Protein AF-A0A7C5XWU1-F1 (afdb_monomer)

Radius of gyration: 24.71 Å; Cα contacts (8 Å, |Δi|>4): 547; chains: 1; bounding box: 86×37×68 Å

pLDDT: mean 84.28, std 11.04, range [48.78, 97.12]

Mean predicted aligned error: 9.9 Å

Structure (mmCIF, N/CA/C/O backbone):
data_AF-A0A7C5XWU1-F1
#
_entry.id   AF-A0A7C5XWU1-F1
#
loop_
_atom_site.group_PDB
_atom_site.id
_atom_site.type_symbol
_atom_site.label_atom_id
_atom_site.label_alt_id
_atom_site.label_comp_id
_atom_site.label_asym_id
_atom_site.label_entity_id
_atom_site.label_seq_id
_atom_site.pdbx_PDB_ins_code
_atom_site.Cartn_x
_atom_site.Cartn_y
_atom_site.Cartn_z
_atom_site.occupancy
_atom_site.B_iso_or_equiv
_atom_site.auth_seq_id
_atom_site.auth_comp_id
_atom_site.auth_asym_id
_atom_site.auth_atom_id
_atom_site.pdbx_PDB_model_num
ATOM 1 N N . MET A 1 1 ? -24.800 21.155 15.709 1.00 52.41 1 MET A N 1
ATOM 2 C CA . MET A 1 1 ? -24.158 19.824 15.890 1.00 52.41 1 MET A CA 1
ATOM 3 C C . MET A 1 1 ? -24.169 18.937 14.636 1.00 52.41 1 MET A C 1
ATOM 5 O O . MET A 1 1 ? -23.149 18.315 14.360 1.00 52.41 1 MET A O 1
ATOM 9 N N . ALA A 1 2 ? -25.261 18.858 13.859 1.00 59.91 2 ALA A N 1
ATOM 10 C CA . ALA A 1 2 ? -25.306 18.037 12.635 1.00 59.91 2 ALA A CA 1
ATOM 11 C C . ALA A 1 2 ? -24.365 18.531 11.508 1.00 59.91 2 ALA A C 1
ATOM 13 O O . ALA A 1 2 ? -23.753 17.715 10.824 1.00 59.91 2 ALA A O 1
ATOM 14 N N . SER A 1 3 ? -24.177 19.850 11.368 1.00 62.69 3 SER A N 1
ATOM 15 C CA . SER A 1 3 ? -23.277 20.468 10.376 1.00 62.69 3 SER A CA 1
ATOM 16 C C . SER A 1 3 ? -21.790 20.183 10.635 1.00 62.69 3 SER A C 1
ATOM 18 O O . SER A 1 3 ? -21.077 19.779 9.721 1.00 62.69 3 SER A O 1
ATOM 20 N N . LEU A 1 4 ? -21.336 20.306 11.888 1.00 63.34 4 LEU A N 1
ATOM 21 C CA . LEU A 1 4 ? -19.969 19.957 12.313 1.00 63.34 4 LEU A CA 1
ATOM 22 C C . LEU A 1 4 ? -19.671 18.464 12.110 1.00 63.34 4 LEU A C 1
ATOM 24 O O . LEU A 1 4 ? -18.592 18.097 11.656 1.00 63.34 4 LEU A O 1
ATOM 28 N N . ARG A 1 5 ? -20.661 17.600 12.374 1.00 66.38 5 ARG A N 1
ATOM 29 C CA . ARG A 1 5 ? -20.557 16.154 12.136 1.00 66.38 5 ARG A CA 1
ATOM 30 C C . ARG A 1 5 ? -20.416 15.829 10.649 1.00 66.38 5 ARG A C 1
ATOM 32 O O . ARG A 1 5 ? -19.617 14.972 10.288 1.00 66.38 5 ARG A O 1
ATOM 39 N N . ARG A 1 6 ? -21.183 16.513 9.794 1.00 72.75 6 ARG A N 1
ATOM 40 C CA . ARG A 1 6 ? -21.085 16.363 8.339 1.00 72.75 6 ARG A CA 1
ATOM 41 C C . ARG A 1 6 ? -19.715 16.824 7.834 1.00 72.75 6 ARG A C 1
ATOM 43 O O . ARG A 1 6 ? -19.128 16.117 7.028 1.00 72.75 6 ARG A O 1
ATOM 50 N N . ARG A 1 7 ? -19.174 17.931 8.363 1.00 77.38 7 ARG A N 1
ATOM 51 C CA . ARG A 1 7 ? -17.815 18.408 8.038 1.00 77.38 7 ARG A CA 1
ATOM 52 C C . ARG A 1 7 ? -16.725 17.393 8.386 1.00 77.38 7 ARG A C 1
ATOM 54 O O . ARG A 1 7 ? -15.963 17.044 7.500 1.00 77.38 7 ARG A O 1
ATOM 61 N N . GLN A 1 8 ? -16.713 16.838 9.599 1.00 77.50 8 GLN A N 1
ATOM 62 C CA . GLN A 1 8 ? -15.695 15.846 9.990 1.00 77.50 8 GLN A CA 1
ATOM 63 C C . GLN A 1 8 ? -15.711 14.582 9.118 1.00 77.50 8 GLN A C 1
ATOM 65 O O . GLN A 1 8 ? -14.665 14.024 8.806 1.00 77.50 8 GLN A O 1
ATOM 70 N N . ILE A 1 9 ? -16.896 14.109 8.721 1.00 78.25 9 ILE A N 1
ATOM 71 C CA . ILE A 1 9 ? -17.001 12.953 7.820 1.00 78.25 9 ILE A CA 1
ATOM 72 C C . ILE A 1 9 ? -16.502 13.323 6.421 1.00 78.25 9 ILE A C 1
ATOM 74 O O . ILE A 1 9 ? -15.767 12.544 5.824 1.00 78.25 9 ILE A O 1
ATOM 78 N N . LEU A 1 10 ? -16.855 14.507 5.913 1.00 82.69 10 LEU A N 1
ATOM 79 C CA . LEU A 1 10 ? -16.361 14.989 4.622 1.00 82.69 10 LEU A CA 1
ATOM 80 C C . LEU A 1 10 ? -14.833 15.116 4.621 1.00 82.69 10 LEU A C 1
ATOM 82 O O . LEU A 1 10 ? -14.198 14.624 3.698 1.00 82.69 10 LEU A O 1
ATOM 86 N N . GLU A 1 11 ? -14.243 15.673 5.679 1.00 86.06 11 GLU A N 1
ATOM 87 C CA . GLU A 1 11 ? -12.788 15.783 5.845 1.00 86.06 11 GLU A CA 1
ATOM 88 C C . GLU A 1 11 ? -12.089 14.417 5.800 1.00 86.06 11 GLU A C 1
ATOM 90 O O . GLU A 1 11 ? -11.046 14.278 5.167 1.00 86.06 11 GLU A O 1
ATOM 95 N N . LEU A 1 12 ? -12.687 13.385 6.406 1.00 86.31 12 LEU A N 1
ATOM 96 C CA . LEU A 1 12 ? -12.166 12.015 6.358 1.00 86.31 12 LEU A CA 1
ATOM 97 C C . LEU A 1 12 ? -12.337 11.354 4.983 1.00 86.31 12 LEU A C 1
ATOM 99 O O . LEU A 1 12 ? -11.538 10.493 4.622 1.00 86.31 12 LEU A O 1
ATOM 103 N N . LEU A 1 13 ? -13.360 11.736 4.215 1.00 90.50 13 LEU A N 1
ATOM 104 C CA . LEU A 1 13 ? -13.625 11.178 2.887 1.00 90.50 13 LEU A CA 1
ATOM 105 C C . LEU A 1 13 ? -12.738 11.779 1.796 1.00 90.50 13 LEU A C 1
ATOM 107 O O . LEU A 1 13 ? -12.434 11.073 0.840 1.00 90.50 13 LEU A O 1
ATOM 111 N N . ILE A 1 14 ? -12.291 13.033 1.935 1.00 92.12 14 ILE A N 1
ATOM 112 C CA . ILE A 1 14 ? -11.398 13.703 0.971 1.00 92.12 14 ILE A CA 1
ATOM 113 C C . ILE A 1 14 ? -10.171 12.848 0.606 1.00 92.12 14 ILE A C 1
ATOM 115 O O . ILE A 1 14 ? -9.992 12.582 -0.582 1.00 92.12 14 ILE A O 1
ATOM 119 N N . PRO A 1 15 ? -9.340 12.363 1.554 1.00 91.62 15 PRO A N 1
ATOM 120 C CA . PRO A 1 15 ? -8.172 11.554 1.202 1.00 91.62 15 PRO A CA 1
ATOM 121 C C . PRO A 1 15 ? -8.555 10.236 0.518 1.00 91.62 15 PRO A C 1
ATOM 123 O O . PRO A 1 15 ? -7.840 9.777 -0.368 1.00 91.62 15 PRO A O 1
ATOM 126 N N . GLY A 1 16 ? -9.702 9.649 0.875 1.00 93.19 16 GLY A N 1
ATOM 127 C CA . GLY A 1 16 ? -10.218 8.462 0.199 1.00 93.19 16 GLY A CA 1
ATOM 128 C C . GLY A 1 16 ? -10.677 8.739 -1.233 1.00 93.19 16 GLY A C 1
ATOM 129 O O . GLY A 1 16 ? -10.372 7.956 -2.125 1.00 93.19 16 GLY A O 1
ATOM 130 N N . LEU A 1 17 ? -11.355 9.864 -1.472 1.00 95.19 17 LEU A N 1
ATOM 131 C CA . LEU A 1 17 ? -11.761 10.293 -2.811 1.00 95.19 17 LEU A CA 1
ATOM 132 C C . LEU A 1 17 ? -10.541 10.589 -3.687 1.00 95.19 17 LEU A C 1
ATOM 134 O O . LEU A 1 17 ? -10.485 10.135 -4.824 1.00 95.19 17 LEU A O 1
ATOM 138 N N . LEU A 1 18 ? -9.544 11.297 -3.149 1.00 94.56 18 LEU A N 1
ATOM 139 C CA . LEU A 1 18 ? -8.285 11.545 -3.850 1.00 94.56 18 LEU A CA 1
ATOM 140 C C . LEU A 1 18 ? -7.595 10.228 -4.213 1.00 94.56 18 LEU A C 1
ATOM 142 O O . LEU A 1 18 ? -7.211 10.043 -5.362 1.00 94.56 18 LEU A O 1
ATOM 146 N N . ALA A 1 19 ? -7.501 9.283 -3.276 1.00 94.62 19 ALA A N 1
ATOM 147 C CA . ALA A 1 19 ? -6.920 7.975 -3.550 1.00 94.62 19 ALA A CA 1
ATOM 148 C C . ALA A 1 19 ? -7.704 7.176 -4.602 1.00 94.62 19 ALA A C 1
ATOM 150 O O . ALA A 1 19 ? -7.095 6.526 -5.447 1.00 94.62 19 ALA A O 1
ATOM 151 N N . PHE A 1 20 ? -9.037 7.254 -4.588 1.00 95.94 20 PHE A N 1
ATOM 152 C CA . PHE A 1 20 ? -9.894 6.642 -5.603 1.00 95.94 20 PHE A CA 1
ATOM 153 C C . PHE A 1 20 ? -9.630 7.232 -6.995 1.00 95.94 20 PHE A C 1
ATOM 155 O O . PHE A 1 20 ? -9.452 6.487 -7.956 1.00 95.94 20 PHE A O 1
ATOM 162 N N . LEU A 1 21 ? -9.550 8.563 -7.100 1.00 95.00 21 LEU A N 1
ATOM 163 C CA . LEU A 1 21 ? -9.238 9.252 -8.354 1.00 95.00 21 LEU A CA 1
ATOM 164 C C . LEU A 1 21 ? -7.824 8.921 -8.846 1.00 95.00 21 LEU A C 1
ATOM 166 O O . LEU A 1 21 ? -7.639 8.686 -10.035 1.00 95.00 21 LEU A O 1
ATOM 170 N N . LEU A 1 22 ? -6.840 8.842 -7.945 1.00 92.94 22 LEU A N 1
ATOM 171 C CA . LEU A 1 22 ? -5.464 8.456 -8.272 1.00 92.94 22 LEU A CA 1
ATOM 172 C C . LEU A 1 22 ? -5.364 7.003 -8.744 1.00 92.94 22 LEU A C 1
ATOM 174 O O . LEU A 1 22 ? -4.671 6.725 -9.720 1.00 92.94 22 LEU A O 1
ATOM 178 N N . ALA A 1 23 ? -6.081 6.083 -8.097 1.00 92.31 23 ALA A N 1
ATOM 179 C CA . ALA A 1 23 ? -6.183 4.701 -8.550 1.00 92.31 23 ALA A CA 1
ATOM 180 C C . ALA A 1 23 ? -6.843 4.625 -9.938 1.00 92.31 23 ALA A C 1
ATOM 182 O O . ALA A 1 23 ? -6.338 3.940 -10.824 1.00 92.31 23 ALA A O 1
ATOM 183 N N . GLY A 1 24 ? -7.920 5.387 -10.162 1.00 91.56 24 GLY A N 1
ATOM 184 C CA . GLY A 1 24 ? -8.566 5.512 -11.470 1.00 91.56 24 GLY A CA 1
ATOM 185 C C . GLY A 1 24 ? -7.627 6.062 -12.545 1.00 91.56 24 GLY A C 1
ATOM 186 O O . GLY A 1 24 ? -7.546 5.490 -13.629 1.00 91.56 24 GLY A O 1
ATOM 187 N N . LEU A 1 25 ? -6.858 7.108 -12.229 1.00 89.56 25 LEU A N 1
ATOM 188 C CA . LEU A 1 25 ? -5.833 7.670 -13.110 1.00 89.56 25 LEU A CA 1
ATOM 189 C C . LEU A 1 25 ? -4.755 6.633 -13.446 1.00 89.56 25 LEU A C 1
ATOM 191 O O . LEU A 1 25 ? -4.408 6.481 -14.611 1.00 89.56 25 LEU A O 1
ATOM 195 N N . SER A 1 26 ? -4.263 5.889 -12.452 1.00 87.12 26 SER A N 1
ATOM 196 C CA . SER A 1 26 ? -3.274 4.823 -12.652 1.00 87.12 26 SER A CA 1
ATOM 197 C C . SER A 1 26 ? -3.791 3.721 -13.578 1.00 87.12 26 SER A C 1
ATOM 199 O O . SER A 1 26 ? -3.027 3.168 -14.366 1.00 87.12 26 SER A O 1
ATOM 201 N N . ILE A 1 27 ? -5.076 3.378 -13.479 1.00 87.25 27 ILE A N 1
ATOM 202 C CA . ILE A 1 27 ? -5.710 2.377 -14.341 1.00 87.25 27 ILE A CA 1
ATOM 203 C C . ILE A 1 27 ? -5.888 2.940 -15.752 1.00 87.25 27 ILE A C 1
ATOM 205 O O . ILE A 1 27 ? -5.491 2.288 -16.712 1.00 87.25 27 ILE A O 1
ATOM 209 N N . ALA A 1 28 ? -6.418 4.157 -15.888 1.00 85.62 28 ALA A N 1
ATOM 210 C CA . ALA A 1 28 ? -6.605 4.815 -17.178 1.00 85.62 28 ALA A CA 1
ATOM 211 C C . ALA A 1 28 ? -5.276 4.980 -17.932 1.00 85.62 28 ALA A C 1
ATOM 213 O O . ALA A 1 28 ? -5.193 4.612 -19.102 1.00 85.62 28 ALA A O 1
ATOM 214 N N . ASP A 1 29 ? -4.221 5.431 -17.244 1.00 81.31 29 ASP A N 1
ATOM 215 C CA . ASP A 1 29 ? -2.862 5.533 -17.789 1.00 81.31 29 ASP A CA 1
ATOM 216 C C . ASP A 1 29 ? -2.348 4.186 -18.315 1.00 81.31 29 ASP A C 1
ATOM 218 O O . ASP A 1 29 ? -1.624 4.135 -19.306 1.00 81.31 29 ASP A O 1
ATOM 222 N N . MET A 1 30 ? -2.764 3.084 -17.686 1.00 77.00 30 MET A N 1
ATOM 223 C CA . MET A 1 30 ? -2.350 1.738 -18.071 1.00 77.00 30 MET A CA 1
ATOM 224 C C . MET A 1 30 ? -3.022 1.216 -19.345 1.00 77.00 30 MET A C 1
ATOM 226 O O . MET A 1 30 ? -2.465 0.367 -20.042 1.00 77.00 30 MET A O 1
ATOM 230 N N . PHE A 1 31 ? -4.214 1.721 -19.660 1.00 77.12 31 PHE A N 1
ATOM 231 C CA . PHE A 1 31 ? -4.947 1.364 -20.874 1.00 77.12 31 PHE A CA 1
ATOM 232 C C . PHE A 1 31 ? -4.619 2.265 -22.068 1.00 77.12 31 PHE A C 1
ATOM 234 O O . PHE A 1 31 ? -5.020 1.950 -23.193 1.00 77.12 31 PHE A O 1
ATOM 241 N N . LEU A 1 32 ? -3.877 3.357 -21.855 1.00 76.56 32 LEU A N 1
ATOM 242 C CA . LEU A 1 32 ? -3.400 4.192 -22.949 1.00 76.56 32 LEU A CA 1
ATOM 243 C C . LEU A 1 32 ? -2.383 3.407 -23.792 1.00 76.56 32 LEU A C 1
ATOM 245 O O . LEU A 1 32 ? -1.400 2.888 -23.255 1.00 76.56 32 LEU A O 1
ATOM 249 N N . PRO A 1 33 ? -2.599 3.293 -25.114 1.00 73.62 33 PRO A N 1
ATOM 250 C CA . PRO A 1 33 ? -1.680 2.578 -25.979 1.00 73.62 33 PRO A CA 1
ATOM 251 C C . PRO A 1 33 ? -0.356 3.342 -26.039 1.00 73.62 33 PRO A C 1
ATOM 253 O O . PRO A 1 33 ? -0.329 4.515 -26.402 1.00 73.62 33 PRO A O 1
ATOM 256 N N . ARG A 1 34 ? 0.738 2.665 -25.688 1.00 74.88 34 ARG A N 1
ATOM 257 C CA . ARG A 1 34 ? 2.092 3.224 -25.724 1.00 74.88 34 ARG A CA 1
ATOM 258 C C . ARG A 1 34 ? 3.043 2.303 -26.486 1.00 74.88 34 ARG A C 1
ATOM 260 O O . ARG A 1 34 ? 2.818 1.082 -26.466 1.00 74.88 34 ARG A O 1
ATOM 267 N N . PRO A 1 35 ? 4.076 2.869 -27.134 1.00 77.44 35 PRO A N 1
ATOM 268 C CA . PRO A 1 35 ? 5.150 2.086 -27.726 1.00 77.44 35 PRO A CA 1
ATOM 269 C C . PRO A 1 35 ? 5.806 1.196 -26.667 1.00 77.44 35 PRO A C 1
ATOM 271 O O . PRO A 1 35 ? 6.057 1.624 -25.538 1.00 77.44 35 PRO A O 1
ATOM 274 N N . TYR A 1 36 ? 6.041 -0.065 -27.019 1.00 79.88 36 TYR A N 1
ATOM 275 C CA . TYR A 1 36 ? 6.653 -1.043 -26.130 1.00 79.88 36 TYR A CA 1
ATOM 276 C C . TYR A 1 36 ? 7.634 -1.933 -26.866 1.00 79.88 36 TYR A C 1
ATOM 278 O O . TYR A 1 36 ? 7.287 -2.602 -27.836 1.00 79.88 36 TYR A O 1
ATOM 286 N N . ASP A 1 37 ? 8.853 -1.963 -26.354 1.00 80.00 37 ASP A N 1
ATOM 287 C CA . ASP A 1 37 ? 9.966 -2.721 -26.906 1.00 80.00 37 ASP A CA 1
ATOM 288 C C . ASP A 1 37 ? 10.029 -4.160 -26.380 1.00 80.00 37 ASP A C 1
ATOM 290 O O . ASP A 1 37 ? 10.479 -5.043 -27.102 1.00 80.00 37 ASP A O 1
ATOM 294 N N . GLY A 1 38 ? 9.521 -4.438 -25.176 1.00 78.00 38 GLY A N 1
ATOM 295 C CA . GLY A 1 38 ? 9.587 -5.775 -24.573 1.00 78.00 38 GLY A CA 1
ATOM 296 C C . GLY A 1 38 ? 10.715 -5.977 -23.576 1.00 78.00 38 GLY A C 1
ATOM 297 O O . GLY A 1 38 ? 10.891 -7.096 -23.089 1.00 78.00 38 GLY A O 1
ATOM 298 N N . VAL A 1 39 ? 11.477 -4.927 -23.271 1.00 80.19 39 VAL A N 1
ATOM 299 C CA . VAL A 1 39 ? 12.635 -5.012 -22.384 1.00 80.19 39 VAL A CA 1
ATOM 300 C C . VAL A 1 39 ? 12.212 -4.765 -20.939 1.00 80.19 39 VAL A C 1
ATOM 302 O O . VAL A 1 39 ? 11.538 -3.788 -20.619 1.00 80.19 39 VAL A O 1
A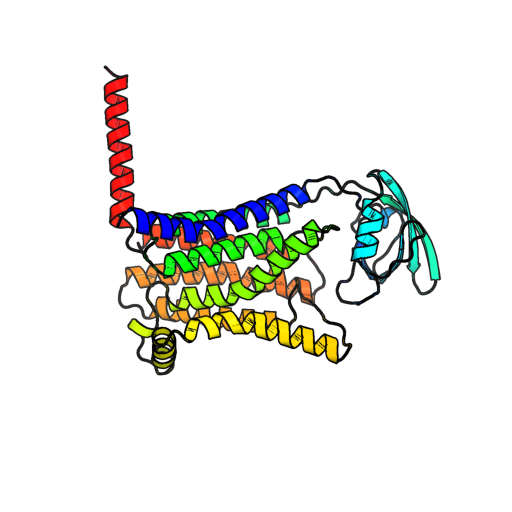TOM 305 N N . VAL A 1 40 ? 12.642 -5.648 -20.040 1.00 74.81 40 VAL A N 1
ATOM 306 C CA . VAL A 1 40 ? 12.572 -5.455 -18.591 1.00 74.81 40 VAL A CA 1
ATOM 307 C C . VAL A 1 40 ? 13.987 -5.196 -18.098 1.00 74.81 40 VAL A C 1
ATOM 309 O O . VAL A 1 40 ? 14.861 -6.059 -18.199 1.00 74.81 40 VAL A O 1
ATOM 312 N N . LEU A 1 41 ? 14.222 -3.991 -17.590 1.00 73.38 41 LEU A N 1
ATOM 313 C CA . LEU A 1 41 ? 15.533 -3.571 -17.107 1.00 73.38 41 LEU A CA 1
ATOM 314 C C . LEU A 1 41 ? 15.768 -4.023 -15.664 1.00 73.38 41 LEU A C 1
ATOM 316 O O . LEU A 1 41 ? 14.840 -4.088 -14.858 1.00 73.38 41 LEU A O 1
ATOM 320 N N . GLU A 1 42 ? 17.025 -4.311 -15.345 1.00 67.38 42 GLU A N 1
ATOM 321 C CA . GLU A 1 42 ? 17.484 -4.563 -13.986 1.00 67.38 42 GLU A CA 1
ATOM 322 C C . GLU A 1 42 ? 17.426 -3.260 -13.187 1.00 67.38 42 GLU A C 1
ATOM 324 O O . GLU A 1 42 ? 18.013 -2.249 -13.576 1.00 67.38 42 GLU A O 1
ATOM 329 N N . ALA A 1 43 ? 16.708 -3.270 -12.065 1.00 54.66 43 ALA A N 1
ATOM 330 C CA . ALA A 1 43 ? 16.575 -2.086 -11.217 1.00 54.66 43 ALA A CA 1
ATOM 331 C C . ALA A 1 43 ? 17.817 -1.861 -10.332 1.00 54.66 43 ALA A C 1
ATOM 333 O O . ALA A 1 43 ? 18.007 -0.765 -9.804 1.00 54.66 43 ALA A O 1
ATOM 334 N N . ASP A 1 44 ? 18.662 -2.887 -10.197 1.00 48.78 44 ASP A N 1
ATOM 335 C CA . ASP A 1 44 ? 19.734 -2.959 -9.204 1.00 48.78 44 ASP A CA 1
ATOM 336 C C . ASP A 1 44 ? 21.084 -2.381 -9.676 1.00 48.78 44 ASP A C 1
ATOM 338 O O . ASP A 1 44 ? 22.024 -2.306 -8.883 1.00 48.78 44 ASP A O 1
ATOM 342 N N . VAL A 1 45 ? 21.205 -1.928 -10.935 1.00 55.81 45 VAL A N 1
ATOM 343 C CA . VAL A 1 45 ? 22.457 -1.362 -11.482 1.00 55.81 45 VAL A CA 1
ATOM 344 C C . VAL A 1 45 ? 22.284 0.122 -11.849 1.00 55.81 45 VAL A C 1
ATOM 346 O O . VAL A 1 45 ? 21.837 0.447 -12.952 1.00 55.81 45 VAL A O 1
ATOM 349 N N . PRO A 1 46 ? 22.656 1.063 -10.957 1.00 54.44 46 PRO A N 1
ATOM 350 C CA . PRO A 1 46 ? 22.533 2.493 -11.221 1.00 54.44 46 PRO A CA 1
ATOM 351 C C . PRO A 1 46 ? 23.331 2.917 -12.461 1.00 54.44 46 PRO A C 1
ATOM 353 O O . PRO A 1 46 ? 24.512 2.597 -12.592 1.00 54.44 46 PRO A O 1
ATOM 356 N N . GLY A 1 47 ? 22.689 3.661 -13.365 1.00 57.38 47 GLY A N 1
ATOM 357 C CA . GLY A 1 47 ? 23.337 4.236 -14.552 1.00 57.38 47 GLY A CA 1
ATOM 358 C C . GLY A 1 47 ? 23.661 3.239 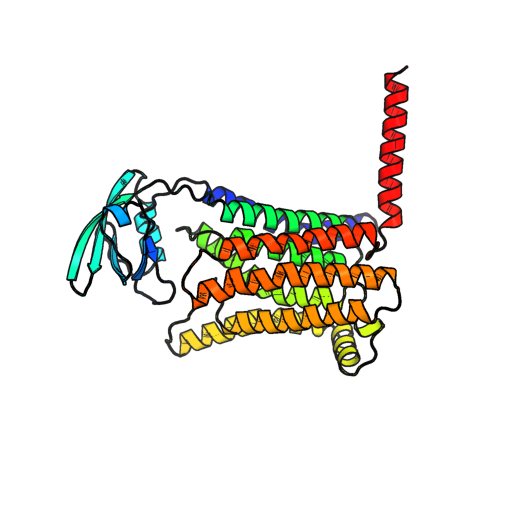-15.669 1.00 57.38 47 GLY A C 1
ATOM 359 O O . GLY A 1 47 ? 24.340 3.605 -16.624 1.00 57.38 47 GLY A O 1
ATOM 360 N N . ARG A 1 48 ? 23.197 1.984 -15.583 1.00 66.94 48 ARG A N 1
ATOM 361 C CA . ARG A 1 48 ? 23.302 1.015 -16.683 1.00 66.94 48 ARG A CA 1
ATOM 362 C C . ARG A 1 48 ? 21.947 0.383 -16.942 1.00 66.94 48 ARG A C 1
ATOM 364 O O . ARG A 1 48 ? 21.370 -0.236 -16.057 1.00 66.94 48 ARG A O 1
ATOM 371 N N . LEU A 1 49 ? 21.461 0.499 -18.174 1.00 76.44 49 LEU A N 1
ATOM 372 C CA . LEU A 1 49 ? 20.220 -0.139 -18.601 1.00 76.44 49 LEU A CA 1
ATOM 373 C C . LEU A 1 49 ? 20.499 -1.604 -18.952 1.00 76.44 49 LEU A C 1
ATOM 375 O O . LEU A 1 49 ? 20.502 -1.995 -20.118 1.00 76.44 49 LEU A O 1
ATOM 379 N N . VAL A 1 50 ? 20.812 -2.400 -17.930 1.00 83.25 50 VAL A N 1
ATOM 380 C CA . VAL A 1 50 ? 21.036 -3.841 -18.078 1.00 83.25 50 VAL A CA 1
ATOM 381 C C . VAL A 1 50 ? 19.691 -4.524 -18.281 1.00 83.25 50 VAL A C 1
ATOM 383 O O . VAL A 1 50 ? 18.748 -4.288 -17.531 1.00 83.25 50 VAL A O 1
ATOM 386 N N . VAL A 1 51 ? 19.592 -5.374 -19.292 1.00 82.62 51 VAL A N 1
ATOM 387 C CA . VAL A 1 51 ? 18.402 -6.166 -19.582 1.00 82.62 51 VAL A CA 1
ATOM 388 C C . VAL A 1 51 ? 18.332 -7.316 -18.584 1.00 82.62 51 VAL A C 1
ATOM 390 O O . VAL A 1 51 ? 19.139 -8.241 -18.637 1.00 82.62 51 VAL A O 1
ATOM 393 N N . ARG A 1 52 ? 17.350 -7.284 -17.684 1.00 78.62 52 ARG A N 1
ATOM 394 C CA . ARG A 1 52 ? 17.055 -8.394 -16.769 1.00 78.62 52 ARG A CA 1
ATOM 395 C C . ARG A 1 52 ? 16.305 -9.505 -17.488 1.00 78.62 52 ARG A C 1
ATOM 397 O O . ARG A 1 52 ? 16.624 -10.681 -17.347 1.00 78.62 52 ARG A O 1
ATOM 404 N N . GLN A 1 53 ? 15.283 -9.129 -18.248 1.00 75.31 53 GLN A N 1
ATOM 405 C CA . GLN A 1 53 ? 14.419 -10.064 -18.953 1.00 75.31 53 GLN A CA 1
ATOM 406 C C . GLN A 1 53 ? 13.909 -9.437 -20.250 1.00 75.31 53 GLN A C 1
ATOM 408 O O . GL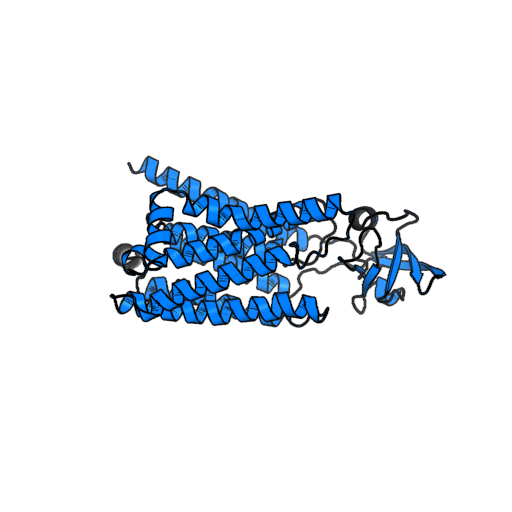N A 1 53 ? 13.727 -8.225 -20.344 1.00 75.31 53 GLN A O 1
ATOM 413 N N . VAL A 1 54 ? 13.652 -10.279 -21.247 1.00 81.81 54 VAL A N 1
ATOM 414 C CA . VAL A 1 54 ? 12.963 -9.897 -22.480 1.00 81.81 54 VAL A CA 1
ATOM 415 C C . VAL A 1 54 ? 11.654 -10.673 -22.553 1.00 81.81 54 VAL A C 1
ATOM 417 O O . VAL A 1 54 ? 11.615 -11.870 -22.261 1.00 81.81 54 VAL A O 1
ATOM 420 N N . VAL A 1 55 ? 10.561 -9.987 -22.880 1.00 79.81 55 VAL A N 1
ATOM 421 C CA . VAL A 1 55 ? 9.246 -10.618 -23.024 1.00 79.81 55 VAL A CA 1
ATOM 422 C C . VAL A 1 55 ? 9.204 -11.417 -24.322 1.00 79.81 55 VAL A C 1
ATOM 424 O O . VAL A 1 55 ? 9.462 -10.873 -25.394 1.00 79.81 55 VAL A O 1
ATOM 427 N N . ALA A 1 56 ? 8.860 -12.702 -24.230 1.00 78.56 56 ALA A N 1
ATOM 428 C CA . ALA A 1 56 ? 8.778 -13.589 -25.388 1.00 78.56 56 ALA A CA 1
ATOM 429 C C . ALA A 1 56 ? 7.792 -13.052 -26.442 1.00 78.56 56 ALA A C 1
ATOM 431 O O . ALA A 1 56 ? 6.694 -12.605 -26.105 1.00 78.56 56 ALA A O 1
ATOM 432 N N . GLY A 1 57 ? 8.187 -13.089 -27.715 1.00 81.62 57 GLY A N 1
ATOM 433 C CA . GLY A 1 57 ? 7.402 -12.583 -28.845 1.00 81.62 57 GLY A CA 1
ATOM 434 C C . GLY A 1 57 ? 7.358 -11.053 -28.978 1.00 81.62 57 GLY A C 1
ATOM 435 O O . GLY A 1 57 ? 6.665 -10.539 -29.856 1.00 81.62 57 GLY A O 1
ATOM 436 N N . SER A 1 58 ? 8.078 -10.310 -28.133 1.00 84.75 58 SER A N 1
ATOM 437 C CA . SER A 1 58 ? 8.183 -8.848 -28.230 1.00 84.75 58 SER A CA 1
ATOM 438 C C . SER A 1 58 ? 9.086 -8.385 -29.382 1.00 84.75 58 SER A C 1
ATOM 440 O O . SER A 1 58 ? 9.759 -9.186 -30.034 1.00 84.75 58 SER A O 1
ATOM 442 N N . GLY A 1 59 ? 9.114 -7.073 -29.642 1.00 87.62 59 GLY A N 1
ATOM 443 C CA . GLY A 1 59 ? 10.057 -6.471 -30.587 1.00 87.62 59 GLY A CA 1
ATOM 444 C C . GLY A 1 59 ? 11.511 -6.766 -30.229 1.00 87.62 59 GLY A C 1
ATOM 445 O O . GLY A 1 59 ? 12.286 -7.152 -31.097 1.00 87.62 59 GLY A O 1
ATOM 446 N N . ALA A 1 60 ? 11.863 -6.653 -28.947 1.00 88.44 60 ALA A N 1
ATOM 447 C CA . ALA A 1 60 ? 13.202 -6.915 -28.432 1.00 88.44 60 ALA A CA 1
ATOM 448 C C . ALA A 1 60 ? 13.604 -8.392 -28.555 1.00 88.44 60 ALA A C 1
ATOM 450 O O . ALA A 1 60 ? 14.752 -8.683 -28.891 1.00 88.44 60 ALA A O 1
ATOM 451 N N . ASP A 1 61 ? 12.663 -9.318 -28.339 1.00 87.81 61 ASP A N 1
ATOM 452 C CA . ASP A 1 61 ? 12.892 -10.759 -28.527 1.00 87.81 61 ASP A CA 1
ATOM 453 C C . ASP A 1 61 ? 13.163 -11.080 -30.004 1.00 87.81 61 ASP A C 1
ATOM 455 O O . ASP A 1 61 ? 14.159 -11.722 -30.339 1.00 87.81 61 ASP A O 1
ATOM 459 N N . ARG A 1 62 ? 12.342 -10.527 -30.912 1.00 91.06 62 ARG A N 1
ATOM 460 C CA . ARG A 1 62 ? 12.534 -10.650 -32.369 1.00 91.06 62 ARG A CA 1
ATOM 461 C C . ARG A 1 62 ? 13.832 -9.998 -32.855 1.00 91.06 62 ARG A C 1
ATOM 463 O O . ARG A 1 62 ? 14.455 -10.513 -33.778 1.00 91.06 62 ARG A O 1
ATOM 470 N N . ALA A 1 63 ? 14.258 -8.909 -32.216 1.00 91.25 63 ALA A N 1
ATOM 471 C CA . ALA A 1 63 ? 15.526 -8.227 -32.475 1.00 91.25 63 ALA A CA 1
ATOM 472 C C . ALA A 1 63 ? 16.749 -8.955 -31.877 1.00 91.25 63 ALA A C 1
ATOM 474 O O . ALA A 1 63 ? 17.889 -8.535 -32.079 1.00 91.25 63 ALA A O 1
ATOM 475 N N . GLY A 1 64 ? 16.536 -10.047 -31.132 1.00 90.94 64 GLY A N 1
ATOM 476 C CA . GLY A 1 64 ? 17.602 -10.869 -30.567 1.00 90.94 64 GLY A CA 1
ATOM 477 C C . GLY A 1 64 ? 18.307 -10.254 -29.357 1.00 90.94 64 GLY A C 1
ATOM 478 O O . GLY A 1 64 ? 19.445 -10.644 -29.068 1.00 90.94 64 GLY A O 1
ATOM 479 N N . ILE A 1 65 ? 17.671 -9.307 -28.659 1.00 91.56 65 ILE A N 1
ATOM 480 C CA . ILE A 1 65 ? 18.130 -8.799 -27.358 1.00 91.56 65 ILE A CA 1
ATOM 481 C C . ILE A 1 65 ? 17.988 -9.923 -26.330 1.00 91.56 65 ILE A C 1
ATOM 483 O O . ILE A 1 65 ? 16.985 -10.638 -26.314 1.00 91.56 65 ILE A O 1
ATOM 487 N N . ARG A 1 66 ? 18.995 -10.110 -25.473 1.00 90.31 66 ARG A N 1
ATOM 488 C CA . ARG A 1 66 ? 18.998 -11.178 -24.463 1.00 90.31 66 ARG A CA 1
ATOM 489 C C . ARG A 1 66 ? 19.209 -10.632 -23.047 1.00 90.31 66 ARG A C 1
ATOM 491 O O . ARG A 1 66 ? 19.794 -9.561 -22.888 1.00 90.31 66 ARG A O 1
ATOM 498 N N . PRO A 1 67 ? 18.764 -11.364 -22.007 1.00 86.75 67 PRO A N 1
ATOM 499 C CA . PRO A 1 67 ? 19.155 -11.078 -20.629 1.00 86.75 67 PRO A CA 1
ATOM 500 C C . PRO A 1 67 ? 20.676 -10.926 -20.490 1.00 86.75 67 PRO A C 1
ATOM 502 O O . PRO A 1 67 ? 21.431 -11.727 -21.041 1.00 86.75 67 PRO A O 1
ATOM 505 N N . GLY A 1 68 ? 21.116 -9.901 -19.762 1.00 84.56 68 GLY A N 1
ATOM 506 C CA . GLY A 1 68 ? 22.525 -9.538 -19.581 1.00 84.56 68 GLY A CA 1
ATOM 507 C C . GLY A 1 68 ? 23.066 -8.510 -20.582 1.00 84.56 68 GLY A C 1
ATOM 508 O O . GLY A 1 68 ? 24.122 -7.928 -20.333 1.00 84.56 68 GLY A O 1
ATOM 509 N N . ASP A 1 69 ? 22.350 -8.237 -21.675 1.00 89.94 69 ASP A N 1
ATOM 510 C CA . ASP A 1 69 ? 22.696 -7.152 -22.593 1.00 89.94 69 ASP A CA 1
ATOM 511 C C . ASP A 1 69 ? 22.571 -5.782 -21.904 1.00 89.94 69 ASP A C 1
ATOM 513 O O . ASP A 1 69 ? 21.751 -5.596 -21.008 1.00 89.94 69 ASP A O 1
ATOM 517 N N . VAL A 1 70 ? 23.359 -4.792 -22.330 1.00 90.19 70 VAL A N 1
ATOM 518 C CA . VAL A 1 70 ? 23.247 -3.411 -21.826 1.00 90.19 70 VAL A CA 1
ATOM 519 C C . VAL A 1 70 ? 22.778 -2.498 -22.943 1.00 90.19 70 VAL A C 1
ATOM 521 O O . VAL A 1 70 ? 23.455 -2.373 -23.962 1.00 90.19 70 VAL A O 1
ATOM 524 N N . ILE A 1 71 ? 21.647 -1.827 -22.750 1.00 89.38 71 ILE A N 1
ATOM 525 C CA . ILE A 1 71 ? 21.155 -0.824 -23.693 1.00 89.38 71 ILE A CA 1
ATOM 526 C C . ILE A 1 71 ? 21.944 0.466 -23.470 1.00 89.38 71 ILE A C 1
ATOM 528 O O . ILE A 1 71 ? 21.925 1.049 -22.388 1.00 89.38 71 ILE A O 1
ATOM 532 N N . VAL A 1 72 ? 22.677 0.882 -24.498 1.00 90.38 72 VAL A N 1
ATOM 533 C CA . VAL A 1 72 ? 23.542 2.068 -24.481 1.00 90.38 72 VAL A CA 1
ATOM 534 C C . VAL A 1 72 ? 22.848 3.255 -25.143 1.00 90.38 72 VAL A C 1
ATOM 536 O O . VAL A 1 72 ? 23.050 4.392 -24.725 1.00 90.38 72 VAL A O 1
ATOM 539 N N . GLY A 1 73 ? 22.023 3.001 -26.160 1.00 89.56 73 GLY A N 1
ATOM 540 C CA . GLY A 1 73 ? 21.336 4.044 -26.913 1.00 89.56 73 GLY A CA 1
ATOM 541 C C . GLY A 1 73 ? 20.028 3.567 -27.534 1.00 89.56 73 GLY A C 1
ATOM 542 O O . GLY A 1 73 ? 19.895 2.386 -27.854 1.00 89.56 73 GLY A O 1
ATOM 543 N N . ILE A 1 74 ? 19.091 4.494 -27.715 1.00 90.69 74 ILE A N 1
ATOM 544 C CA . ILE A 1 74 ? 17.840 4.312 -28.467 1.00 90.69 74 ILE A CA 1
ATOM 545 C C . ILE A 1 74 ? 17.736 5.486 -29.440 1.00 90.69 74 ILE A C 1
ATOM 547 O O . ILE A 1 74 ? 17.993 6.618 -29.044 1.00 90.69 74 ILE A O 1
ATOM 551 N N . ASP A 1 75 ? 17.410 5.218 -30.703 1.00 88.31 75 ASP A N 1
ATOM 552 C CA . ASP A 1 75 ? 17.272 6.230 -31.762 1.00 88.31 75 ASP A CA 1
ATOM 553 C C . ASP A 1 75 ? 18.474 7.186 -31.860 1.00 88.31 75 ASP A C 1
ATOM 555 O O . ASP A 1 75 ? 18.351 8.406 -31.915 1.00 88.31 75 ASP A O 1
ATOM 559 N N . ARG A 1 76 ? 19.690 6.624 -31.798 1.00 85.00 76 ARG A N 1
ATOM 560 C CA . ARG A 1 76 ? 20.964 7.377 -31.807 1.00 85.00 76 ARG A CA 1
ATOM 561 C C . ARG A 1 76 ? 21.142 8.358 -30.637 1.00 85.00 76 ARG A C 1
ATOM 563 O O . ARG A 1 76 ? 22.125 9.095 -30.607 1.00 85.00 76 ARG A O 1
ATOM 570 N N . VAL A 1 77 ? 20.258 8.327 -29.642 1.00 87.75 77 VAL A N 1
ATOM 571 C CA . VAL A 1 77 ? 20.401 9.052 -28.380 1.00 87.75 77 VAL A CA 1
ATOM 572 C C . VAL A 1 77 ? 21.074 8.137 -27.363 1.00 87.75 77 VAL A C 1
ATOM 574 O O . VAL A 1 77 ? 20.592 7.041 -27.076 1.00 87.75 77 VAL A O 1
ATOM 577 N N . VAL A 1 78 ? 22.205 8.583 -26.811 1.00 86.81 78 VAL A N 1
ATOM 578 C CA . VAL A 1 78 ? 22.902 7.868 -25.733 1.00 86.81 78 VAL A CA 1
ATOM 579 C C . VAL A 1 78 ? 22.094 7.998 -24.448 1.00 86.81 78 VAL A C 1
ATOM 581 O O . VAL A 1 78 ? 21.669 9.087 -24.060 1.00 86.81 78 VAL A O 1
ATOM 584 N N . LEU A 1 79 ? 21.884 6.871 -23.779 1.00 82.44 79 LEU A N 1
ATOM 585 C CA . LEU A 1 79 ? 21.049 6.800 -22.595 1.00 82.44 79 LEU A CA 1
ATOM 586 C C . LEU A 1 79 ? 21.889 6.899 -21.328 1.00 82.44 79 LEU A C 1
ATOM 588 O O . LEU A 1 79 ? 22.817 6.127 -21.109 1.00 82.44 79 LEU A O 1
ATOM 592 N N . GLU A 1 80 ? 21.503 7.827 -20.460 1.00 72.88 80 GLU A N 1
ATOM 593 C CA . GLU A 1 80 ? 22.139 8.027 -19.153 1.00 72.88 80 GLU A CA 1
ATOM 594 C C . GLU A 1 80 ? 21.327 7.384 -18.026 1.00 72.88 80 GLU A C 1
ATOM 596 O O . GLU A 1 80 ? 21.863 6.940 -17.011 1.00 72.88 80 GLU A O 1
ATOM 601 N N . THR A 1 81 ? 20.004 7.331 -18.199 1.00 71.56 81 THR A N 1
ATOM 602 C CA . THR A 1 81 ? 19.066 6.838 -17.193 1.00 71.56 81 THR A CA 1
ATOM 603 C C . THR A 1 81 ? 17.923 6.067 -17.842 1.00 71.56 81 THR A C 1
ATOM 605 O O . THR A 1 81 ? 17.594 6.256 -19.014 1.00 71.56 81 THR A O 1
ATOM 608 N N . THR A 1 82 ? 17.259 5.230 -17.048 1.00 69.69 82 THR A N 1
ATOM 609 C CA . THR A 1 82 ? 16.016 4.554 -17.446 1.00 69.69 82 THR A CA 1
ATOM 610 C C . THR A 1 82 ? 14.903 5.547 -17.792 1.00 69.69 82 THR A C 1
ATOM 612 O O . THR A 1 82 ? 14.109 5.286 -18.691 1.00 69.69 82 THR A O 1
ATOM 615 N N . ALA A 1 83 ? 14.874 6.710 -17.130 1.00 67.25 83 ALA A N 1
ATOM 616 C CA . ALA A 1 83 ? 13.935 7.793 -17.414 1.00 67.25 83 ALA A CA 1
ATOM 617 C C . ALA A 1 83 ? 14.221 8.501 -18.751 1.00 67.25 83 ALA A C 1
ATOM 619 O O . ALA A 1 83 ? 13.290 8.940 -19.417 1.00 67.25 83 ALA A O 1
ATOM 620 N N . HIS A 1 84 ? 15.483 8.578 -19.179 1.00 75.06 84 HIS A N 1
ATOM 621 C CA . HIS A 1 84 ? 15.815 9.115 -20.499 1.00 75.06 84 HIS A CA 1
ATOM 622 C C . HIS A 1 84 ? 15.411 8.128 -21.606 1.00 75.06 84 HIS A C 1
ATOM 624 O O . HIS A 1 84 ? 14.806 8.525 -22.597 1.00 75.06 84 HIS A O 1
ATOM 630 N N . ALA A 1 85 ? 15.637 6.825 -21.401 1.00 77.00 85 ALA A N 1
ATOM 631 C CA . ALA A 1 85 ? 15.203 5.788 -22.346 1.00 77.00 85 ALA A CA 1
ATOM 632 C C . ALA A 1 85 ? 13.685 5.776 -22.538 1.00 77.00 85 ALA A C 1
ATOM 634 O O . ALA A 1 85 ? 13.191 5.715 -23.660 1.00 77.00 85 ALA A O 1
ATOM 635 N N . ALA A 1 86 ? 12.960 5.910 -21.429 1.00 71.56 86 ALA A N 1
ATOM 636 C CA . ALA A 1 86 ? 11.524 6.117 -21.394 1.00 71.56 86 ALA A CA 1
ATOM 637 C C . ALA A 1 86 ? 11.082 7.299 -22.266 1.00 71.56 86 ALA A C 1
ATOM 639 O O . ALA A 1 86 ? 10.156 7.175 -23.065 1.00 71.56 86 ALA A O 1
ATOM 640 N N . GLU A 1 87 ? 11.721 8.455 -22.098 1.00 75.62 87 GLU A N 1
ATOM 641 C CA . GLU A 1 87 ? 11.379 9.666 -22.837 1.00 75.62 87 GLU A CA 1
ATOM 642 C C . GLU A 1 87 ? 11.590 9.489 -24.341 1.00 75.62 87 GLU A C 1
ATOM 644 O O . GLU A 1 87 ? 10.681 9.789 -25.112 1.00 75.62 87 GLU A O 1
ATOM 649 N N . VAL A 1 88 ? 12.749 8.959 -24.742 1.00 83.31 88 VAL A N 1
ATOM 650 C CA . VAL A 1 88 ? 13.080 8.707 -26.151 1.00 83.31 88 VAL A CA 1
ATOM 651 C C . VAL A 1 88 ? 12.069 7.737 -26.763 1.00 83.31 88 VAL A C 1
ATOM 653 O O . VAL A 1 88 ? 11.472 8.045 -27.789 1.00 83.31 88 VAL A O 1
ATOM 656 N N . LEU A 1 89 ? 11.772 6.625 -26.083 1.00 81.88 89 LEU A N 1
ATOM 657 C CA . LEU A 1 89 ? 10.843 5.612 -26.581 1.00 81.88 89 LEU A CA 1
ATOM 658 C C . LEU A 1 89 ? 9.421 6.151 -26.814 1.00 81.88 89 LEU A C 1
ATOM 660 O O . LEU A 1 89 ? 8.774 5.779 -27.788 1.00 81.88 89 LEU A O 1
ATOM 664 N N . ASN A 1 90 ? 8.928 7.043 -25.946 1.00 79.06 90 ASN A N 1
ATOM 665 C CA . ASN A 1 90 ? 7.582 7.619 -26.077 1.00 79.06 90 ASN A CA 1
ATOM 666 C C . ASN A 1 90 ? 7.443 8.645 -27.215 1.00 79.06 90 ASN A C 1
ATOM 668 O O . ASN A 1 90 ? 6.320 9.068 -27.490 1.00 79.06 90 ASN A O 1
ATOM 672 N N . ARG A 1 91 ? 8.541 9.072 -27.855 1.00 84.25 91 ARG A N 1
ATOM 673 C CA . ARG A 1 91 ? 8.483 9.951 -29.037 1.00 84.25 91 ARG A CA 1
ATOM 674 C C . ARG A 1 91 ? 8.088 9.193 -30.306 1.00 84.25 91 ARG A C 1
ATOM 676 O O . ARG A 1 91 ? 7.661 9.825 -31.267 1.00 84.25 91 ARG A O 1
ATOM 683 N N . HIS A 1 92 ? 8.199 7.867 -30.286 1.00 86.69 92 HIS A N 1
ATOM 684 C CA . HIS A 1 92 ? 7.927 7.001 -31.426 1.00 86.69 92 HIS A CA 1
ATOM 685 C C . HIS A 1 92 ? 6.495 6.465 -31.433 1.00 86.69 92 HIS A C 1
ATOM 687 O O . HIS A 1 92 ? 5.816 6.367 -30.404 1.00 86.69 92 HIS A O 1
ATOM 693 N N . ALA A 1 93 ? 6.035 6.084 -32.619 1.00 85.56 93 ALA A N 1
ATOM 694 C CA . ALA A 1 93 ? 4.727 5.489 -32.817 1.00 85.56 93 ALA A CA 1
ATOM 695 C C . ALA A 1 93 ? 4.736 3.973 -32.560 1.00 85.56 93 ALA A C 1
ATOM 697 O O . ALA A 1 93 ? 5.735 3.269 -32.700 1.00 85.56 93 ALA A O 1
ATOM 698 N N . ILE A 1 94 ? 3.566 3.435 -32.218 1.00 86.06 94 ILE A N 1
ATOM 699 C CA . ILE A 1 94 ? 3.358 1.985 -32.160 1.00 86.06 94 ILE A CA 1
ATOM 700 C C . ILE A 1 94 ? 3.450 1.419 -33.582 1.00 86.06 94 ILE A C 1
ATOM 702 O O . ILE A 1 94 ? 2.763 1.898 -34.481 1.00 86.06 94 ILE A O 1
ATOM 706 N N . GLY A 1 95 ? 4.250 0.372 -33.762 1.00 85.62 95 GLY A N 1
ATOM 707 C CA . GLY A 1 95 ? 4.564 -0.258 -35.046 1.00 85.62 95 GLY A CA 1
ATOM 708 C C . GLY A 1 95 ? 5.823 0.298 -35.716 1.00 85.62 95 GLY A C 1
ATOM 709 O O . GLY A 1 95 ? 6.270 -0.259 -36.715 1.00 85.62 95 GLY A O 1
ATOM 710 N N . GLU A 1 96 ? 6.411 1.370 -35.179 1.00 91.19 96 GLU A N 1
ATOM 711 C CA . GLU A 1 96 ? 7.665 1.932 -35.676 1.00 91.19 96 GLU A CA 1
ATOM 712 C C . GLU A 1 96 ? 8.851 1.025 -35.321 1.00 91.19 96 GLU A C 1
ATOM 714 O O . GLU A 1 96 ? 8.861 0.374 -34.274 1.00 91.19 96 GLU A O 1
ATOM 719 N N . LYS A 1 97 ? 9.860 0.972 -36.194 1.00 91.94 97 LYS A N 1
ATOM 720 C CA . LYS A 1 97 ? 11.132 0.305 -35.908 1.00 91.94 97 LYS A CA 1
ATOM 721 C C . LYS A 1 97 ? 12.138 1.336 -35.431 1.00 91.94 97 LYS A C 1
ATOM 723 O O . LYS A 1 97 ? 12.425 2.282 -36.154 1.00 91.94 97 LYS A O 1
ATOM 728 N N . VAL A 1 98 ? 12.693 1.117 -34.246 1.00 92.44 98 VAL A N 1
ATOM 729 C CA . VAL A 1 98 ? 13.672 2.019 -33.639 1.00 92.44 98 VAL A CA 1
ATOM 730 C C . VAL A 1 98 ? 15.007 1.306 -33.489 1.00 92.44 98 VAL A C 1
ATOM 732 O O . VAL A 1 98 ? 15.066 0.144 -33.085 1.00 92.44 98 VAL A O 1
ATOM 735 N N . THR A 1 99 ? 16.096 1.998 -33.818 1.00 93.81 99 THR A N 1
ATOM 736 C CA . THR A 1 99 ? 17.453 1.459 -33.700 1.00 93.81 99 THR A CA 1
ATOM 737 C C . THR A 1 99 ? 17.930 1.521 -32.254 1.00 93.81 99 THR A C 1
ATOM 739 O O . THR A 1 99 ? 17.968 2.587 -31.640 1.00 93.81 99 THR A O 1
ATOM 742 N N . TYR A 1 100 ? 18.324 0.375 -31.713 1.00 93.25 100 TYR A N 1
ATOM 743 C CA . TYR A 1 100 ? 18.895 0.235 -30.380 1.00 93.25 100 TYR A CA 1
ATOM 744 C C . TYR A 1 100 ? 20.386 -0.054 -30.502 1.00 93.25 100 TYR A C 1
ATOM 746 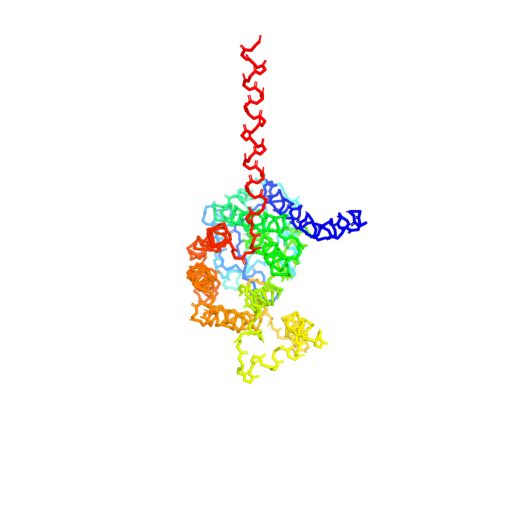O O . TYR A 1 100 ? 20.795 -0.954 -31.235 1.00 93.25 100 TYR A O 1
ATOM 754 N N . LEU A 1 101 ? 21.196 0.665 -29.730 1.00 93.06 101 LEU A N 1
ATOM 755 C CA . LEU A 1 101 ? 22.607 0.356 -29.544 1.00 93.06 101 LEU A CA 1
ATOM 756 C C . LEU A 1 101 ? 22.752 -0.499 -28.286 1.00 93.06 101 LEU A C 1
ATOM 758 O O . LEU A 1 101 ? 22.560 -0.019 -27.165 1.00 93.06 101 LEU A O 1
ATOM 762 N N . VAL A 1 102 ? 23.096 -1.768 -28.471 1.00 93.38 102 VAL A N 1
ATOM 763 C CA . VAL A 1 102 ? 23.159 -2.766 -27.403 1.00 93.38 102 VAL A CA 1
ATOM 764 C C . VAL A 1 102 ? 24.588 -3.262 -27.249 1.00 93.38 102 VAL A C 1
ATOM 766 O O . VAL A 1 102 ? 25.252 -3.611 -28.222 1.00 93.38 102 VAL A O 1
ATOM 769 N N . ARG A 1 103 ? 25.076 -3.331 -26.013 1.00 92.38 103 ARG A N 1
ATOM 770 C CA . ARG A 1 103 ? 26.345 -3.971 -25.678 1.00 92.38 103 ARG A CA 1
ATOM 771 C C . ARG A 1 103 ? 26.083 -5.399 -25.222 1.00 92.38 103 ARG A C 1
ATOM 773 O O . ARG A 1 103 ? 25.534 -5.600 -24.143 1.00 92.38 103 ARG A O 1
ATOM 780 N N . SER A 1 104 ? 26.514 -6.370 -26.022 1.00 90.94 104 SER A N 1
ATOM 781 C CA . SER A 1 104 ? 26.424 -7.797 -25.707 1.00 90.94 104 SER A CA 1
ATOM 782 C C . SER A 1 104 ? 27.827 -8.383 -25.625 1.00 90.94 104 SER A C 1
ATOM 784 O O . SER A 1 104 ? 28.618 -8.213 -26.550 1.00 90.94 104 SER A O 1
ATOM 786 N N . HIS A 1 105 ? 28.167 -9.038 -24.512 1.00 85.56 105 HIS A N 1
ATOM 787 C CA . HIS A 1 105 ? 29.475 -9.690 -24.321 1.00 85.56 105 HIS A CA 1
ATOM 788 C C . HIS A 1 105 ? 30.688 -8.771 -24.600 1.00 85.56 105 HIS A C 1
ATOM 790 O O . HIS A 1 105 ? 31.729 -9.219 -25.066 1.00 85.56 105 HIS A O 1
ATOM 796 N N . GLY A 1 106 ? 30.552 -7.465 -24.340 1.00 84.25 106 GLY A N 1
ATOM 797 C CA . GLY A 1 106 ? 31.605 -6.465 -24.566 1.00 84.25 106 GLY A CA 1
ATOM 798 C C . GLY A 1 106 ? 31.611 -5.814 -25.955 1.00 84.25 106 GLY A C 1
ATOM 799 O O . GLY A 1 106 ? 32.221 -4.758 -26.106 1.00 84.25 106 GLY A O 1
ATOM 800 N N . HIS A 1 107 ? 30.875 -6.351 -26.930 1.00 90.12 107 HIS A N 1
ATOM 801 C CA . HIS A 1 107 ? 30.762 -5.777 -28.271 1.00 90.12 107 HIS A CA 1
ATOM 802 C C . HIS A 1 107 ? 29.497 -4.930 -28.413 1.00 90.12 107 HIS A C 1
ATOM 804 O O . HIS A 1 107 ? 28.435 -5.283 -27.897 1.00 90.12 107 HIS A O 1
ATOM 810 N N . LEU A 1 108 ? 29.612 -3.800 -29.109 1.00 92.12 108 LEU A N 1
ATOM 811 C CA . LEU A 1 108 ? 28.466 -2.978 -29.487 1.00 92.12 108 LEU A CA 1
ATOM 812 C C . LEU A 1 108 ? 27.843 -3.540 -30.765 1.00 92.12 108 LEU A C 1
ATOM 814 O O . LEU A 1 108 ? 28.551 -3.822 -31.729 1.00 92.12 108 LEU A O 1
ATOM 818 N N . ARG A 1 109 ? 26.521 -3.684 -30.759 1.00 93.75 109 ARG A N 1
ATOM 819 C CA . ARG A 1 109 ? 25.715 -4.052 -31.921 1.00 93.75 109 ARG A CA 1
ATOM 820 C C . ARG A 1 109 ? 24.520 -3.119 -32.030 1.00 93.75 109 ARG A C 1
ATOM 822 O O . ARG A 1 109 ? 23.916 -2.765 -31.017 1.00 93.75 109 ARG A O 1
ATOM 829 N N . GLU A 1 110 ? 24.176 -2.755 -33.254 1.00 93.75 110 GLU A N 1
ATOM 830 C CA . GLU A 1 110 ? 22.924 -2.069 -33.550 1.00 93.75 110 GLU A CA 1
ATOM 831 C C . GLU A 1 110 ? 21.864 -3.106 -33.912 1.00 93.75 110 GLU A C 1
ATOM 833 O O . GLU A 1 110 ? 22.127 -4.035 -34.677 1.00 93.75 110 GLU A O 1
ATOM 838 N N . VAL A 1 111 ? 20.678 -2.978 -33.324 1.00 94.06 111 VAL A N 1
ATOM 839 C CA . VAL A 1 111 ? 19.532 -3.851 -33.599 1.00 94.06 111 VAL A CA 1
ATOM 840 C C . VAL A 1 111 ? 18.288 -3.002 -33.822 1.00 94.06 111 VAL A C 1
ATOM 842 O O . VAL A 1 111 ? 18.059 -2.030 -33.107 1.00 94.06 111 VAL A O 1
ATOM 845 N N . GLU A 1 112 ? 17.476 -3.355 -34.813 1.00 93.56 112 GLU A N 1
ATOM 846 C CA . GLU A 1 112 ? 16.179 -2.710 -35.023 1.00 93.56 112 GLU A CA 1
ATOM 847 C C . GLU A 1 112 ? 15.107 -3.405 -34.189 1.00 93.56 112 GLU A C 1
ATOM 849 O O . GLU A 1 112 ? 14.862 -4.603 -34.339 1.00 93.56 112 GLU A O 1
ATOM 854 N N . VAL A 1 113 ? 14.444 -2.638 -33.330 1.00 91.88 113 VAL A N 1
ATOM 855 C CA .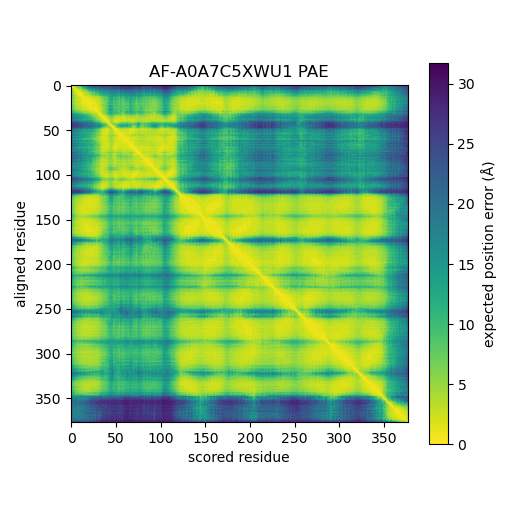 VAL A 1 113 ? 13.374 -3.114 -32.457 1.00 91.88 113 VAL A CA 1
ATOM 856 C C . VAL A 1 113 ? 12.051 -2.543 -32.950 1.00 91.88 113 VAL A C 1
ATOM 858 O O . VAL A 1 113 ? 11.850 -1.332 -32.961 1.00 91.88 113 VAL A O 1
ATOM 861 N N . GLU A 1 114 ? 11.132 -3.416 -33.359 1.00 91.00 114 GLU A N 1
ATOM 862 C CA . GLU A 1 114 ? 9.766 -3.021 -33.717 1.00 91.00 114 GLU A CA 1
ATOM 863 C C . GLU A 1 114 ? 8.934 -2.788 -32.450 1.00 91.00 114 GLU A C 1
ATOM 865 O O . GLU A 1 114 ? 8.739 -3.701 -31.642 1.00 91.00 114 GLU A O 1
ATOM 870 N N . LEU A 1 115 ? 8.421 -1.573 -32.279 1.00 87.00 115 LEU A N 1
ATOM 871 C CA . LEU A 1 115 ? 7.662 -1.179 -31.101 1.00 87.00 115 LEU A CA 1
ATOM 872 C C . LEU A 1 115 ? 6.249 -1.750 -31.161 1.00 87.00 115 LEU A C 1
ATOM 874 O O . LEU A 1 115 ? 5.399 -1.316 -31.932 1.00 87.00 115 LEU A O 1
ATOM 878 N N . GLY A 1 116 ? 5.971 -2.728 -30.309 1.00 80.94 116 GLY A N 1
ATOM 879 C CA . GLY A 1 116 ? 4.652 -3.327 -30.191 1.00 80.94 116 GLY A CA 1
ATOM 880 C C . GLY A 1 116 ? 3.661 -2.434 -29.447 1.00 80.94 116 GLY A C 1
ATOM 881 O O . GLY A 1 116 ? 4.010 -1.460 -28.775 1.00 80.94 116 GLY A O 1
ATOM 882 N N . ARG A 1 117 ? 2.383 -2.816 -29.510 1.00 70.25 117 ARG A N 1
ATOM 883 C CA . ARG A 1 117 ? 1.347 -2.248 -28.645 1.00 70.25 117 ARG A CA 1
ATOM 884 C C . ARG A 1 117 ? 1.385 -2.961 -27.303 1.00 70.25 117 ARG A C 1
ATOM 886 O O . ARG A 1 117 ? 1.023 -4.135 -27.221 1.00 70.25 117 ARG A O 1
ATOM 893 N N . ARG A 1 118 ? 1.751 -2.260 -26.231 1.00 63.81 118 ARG A N 1
ATOM 894 C CA . ARG A 1 118 ? 1.609 -2.831 -24.888 1.00 63.81 118 ARG A CA 1
ATOM 895 C C . ARG A 1 118 ? 0.126 -2.968 -24.544 1.00 63.81 118 ARG A C 1
ATOM 897 O O . ARG A 1 118 ? -0.561 -1.969 -24.357 1.00 63.81 118 ARG A O 1
ATOM 904 N N . ARG A 1 119 ? -0.392 -4.194 -24.443 1.00 55.94 119 ARG A N 1
ATOM 905 C CA . ARG A 1 119 ? -1.667 -4.451 -23.756 1.00 55.94 119 ARG A CA 1
ATOM 906 C C . ARG A 1 119 ? -1.354 -4.691 -22.280 1.00 55.94 119 ARG A C 1
ATOM 908 O O . ARG A 1 119 ? -1.218 -5.830 -21.862 1.00 55.94 119 ARG A O 1
ATOM 915 N N . ILE A 1 120 ? -1.209 -3.626 -21.489 1.00 56.25 120 ILE A N 1
ATOM 916 C CA . ILE A 1 120 ? -0.873 -3.710 -20.049 1.00 56.25 120 ILE A CA 1
ATOM 917 C C . ILE A 1 120 ? -2.115 -4.004 -19.184 1.00 56.25 120 ILE A C 1
ATOM 919 O O . ILE A 1 120 ? -2.227 -3.596 -18.032 1.00 56.25 120 ILE A O 1
ATOM 923 N N . GLY A 1 121 ? -3.071 -4.743 -19.739 1.00 55.97 121 GLY A N 1
ATOM 924 C CA . GLY A 1 121 ? -4.149 -5.363 -18.979 1.00 55.97 121 GLY A CA 1
ATOM 925 C C . GLY A 1 121 ? -3.744 -6.771 -18.571 1.00 55.97 121 GLY A C 1
ATOM 926 O O . GLY A 1 121 ? -4.469 -7.707 -18.891 1.00 55.97 121 GLY A O 1
ATOM 927 N N . ASP A 1 122 ? -2.571 -6.941 -17.952 1.00 68.38 122 ASP A N 1
ATOM 928 C CA . ASP A 1 122 ? -2.206 -8.257 -17.433 1.00 68.38 122 ASP A CA 1
ATOM 929 C C . ASP A 1 122 ? -3.265 -8.671 -16.400 1.00 68.38 122 ASP A C 1
ATOM 931 O O . ASP A 1 122 ? -3.711 -7.857 -15.581 1.00 68.38 122 ASP A O 1
ATOM 935 N N . THR A 1 123 ? -3.693 -9.932 -16.452 1.00 75.75 123 THR A N 1
ATOM 936 C CA . THR A 1 123 ? -4.761 -10.472 -15.595 1.00 75.75 123 THR A CA 1
ATOM 937 C C . THR A 1 123 ? -4.438 -10.216 -14.123 1.00 75.75 123 THR A C 1
ATOM 939 O O . THR A 1 123 ? -5.326 -9.938 -13.317 1.00 75.75 123 THR A O 1
ATOM 942 N N . MET A 1 124 ? -3.147 -10.226 -13.783 1.00 78.69 124 MET A N 1
ATOM 943 C CA . MET A 1 124 ? -2.659 -9.917 -12.448 1.00 78.69 124 MET A CA 1
ATOM 944 C C . MET A 1 124 ? -2.902 -8.463 -12.020 1.00 78.69 124 MET A C 1
ATOM 946 O O . MET A 1 124 ? -3.309 -8.235 -10.882 1.00 78.69 124 MET A O 1
ATOM 950 N N . PHE A 1 125 ? -2.696 -7.482 -12.905 1.00 82.50 125 PHE A N 1
ATOM 951 C CA . PHE A 1 125 ? -2.962 -6.076 -12.587 1.00 82.50 125 PHE A CA 1
ATOM 952 C C . PHE A 1 125 ? -4.461 -5.835 -12.386 1.00 82.50 125 PHE A C 1
ATOM 954 O O . PHE A 1 125 ? -4.853 -5.174 -11.426 1.00 82.50 125 PHE A O 1
ATOM 961 N N . LEU A 1 126 ? -5.308 -6.428 -13.234 1.00 85.50 126 LEU A N 1
ATOM 962 C CA . LEU A 1 126 ? -6.764 -6.352 -13.075 1.00 85.50 126 LEU A CA 1
ATOM 963 C C . LEU A 1 126 ? -7.224 -6.983 -11.757 1.00 85.50 126 LEU A C 1
ATOM 965 O O . LEU A 1 126 ? -8.060 -6.408 -11.061 1.00 85.50 126 LEU A O 1
ATOM 969 N N . LEU A 1 127 ? -6.644 -8.127 -11.385 1.00 87.44 127 LEU A N 1
ATOM 970 C CA . LEU A 1 127 ? -6.901 -8.776 -10.102 1.00 87.44 127 LEU A CA 1
ATOM 971 C C . LEU A 1 127 ? -6.474 -7.889 -8.922 1.00 87.44 127 LEU A C 1
ATOM 973 O O . LEU A 1 127 ? -7.245 -7.718 -7.978 1.00 87.44 127 LEU A O 1
ATOM 977 N N . ALA A 1 128 ? -5.274 -7.303 -8.974 1.00 89.81 128 ALA A N 1
ATOM 978 C CA . ALA A 1 128 ? -4.781 -6.392 -7.942 1.00 89.81 128 ALA A CA 1
ATOM 979 C C . ALA A 1 128 ? -5.661 -5.137 -7.825 1.00 89.81 128 ALA A C 1
ATOM 981 O O . ALA A 1 128 ? -5.973 -4.709 -6.713 1.00 89.81 128 ALA A O 1
ATOM 982 N N . ALA A 1 129 ? -6.125 -4.589 -8.952 1.00 91.81 129 ALA A N 1
ATOM 983 C CA . ALA A 1 129 ? -7.039 -3.455 -8.976 1.00 91.81 129 ALA A CA 1
ATOM 984 C C . ALA A 1 129 ? -8.404 -3.802 -8.375 1.00 91.81 129 ALA A C 1
ATOM 986 O O . ALA A 1 129 ? -8.877 -3.089 -7.488 1.00 91.81 129 ALA A O 1
ATOM 987 N N . LEU A 1 130 ? -9.006 -4.923 -8.786 1.00 92.94 130 LEU A N 1
ATOM 988 C CA . LEU A 1 130 ? -10.260 -5.418 -8.217 1.00 92.94 130 LEU A CA 1
ATOM 989 C C . LEU A 1 130 ? -10.142 -5.601 -6.701 1.00 92.94 130 LEU A C 1
ATOM 991 O O . LEU A 1 130 ? -11.016 -5.168 -5.949 1.00 92.94 130 LEU A O 1
ATOM 995 N N . LEU A 1 131 ? -9.040 -6.198 -6.247 1.00 93.94 131 LEU A N 1
ATOM 996 C CA . LEU A 1 131 ? -8.762 -6.391 -4.833 1.00 93.94 131 LEU A CA 1
ATOM 997 C C . LEU A 1 131 ? -8.592 -5.054 -4.095 1.00 93.94 131 LEU A C 1
ATOM 999 O O . LEU A 1 131 ? -9.189 -4.866 -3.036 1.00 93.94 131 LEU A O 1
ATOM 1003 N N . GLY A 1 132 ? -7.838 -4.108 -4.658 1.00 95.06 132 GLY A N 1
ATOM 1004 C CA . GLY A 1 132 ? -7.676 -2.762 -4.105 1.00 95.06 132 GLY A CA 1
ATOM 1005 C C . GLY A 1 132 ? -9.013 -2.043 -3.927 1.00 95.06 132 GLY A C 1
ATOM 1006 O O . GLY A 1 132 ? -9.281 -1.486 -2.860 1.00 95.06 132 GLY A O 1
ATOM 1007 N N . PHE A 1 133 ? -9.898 -2.119 -4.923 1.00 95.75 133 PHE A N 1
ATOM 1008 C CA . PHE A 1 133 ? -11.252 -1.578 -4.806 1.00 95.75 133 PHE A CA 1
ATOM 1009 C C . PHE A 1 133 ? -12.107 -2.341 -3.792 1.00 95.75 133 PHE A C 1
ATOM 1011 O O . PHE A 1 133 ? -12.869 -1.711 -3.060 1.00 95.75 133 PHE A O 1
ATOM 1018 N N . ALA A 1 134 ? -11.962 -3.664 -3.676 1.00 94.69 134 ALA A N 1
ATOM 1019 C CA . ALA A 1 134 ? -12.650 -4.439 -2.645 1.00 94.69 134 ALA A CA 1
ATOM 1020 C C . ALA A 1 134 ? -12.263 -3.966 -1.233 1.00 94.69 134 ALA A C 1
ATOM 1022 O O . ALA A 1 134 ? -13.146 -3.730 -0.405 1.00 94.69 134 ALA A O 1
ATOM 1023 N N . PHE A 1 135 ? -10.969 -3.738 -0.969 1.00 95.38 135 PHE A N 1
ATOM 1024 C CA . PHE A 1 135 ? -10.517 -3.099 0.272 1.00 95.38 135 PHE A CA 1
ATOM 1025 C C . PHE A 1 135 ? -11.162 -1.726 0.453 1.00 95.38 135 PHE A C 1
ATOM 1027 O O . PHE A 1 135 ? -11.759 -1.469 1.498 1.00 95.38 135 PHE A O 1
ATOM 1034 N N . PHE A 1 136 ? -11.082 -0.860 -0.560 1.00 96.62 136 PHE A N 1
ATOM 1035 C CA . PHE A 1 136 ? -11.622 0.496 -0.493 1.00 96.62 136 PHE A CA 1
ATOM 1036 C C . PHE A 1 136 ? -13.115 0.519 -0.149 1.00 96.62 136 PHE A C 1
ATOM 1038 O O . PHE A 1 136 ? -13.514 1.223 0.777 1.00 96.62 136 PHE A O 1
ATOM 1045 N N . PHE A 1 137 ? -13.942 -0.269 -0.841 1.00 94.69 137 PHE A N 1
ATOM 1046 C CA . PHE A 1 137 ? -15.387 -0.286 -0.617 1.00 94.69 137 PHE A CA 1
ATOM 1047 C C . PHE A 1 137 ? -15.766 -0.893 0.732 1.00 94.69 137 PHE A C 1
ATOM 1049 O O . PHE A 1 137 ? -16.652 -0.360 1.401 1.00 94.69 137 PHE A O 1
ATOM 1056 N N . VAL A 1 138 ? -15.078 -1.949 1.181 1.00 92.56 138 VAL A N 1
ATOM 1057 C CA . VAL A 1 138 ? -15.285 -2.493 2.532 1.00 92.56 138 VAL A CA 1
ATOM 1058 C C . VAL A 1 138 ? -14.879 -1.462 3.588 1.00 92.56 138 VAL A C 1
ATOM 1060 O O . VAL A 1 138 ? -15.639 -1.210 4.520 1.00 92.56 138 VAL A O 1
ATOM 1063 N N . GLY A 1 139 ? -13.733 -0.799 3.427 1.00 92.44 139 GLY A N 1
ATOM 1064 C CA . GLY A 1 139 ? -13.294 0.287 4.304 1.00 92.44 139 GLY A CA 1
ATOM 1065 C C . GLY A 1 139 ? -14.286 1.449 4.351 1.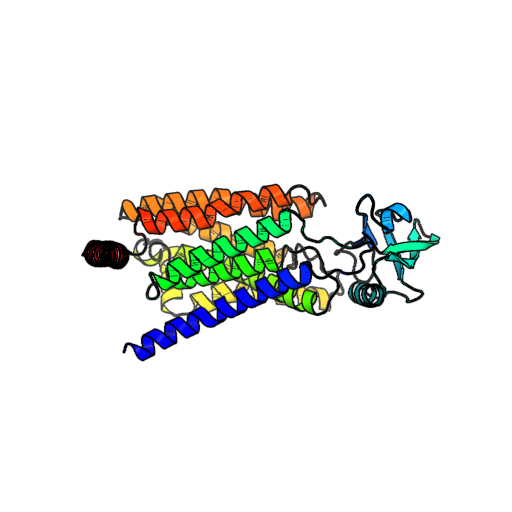00 92.44 139 GLY A C 1
ATOM 1066 O O . GLY A 1 139 ? -14.628 1.929 5.433 1.00 92.44 139 GLY A O 1
ATOM 1067 N N . LEU A 1 140 ? -14.774 1.885 3.188 1.00 93.06 140 LEU A N 1
ATOM 1068 C CA . LEU A 1 140 ? -15.746 2.969 3.055 1.00 93.06 140 LEU A CA 1
ATOM 1069 C C . LEU A 1 140 ? -17.069 2.602 3.729 1.00 93.06 140 LEU A C 1
ATOM 1071 O O . LEU A 1 140 ? -17.611 3.399 4.494 1.00 93.06 140 LEU A O 1
ATOM 1075 N N . PHE A 1 141 ? -17.556 1.382 3.497 1.00 89.44 141 PHE A N 1
ATOM 1076 C CA . PHE A 1 141 ? -18.739 0.852 4.164 1.00 89.44 141 PHE A CA 1
ATOM 1077 C C . PHE A 1 141 ? -18.580 0.918 5.686 1.00 89.44 141 PHE A C 1
ATOM 1079 O O . PHE A 1 141 ? -19.448 1.447 6.378 1.00 89.44 141 PHE A O 1
ATOM 1086 N N . VAL A 1 142 ? -17.444 0.461 6.216 1.00 87.06 142 VAL A N 1
ATOM 1087 C CA . VAL A 1 142 ? -17.165 0.499 7.657 1.00 87.06 142 VAL A CA 1
ATOM 1088 C C . VAL A 1 142 ? -17.138 1.933 8.190 1.00 87.06 142 VAL A C 1
ATOM 1090 O O . VAL A 1 142 ? -17.751 2.201 9.223 1.00 87.06 142 VAL A O 1
ATOM 1093 N N . LEU A 1 143 ? -16.500 2.873 7.485 1.00 89.00 143 LEU A N 1
ATOM 1094 C CA . LEU A 1 143 ? -16.453 4.280 7.893 1.00 89.00 143 LEU A CA 1
ATOM 1095 C C . LEU A 1 143 ? -17.842 4.924 7.921 1.00 89.00 143 LEU A C 1
ATOM 1097 O O . LEU A 1 143 ? -18.166 5.624 8.879 1.00 89.00 143 LEU A O 1
ATOM 1101 N N . VAL A 1 144 ? -18.659 4.692 6.890 1.00 86.25 144 VAL A N 1
ATOM 1102 C CA . VAL A 1 144 ? -20.014 5.255 6.781 1.00 86.25 144 VAL A CA 1
ATOM 1103 C C . VAL A 1 144 ? -20.918 4.713 7.884 1.00 86.25 144 VAL A C 1
ATOM 1105 O O . VAL A 1 144 ? -21.696 5.466 8.469 1.00 86.25 144 VAL A O 1
ATOM 1108 N N . GLN A 1 145 ? -20.783 3.428 8.214 1.00 81.50 145 GLN A N 1
ATOM 1109 C CA . GLN A 1 145 ? -21.557 2.811 9.289 1.00 81.50 145 GLN A CA 1
ATOM 1110 C C . GLN A 1 145 ? -21.110 3.295 10.677 1.00 81.50 145 GLN A C 1
ATOM 1112 O O . GLN A 1 145 ? -21.927 3.407 11.590 1.00 81.50 145 GLN A O 1
ATOM 1117 N N . GLN A 1 146 ? -19.813 3.565 10.859 1.00 80.06 146 GLN A N 1
ATOM 1118 C CA . GLN A 1 146 ? -19.180 3.730 12.172 1.00 80.06 146 GLN A CA 1
ATOM 1119 C C . GLN A 1 146 ? -18.228 4.941 12.259 1.00 80.06 146 GLN A C 1
ATOM 1121 O O . GLN A 1 146 ? -17.127 4.819 12.800 1.00 80.06 146 GLN A O 1
ATOM 1126 N N . PRO A 1 147 ? -18.610 6.159 11.827 1.00 83.75 147 PRO A N 1
ATOM 1127 C CA . PRO A 1 147 ? -17.663 7.275 11.705 1.00 83.75 147 PRO A CA 1
ATOM 1128 C C . PRO A 1 147 ? -17.134 7.779 13.057 1.00 83.75 147 PRO A C 1
ATOM 1130 O O . PRO A 1 147 ? -16.186 8.566 13.112 1.00 83.75 147 PRO A O 1
ATOM 1133 N N . ARG A 1 148 ? -17.753 7.367 14.171 1.00 82.69 148 ARG A N 1
ATOM 1134 C CA . ARG A 1 148 ? -17.345 7.736 15.534 1.00 82.69 148 ARG A CA 1
ATOM 1135 C C . ARG A 1 148 ? -16.227 6.860 16.083 1.00 82.69 148 ARG A C 1
ATOM 1137 O O . ARG A 1 148 ? -15.488 7.331 16.941 1.00 82.69 148 ARG A O 1
ATOM 1144 N N . LEU A 1 149 ? -16.109 5.619 15.616 1.00 85.44 149 LEU A N 1
ATOM 1145 C CA . LEU A 1 149 ? -15.137 4.691 16.173 1.00 85.44 149 LEU A CA 1
ATOM 1146 C C . LEU A 1 149 ? -13.750 4.960 15.578 1.00 85.44 149 LEU A C 1
ATOM 1148 O O . LEU A 1 149 ? -13.609 4.971 14.352 1.00 85.44 149 LEU A O 1
ATOM 1152 N N . PRO A 1 150 ? -12.707 5.135 16.410 1.00 88.12 150 PRO A N 1
ATOM 1153 C CA . PRO A 1 150 ? -11.351 5.344 15.910 1.00 88.12 150 PRO A CA 1
ATOM 1154 C C . PRO A 1 150 ? -10.878 4.150 15.070 1.00 88.12 150 PRO A C 1
ATOM 1156 O O . PRO A 1 150 ? -10.278 4.354 14.019 1.00 88.12 150 PRO A O 1
ATOM 1159 N N . ALA A 1 151 ? -11.241 2.921 15.457 1.00 88.81 151 ALA A N 1
ATOM 1160 C CA . ALA A 1 151 ? -10.928 1.712 14.697 1.00 88.81 151 ALA A CA 1
ATOM 1161 C C . ALA A 1 151 ? -11.483 1.753 13.263 1.00 88.81 151 ALA A C 1
ATOM 1163 O O . ALA A 1 151 ? -10.764 1.411 12.330 1.00 88.81 151 ALA A O 1
ATOM 1164 N N . ALA A 1 152 ? -12.713 2.240 13.062 1.00 89.50 152 ALA A N 1
ATOM 1165 C CA . ALA A 1 152 ? -13.313 2.359 11.731 1.00 89.50 152 ALA A CA 1
ATOM 1166 C C . ALA A 1 152 ? -12.572 3.375 10.845 1.00 89.50 152 ALA A C 1
ATOM 1168 O O . ALA A 1 152 ? -12.360 3.125 9.661 1.00 89.50 152 ALA A O 1
ATOM 1169 N N . ARG A 1 153 ? -12.124 4.498 11.425 1.00 91.81 153 ARG A N 1
ATOM 1170 C CA . ARG A 1 153 ? -11.333 5.514 10.709 1.00 91.81 153 ARG A CA 1
ATOM 1171 C C . ARG A 1 153 ? -9.975 4.967 10.287 1.00 91.81 153 ARG A C 1
ATOM 1173 O O . ARG A 1 153 ? -9.601 5.096 9.128 1.00 91.81 153 ARG A O 1
ATOM 1180 N N . VAL A 1 154 ? -9.254 4.328 11.210 1.00 93.06 154 VAL A N 1
ATOM 1181 C CA . VAL A 1 154 ? -7.937 3.740 10.919 1.00 93.06 154 VAL A CA 1
ATOM 1182 C C . VAL A 1 154 ? -8.068 2.596 9.909 1.00 93.06 154 VAL A C 1
ATOM 1184 O O . VAL A 1 154 ? -7.256 2.510 8.995 1.00 93.06 154 VAL A O 1
ATOM 1187 N N . PHE A 1 155 ? -9.119 1.775 10.001 1.00 93.12 155 PHE A N 1
ATOM 1188 C CA . PHE A 1 155 ? -9.409 0.731 9.014 1.00 93.12 155 PHE A CA 1
ATOM 1189 C C . PHE A 1 155 ? -9.661 1.295 7.613 1.00 93.12 155 PHE A C 1
ATOM 1191 O O . PHE A 1 155 ? -9.161 0.751 6.628 1.00 93.12 155 PHE A O 1
ATOM 1198 N N . PHE A 1 156 ? -10.407 2.398 7.510 1.00 94.62 156 PHE A N 1
ATOM 1199 C CA . PHE A 1 156 ? -10.617 3.081 6.237 1.00 94.62 156 PHE A CA 1
ATOM 1200 C C . PHE A 1 156 ? -9.302 3.590 5.645 1.00 94.62 156 PHE A C 1
ATOM 1202 O O . PHE A 1 156 ? -9.009 3.290 4.492 1.00 94.62 156 PHE A O 1
ATOM 1209 N N . PHE A 1 157 ? -8.471 4.274 6.437 1.00 95.62 157 PHE A N 1
ATOM 1210 C CA . PHE A 1 157 ? -7.151 4.713 5.975 1.00 95.62 157 PHE A CA 1
ATOM 1211 C C . PHE A 1 157 ? -6.260 3.537 5.567 1.00 95.62 157 PHE A C 1
ATOM 1213 O O . PHE A 1 157 ? -5.625 3.595 4.522 1.00 95.62 157 PHE A O 1
ATOM 1220 N N . MET A 1 158 ? -6.265 2.439 6.326 1.00 95.62 158 MET A N 1
ATOM 1221 C CA . MET A 1 158 ? -5.550 1.215 5.958 1.00 95.62 158 MET A CA 1
ATOM 1222 C C . MET A 1 158 ? -6.034 0.673 4.607 1.00 95.62 158 MET A C 1
ATOM 1224 O O . MET A 1 158 ? -5.224 0.309 3.764 1.00 95.62 158 MET A O 1
ATOM 1228 N N . SER A 1 159 ? -7.348 0.663 4.382 1.00 95.69 159 SER A N 1
ATOM 1229 C CA . SER A 1 159 ? -7.962 0.204 3.131 1.00 95.69 159 SER A CA 1
ATOM 1230 C C . SER A 1 159 ? -7.612 1.108 1.945 1.00 95.69 159 SER A C 1
ATOM 1232 O O . SER A 1 159 ? -7.341 0.615 0.854 1.00 95.69 159 SER A O 1
ATOM 1234 N N . VAL A 1 160 ? -7.554 2.424 2.166 1.00 97.12 160 VAL A N 1
ATOM 1235 C CA . VAL A 1 160 ? -7.075 3.410 1.185 1.00 97.12 160 VAL A CA 1
ATOM 1236 C C . VAL A 1 160 ? -5.600 3.177 0.844 1.00 97.12 160 VAL A C 1
ATOM 1238 O O . VAL A 1 160 ? -5.234 3.187 -0.329 1.00 97.12 160 VAL A O 1
ATOM 1241 N N . LEU A 1 161 ? -4.752 2.917 1.842 1.00 96.56 161 LEU A N 1
ATOM 1242 C CA . LEU A 1 161 ? -3.338 2.605 1.621 1.00 96.56 161 LEU A CA 1
ATOM 1243 C C . LEU A 1 161 ? -3.164 1.275 0.872 1.00 96.56 161 LEU A C 1
ATOM 1245 O O . LEU A 1 161 ? -2.320 1.201 -0.014 1.00 96.56 161 LEU A O 1
ATOM 1249 N N . PHE A 1 162 ? -3.982 0.255 1.161 1.00 95.31 162 PHE A N 1
ATOM 1250 C CA . PHE A 1 162 ? -4.005 -0.988 0.382 1.00 95.31 162 PHE A CA 1
ATOM 1251 C C . PHE A 1 162 ? -4.415 -0.747 -1.074 1.00 95.31 162 PHE A C 1
ATOM 1253 O O . PHE A 1 162 ? -3.753 -1.275 -1.960 1.00 95.31 162 PHE A O 1
ATOM 1260 N N . LEU A 1 163 ? -5.445 0.068 -1.341 1.00 96.38 163 LEU A N 1
ATOM 1261 C CA . LEU A 1 163 ? -5.827 0.451 -2.707 1.00 96.38 163 LEU A CA 1
ATOM 1262 C C . LEU A 1 163 ? -4.647 1.092 -3.446 1.00 96.38 163 LEU A C 1
ATOM 1264 O O . LEU A 1 163 ? -4.288 0.645 -4.532 1.00 96.38 163 LEU A O 1
ATOM 1268 N N . LEU A 1 164 ? -4.028 2.115 -2.850 1.00 95.44 164 LEU A N 1
ATOM 1269 C CA . LEU A 1 164 ? -2.902 2.824 -3.461 1.00 95.44 164 LEU A CA 1
ATOM 1270 C C . LEU A 1 164 ? -1.693 1.911 -3.661 1.00 95.44 164 LEU A C 1
ATOM 1272 O O . LEU A 1 164 ? -1.034 1.973 -4.690 1.00 95.44 164 LEU A O 1
ATOM 1276 N N . PHE A 1 165 ? -1.399 1.032 -2.712 1.00 92.88 165 PHE A N 1
ATOM 1277 C CA . PHE A 1 165 ? -0.315 0.073 -2.860 1.00 92.88 165 PHE A CA 1
ATOM 1278 C C . PHE A 1 165 ? -0.606 -0.945 -3.981 1.00 92.88 165 PHE A C 1
ATOM 1280 O O . PHE A 1 165 ? 0.203 -1.109 -4.891 1.00 92.88 165 PHE A O 1
ATOM 1287 N N . LEU A 1 166 ? -1.780 -1.580 -3.984 1.00 91.69 166 LEU A N 1
ATOM 1288 C CA . LEU A 1 166 ? -2.139 -2.590 -4.986 1.00 91.69 166 LEU A CA 1
ATOM 1289 C C . LEU A 1 166 ? -2.267 -2.008 -6.402 1.00 91.69 166 LEU A C 1
ATOM 1291 O O . LEU A 1 166 ? -1.846 -2.648 -7.359 1.00 91.69 166 LEU A O 1
ATOM 1295 N N . VAL A 1 167 ? -2.818 -0.800 -6.546 1.00 91.69 167 VAL A N 1
ATOM 1296 C CA . VAL A 1 167 ? -3.052 -0.184 -7.862 1.00 91.69 167 VAL A CA 1
ATOM 1297 C C . VAL A 1 167 ? -1.856 0.630 -8.336 1.00 91.69 167 VAL A C 1
ATOM 1299 O O . VAL A 1 167 ? -1.488 0.538 -9.501 1.00 91.69 167 VAL A O 1
ATOM 1302 N N . CYS A 1 168 ? -1.235 1.422 -7.461 1.00 89.12 168 CYS A N 1
ATOM 1303 C CA . CYS A 1 168 ? -0.186 2.352 -7.871 1.00 89.12 168 CYS A CA 1
ATOM 1304 C C . CYS A 1 168 ? 1.223 1.759 -7.751 1.00 89.12 168 CYS A C 1
ATOM 1306 O O . CYS A 1 168 ? 2.110 2.214 -8.463 1.00 89.12 168 CYS A O 1
ATOM 1308 N N . ARG A 1 169 ? 1.463 0.771 -6.870 1.00 85.62 169 ARG A N 1
ATOM 1309 C CA . ARG A 1 169 ? 2.807 0.195 -6.644 1.00 85.62 169 ARG A CA 1
ATOM 1310 C C . ARG A 1 169 ? 3.039 -1.131 -7.362 1.00 85.62 169 ARG A C 1
ATOM 1312 O O . ARG A 1 169 ? 4.126 -1.337 -7.885 1.00 85.62 169 ARG A O 1
ATOM 1319 N N . LEU A 1 170 ? 2.040 -2.013 -7.384 1.00 77.12 170 LEU A N 1
ATOM 1320 C CA . LEU A 1 170 ? 2.102 -3.320 -8.063 1.00 77.12 170 LEU A CA 1
ATOM 1321 C C . LEU A 1 170 ? 1.780 -3.244 -9.564 1.00 77.12 170 LEU A C 1
ATOM 1323 O O . LEU A 1 170 ? 1.641 -4.271 -10.230 1.00 77.12 170 LEU A O 1
ATOM 1327 N N . ARG A 1 171 ? 1.662 -2.031 -10.112 1.00 73.88 171 ARG A N 1
ATOM 1328 C CA . ARG A 1 171 ? 1.477 -1.825 -11.544 1.00 73.88 171 ARG A CA 1
ATOM 1329 C C . ARG A 1 171 ? 2.766 -2.165 -12.310 1.00 73.88 171 ARG A C 1
ATOM 1331 O O . ARG A 1 171 ? 3.850 -1.822 -11.838 1.00 73.88 171 ARG A O 1
ATOM 1338 N N . PRO A 1 172 ? 2.673 -2.776 -13.503 1.00 65.88 172 PRO A N 1
ATOM 1339 C CA . PRO A 1 172 ? 3.810 -2.877 -14.413 1.00 65.88 172 PRO A CA 1
ATOM 1340 C C . PRO A 1 172 ? 4.449 -1.506 -14.676 1.00 65.88 172 PRO A C 1
ATOM 1342 O O . PRO A 1 172 ? 3.728 -0.529 -14.874 1.00 65.88 172 PRO A O 1
ATOM 1345 N N . ALA A 1 173 ? 5.783 -1.438 -14.713 1.00 57.75 173 ALA A N 1
ATOM 1346 C CA . ALA A 1 173 ? 6.508 -0.182 -14.924 1.00 57.75 173 ALA A CA 1
ATOM 1347 C C . ALA A 1 173 ? 6.023 0.521 -16.200 1.00 57.75 173 ALA A C 1
ATOM 1349 O O . ALA A 1 173 ? 5.983 -0.112 -17.260 1.00 57.75 173 ALA A O 1
ATOM 1350 N N . SER A 1 174 ? 5.648 1.797 -16.101 1.00 55.22 174 SER A N 1
ATOM 1351 C CA . SER A 1 174 ? 5.223 2.629 -17.229 1.00 55.22 174 SER A CA 1
ATOM 1352 C C . SER A 1 174 ? 6.205 3.779 -17.398 1.00 55.22 174 SER A C 1
ATOM 1354 O O . SER A 1 174 ? 6.664 4.400 -16.456 1.00 55.22 174 SER A O 1
ATOM 1356 N N . TYR A 1 175 ? 6.560 4.099 -18.626 1.00 57.75 175 TYR A N 1
ATOM 1357 C CA . TYR A 1 175 ? 7.543 5.131 -18.903 1.00 57.75 175 TYR A CA 1
ATOM 1358 C C . TYR A 1 175 ? 6.822 6.486 -19.028 1.00 57.75 175 TYR A C 1
ATOM 1360 O O . TYR A 1 175 ? 6.507 6.921 -20.125 1.00 57.75 175 TYR A O 1
ATOM 1368 N N . SER A 1 176 ? 6.451 7.146 -17.921 1.00 61.81 176 SER A N 1
ATOM 1369 C CA . SER A 1 176 ? 5.931 8.533 -17.956 1.00 61.81 176 SER A CA 1
ATOM 1370 C C . SER A 1 176 ? 6.124 9.322 -16.673 1.00 61.81 176 SER A C 1
ATOM 1372 O O . SER A 1 176 ? 6.300 8.763 -15.598 1.00 61.81 176 SER A O 1
ATOM 1374 N N . TRP A 1 177 ? 5.973 10.645 -16.779 1.00 65.19 177 TRP A N 1
ATOM 1375 C CA . TRP A 1 177 ? 5.871 11.528 -15.617 1.00 65.19 177 TRP A CA 1
ATOM 1376 C C . TRP A 1 177 ? 4.706 11.139 -14.683 1.00 65.19 177 TRP A C 1
ATOM 1378 O O . TRP A 1 177 ? 4.855 11.211 -13.462 1.00 65.19 177 TRP A O 1
ATOM 1388 N N . VAL A 1 178 ? 3.579 10.668 -15.244 1.00 71.06 178 VAL A N 1
ATOM 1389 C CA . VAL A 1 178 ? 2.444 10.124 -14.475 1.00 71.06 178 VAL A CA 1
ATOM 1390 C C . VAL A 1 178 ? 2.883 8.892 -13.691 1.00 71.06 178 VAL A C 1
ATOM 1392 O O . VAL A 1 178 ? 2.517 8.754 -12.527 1.00 71.06 178 VAL A O 1
ATOM 1395 N N . ASP A 1 179 ? 3.716 8.035 -14.282 1.00 72.69 179 ASP A N 1
ATOM 1396 C CA . ASP A 1 179 ? 4.231 6.849 -13.603 1.00 72.69 179 ASP A CA 1
ATOM 1397 C C . ASP A 1 179 ? 5.083 7.201 -12.385 1.00 72.69 179 ASP A C 1
ATOM 1399 O O . ASP A 1 179 ? 4.842 6.665 -11.308 1.00 72.69 179 ASP A O 1
ATOM 1403 N N . THR A 1 180 ? 5.993 8.174 -12.495 1.00 73.69 180 THR A N 1
ATOM 1404 C CA . THR A 1 180 ? 6.781 8.648 -11.346 1.00 73.69 180 THR A CA 1
ATOM 1405 C C . THR A 1 180 ? 5.875 9.108 -10.206 1.00 73.69 180 THR A C 1
ATOM 1407 O O . THR A 1 180 ? 6.098 8.754 -9.046 1.00 73.69 180 THR A O 1
ATOM 1410 N N . PHE A 1 181 ? 4.825 9.868 -10.519 1.00 81.62 181 PHE A N 1
ATOM 1411 C CA . PHE A 1 181 ? 3.879 10.366 -9.524 1.00 81.62 181 PHE A CA 1
ATOM 1412 C C . PHE A 1 181 ? 3.046 9.241 -8.883 1.00 81.62 181 PHE A C 1
ATOM 1414 O O . PHE A 1 181 ? 2.914 9.171 -7.655 1.00 81.62 181 PHE A O 1
ATOM 1421 N N . VAL A 1 182 ? 2.533 8.319 -9.700 1.00 86.06 182 VAL A N 1
ATOM 1422 C CA . VAL A 1 182 ? 1.753 7.152 -9.266 1.00 86.06 182 VAL A CA 1
ATOM 1423 C C . VAL A 1 182 ? 2.613 6.216 -8.411 1.00 86.06 182 VAL A C 1
ATOM 1425 O O . VAL A 1 182 ? 2.222 5.881 -7.292 1.00 86.06 182 VAL A O 1
ATOM 1428 N N . LEU A 1 183 ? 3.821 5.866 -8.857 1.00 82.44 183 LEU A N 1
ATOM 1429 C CA . LEU A 1 183 ? 4.757 5.023 -8.111 1.00 82.44 183 LEU A CA 1
ATOM 1430 C C . LEU A 1 183 ? 5.209 5.676 -6.805 1.00 82.44 183 LEU A C 1
ATOM 1432 O O . LEU A 1 183 ? 5.333 4.977 -5.800 1.00 82.44 183 LEU A O 1
ATOM 1436 N N . THR A 1 184 ? 5.423 6.996 -6.791 1.00 85.62 184 THR A N 1
ATOM 1437 C CA . THR A 1 184 ? 5.748 7.737 -5.560 1.00 85.62 184 THR A CA 1
ATOM 1438 C C . THR A 1 184 ? 4.598 7.646 -4.567 1.00 85.62 184 THR A C 1
ATOM 1440 O O . THR A 1 184 ? 4.816 7.337 -3.397 1.00 85.62 184 THR A O 1
ATOM 1443 N N . THR A 1 185 ? 3.363 7.826 -5.038 1.00 90.62 185 THR A N 1
ATOM 1444 C CA . THR A 1 185 ? 2.158 7.638 -4.220 1.00 90.62 185 THR A CA 1
ATOM 1445 C C . THR A 1 185 ? 2.068 6.206 -3.684 1.00 90.62 185 THR A C 1
ATOM 1447 O O . THR A 1 185 ? 1.797 6.003 -2.501 1.00 90.62 185 THR A O 1
ATOM 1450 N N . GLY A 1 186 ? 2.365 5.207 -4.519 1.00 90.75 186 GLY A N 1
ATOM 1451 C CA . GLY A 1 186 ? 2.445 3.804 -4.114 1.00 90.75 186 GLY A CA 1
ATOM 1452 C C . GLY A 1 186 ? 3.531 3.532 -3.064 1.00 90.75 186 GLY A C 1
ATOM 1453 O O . GLY A 1 186 ? 3.299 2.773 -2.125 1.00 90.75 186 GLY A O 1
ATOM 1454 N N . THR A 1 187 ? 4.697 4.176 -3.167 1.00 89.19 187 THR A N 1
ATOM 1455 C CA . THR A 1 187 ? 5.774 4.081 -2.166 1.00 89.19 187 THR A CA 1
ATOM 1456 C C . THR A 1 187 ? 5.374 4.742 -0.851 1.00 89.19 187 THR A C 1
ATOM 1458 O O . THR A 1 187 ? 5.589 4.167 0.212 1.00 89.19 187 THR A O 1
ATOM 1461 N N . VAL A 1 188 ? 4.735 5.914 -0.892 1.00 93.19 188 VAL A N 1
ATOM 1462 C CA . VAL A 1 188 ? 4.179 6.551 0.311 1.00 93.19 188 VAL A CA 1
ATOM 1463 C C . VAL A 1 188 ? 3.170 5.614 0.976 1.00 93.19 188 VAL A C 1
ATOM 1465 O O . VAL A 1 188 ? 3.246 5.392 2.185 1.00 93.19 188 VAL A O 1
ATOM 1468 N N . ALA A 1 189 ? 2.284 4.996 0.191 1.00 94.88 189 ALA A N 1
ATOM 1469 C CA . ALA A 1 189 ? 1.338 4.019 0.710 1.00 94.88 189 ALA A CA 1
ATOM 1470 C C . ALA A 1 189 ? 2.049 2.833 1.383 1.00 94.88 189 ALA A C 1
ATOM 1472 O O . ALA A 1 189 ? 1.714 2.493 2.517 1.00 94.88 189 ALA A O 1
ATOM 1473 N N . LEU A 1 190 ? 3.080 2.275 0.739 1.00 92.62 190 LEU A N 1
ATOM 1474 C CA . LEU A 1 190 ? 3.913 1.195 1.275 1.00 92.62 190 LEU A CA 1
ATOM 1475 C C . LEU A 1 190 ? 4.562 1.556 2.624 1.00 92.62 190 LEU A C 1
ATOM 1477 O O . LEU A 1 190 ? 4.595 0.718 3.522 1.00 92.62 190 LEU A O 1
ATOM 1481 N N . LEU A 1 191 ? 5.049 2.790 2.792 1.00 94.25 191 LEU A N 1
ATOM 1482 C CA . LEU A 1 191 ? 5.687 3.237 4.038 1.00 94.25 191 LEU A CA 1
ATOM 1483 C C . LEU A 1 191 ? 4.690 3.358 5.198 1.00 94.25 191 LEU A C 1
ATOM 1485 O O . LEU A 1 191 ? 5.016 3.003 6.331 1.00 94.25 191 LEU A O 1
ATOM 1489 N N . PHE A 1 192 ? 3.472 3.833 4.936 1.00 96.12 192 PHE A N 1
ATOM 1490 C CA . PHE A 1 192 ? 2.462 4.043 5.980 1.00 96.12 192 PHE A CA 1
ATOM 1491 C C . PHE A 1 192 ? 1.587 2.817 6.264 1.00 96.12 192 PHE A C 1
ATOM 1493 O O . PHE A 1 192 ? 0.981 2.731 7.339 1.00 96.12 192 PHE A O 1
ATOM 1500 N N . LEU A 1 193 ? 1.526 1.852 5.345 1.00 94.88 193 LEU A N 1
ATOM 1501 C CA . LEU A 1 193 ? 0.756 0.619 5.503 1.00 94.88 193 LEU A CA 1
ATOM 1502 C C . LEU A 1 193 ? 1.105 -0.173 6.784 1.00 94.88 193 LEU A C 1
ATOM 1504 O O . LEU A 1 193 ? 0.172 -0.463 7.537 1.00 94.88 193 LEU A O 1
ATOM 1508 N N . PRO A 1 194 ? 2.384 -0.469 7.119 1.00 95.06 194 PRO A N 1
ATOM 1509 C CA . PRO A 1 194 ? 2.711 -1.232 8.325 1.00 95.06 194 PRO A CA 1
ATOM 1510 C C . PRO A 1 194 ? 2.322 -0.489 9.597 1.00 95.06 194 PRO A C 1
ATOM 1512 O O . PRO A 1 194 ? 1.767 -1.084 10.519 1.00 95.06 194 PRO A O 1
ATOM 1515 N N . ALA A 1 195 ? 2.571 0.823 9.640 1.00 96.56 195 ALA A N 1
ATOM 1516 C CA . ALA A 1 195 ? 2.209 1.672 10.770 1.00 96.56 195 ALA A CA 1
ATOM 1517 C C . ALA A 1 195 ? 0.697 1.689 11.005 1.00 96.56 195 ALA A C 1
ATOM 1519 O O . ALA A 1 195 ? 0.240 1.550 12.142 1.00 96.56 195 ALA A O 1
ATOM 1520 N N . THR A 1 196 ? -0.081 1.793 9.927 1.00 95.88 196 THR A N 1
ATOM 1521 C CA . THR A 1 196 ? -1.543 1.792 9.999 1.00 95.88 196 THR A CA 1
ATOM 1522 C C . THR A 1 196 ? -2.084 0.426 10.403 1.00 95.88 196 THR A C 1
ATOM 1524 O O . THR A 1 196 ? -2.954 0.355 11.267 1.00 95.88 196 THR A O 1
ATOM 1527 N N . PHE A 1 197 ? -1.519 -0.655 9.861 1.00 95.69 197 PHE A N 1
ATOM 1528 C CA . PHE A 1 197 ? -1.846 -2.036 10.220 1.00 95.69 197 PHE A CA 1
ATOM 1529 C C . PHE A 1 197 ? -1.578 -2.320 11.704 1.00 95.69 197 PHE A C 1
ATOM 1531 O O . PHE A 1 197 ? -2.451 -2.817 12.417 1.00 95.69 197 PHE A O 1
ATOM 1538 N N . PHE A 1 198 ? -0.395 -1.946 12.200 1.00 96.44 198 PHE A N 1
ATOM 1539 C CA . PHE A 1 198 ? -0.043 -2.101 13.609 1.00 96.44 198 PHE A CA 1
ATOM 1540 C C . PHE A 1 198 ? -0.963 -1.272 14.509 1.00 96.44 198 PHE A C 1
ATOM 1542 O O . PHE A 1 198 ? -1.556 -1.808 15.443 1.00 96.44 198 PHE A O 1
ATOM 1549 N N . HIS A 1 199 ? -1.149 0.015 14.194 1.00 95.44 199 HIS A N 1
ATOM 1550 C CA . HIS A 1 199 ? -2.040 0.894 14.951 1.00 95.44 199 HIS A CA 1
ATOM 1551 C C . HIS A 1 199 ? -3.469 0.344 15.000 1.00 95.44 199 HIS A C 1
ATOM 1553 O O . HIS A 1 199 ? -4.072 0.322 16.071 1.00 95.44 199 HIS A O 1
ATOM 1559 N N . PHE A 1 200 ? -3.991 -0.141 13.871 1.00 94.38 200 PHE A N 1
ATOM 1560 C CA . PHE A 1 200 ? -5.325 -0.719 13.791 1.00 94.38 200 PHE A CA 1
ATOM 1561 C C . PHE A 1 200 ? -5.497 -1.907 14.748 1.00 94.38 200 PHE A C 1
ATOM 1563 O O . PHE A 1 200 ? -6.464 -1.942 15.507 1.00 94.38 200 PHE A O 1
ATOM 1570 N N . PHE A 1 201 ? -4.550 -2.847 14.793 1.00 93.94 201 PHE A N 1
ATOM 1571 C CA . PHE A 1 201 ? -4.658 -4.009 15.683 1.00 93.94 201 PHE A CA 1
ATOM 1572 C C . PHE A 1 201 ? -4.350 -3.730 17.151 1.00 93.94 201 PHE A C 1
ATOM 1574 O O . PHE A 1 201 ? -4.754 -4.510 18.011 1.00 93.94 201 PHE A O 1
ATOM 1581 N N . LEU A 1 202 ? -3.711 -2.603 17.466 1.00 92.69 202 LEU A N 1
ATOM 1582 C CA . LEU A 1 202 ? -3.627 -2.135 18.847 1.00 92.69 202 LEU A CA 1
ATOM 1583 C C . LEU A 1 202 ? -4.977 -1.648 19.387 1.00 92.69 202 LEU A C 1
ATOM 1585 O O . LEU A 1 202 ? -5.193 -1.722 20.597 1.00 92.69 202 LEU A O 1
ATOM 1589 N N . ILE A 1 203 ? -5.855 -1.135 18.518 1.00 91.06 203 ILE A N 1
ATOM 1590 C CA . ILE A 1 203 ? -7.149 -0.543 18.899 1.00 91.06 203 ILE A CA 1
ATOM 1591 C C . ILE A 1 203 ? -8.352 -1.456 18.630 1.00 91.06 203 ILE A C 1
ATOM 1593 O O . ILE A 1 203 ? -9.400 -1.267 19.242 1.00 91.06 203 ILE A O 1
ATOM 1597 N N . PHE A 1 204 ? -8.226 -2.430 17.729 1.00 88.56 204 PHE A N 1
ATOM 1598 C CA . PHE A 1 204 ? -9.305 -3.326 17.319 1.00 88.56 204 PHE A CA 1
ATOM 1599 C C . PHE A 1 204 ? -9.217 -4.703 18.000 1.00 88.56 204 PHE A C 1
ATOM 1601 O O . PHE A 1 204 ? -8.136 -5.291 18.047 1.00 88.56 204 PHE A O 1
ATOM 1608 N N . PRO A 1 205 ? -10.347 -5.298 18.441 1.00 85.19 205 PRO A N 1
ATOM 1609 C CA . PRO A 1 205 ? -11.705 -4.731 18.540 1.00 85.19 205 PRO A CA 1
ATOM 1610 C C . PRO A 1 205 ? -11.877 -3.722 19.684 1.00 85.19 205 PRO A C 1
ATOM 1612 O O . PRO A 1 205 ? -12.732 -2.844 19.610 1.00 85.19 205 PRO A O 1
ATOM 1615 N N . ARG A 1 206 ? -11.058 -3.856 20.730 1.00 86.69 206 ARG A N 1
ATOM 1616 C CA . ARG A 1 206 ? -10.911 -2.896 21.825 1.00 86.69 206 ARG A CA 1
ATOM 1617 C C . ARG A 1 206 ? -9.428 -2.631 22.058 1.00 86.69 206 ARG A C 1
ATOM 1619 O O . ARG A 1 206 ? -8.637 -3.567 21.892 1.00 86.69 206 ARG A O 1
ATOM 1626 N N . PRO A 1 207 ? -9.046 -1.417 22.484 1.00 89.19 207 PRO A N 1
ATOM 1627 C CA . PRO A 1 207 ? -7.654 -1.106 22.737 1.00 89.19 207 PRO A CA 1
ATOM 1628 C C . PRO A 1 207 ? -6.995 -2.062 23.727 1.00 89.19 207 PRO A C 1
ATOM 1630 O O . PRO A 1 207 ? -7.522 -2.328 24.807 1.00 89.19 207 PRO A O 1
ATOM 1633 N N . ILE A 1 208 ? -5.815 -2.572 23.368 1.00 87.81 208 ILE A N 1
ATOM 1634 C CA . ILE A 1 208 ? -5.128 -3.623 24.139 1.00 87.81 208 ILE A CA 1
ATOM 1635 C C . ILE A 1 208 ? -4.842 -3.185 25.576 1.00 87.81 208 ILE A C 1
ATOM 1637 O O . ILE A 1 208 ? -4.912 -3.989 26.502 1.00 87.81 208 ILE A O 1
ATOM 1641 N N . TRP A 1 209 ? -4.560 -1.901 25.780 1.00 89.12 209 TRP A N 1
ATOM 1642 C CA . TRP A 1 209 ? -4.271 -1.334 27.096 1.00 89.12 209 TRP A CA 1
ATOM 1643 C C . TRP A 1 209 ? -5.492 -1.177 28.013 1.00 89.12 209 TRP A C 1
ATOM 1645 O O . TRP A 1 209 ? -5.312 -0.793 29.167 1.00 89.12 209 TRP A O 1
ATOM 1655 N N . GLU A 1 210 ? -6.716 -1.417 27.534 1.00 88.31 210 GLU A N 1
ATOM 1656 C CA . GLU A 1 210 ? -7.925 -1.340 28.368 1.00 88.31 210 GLU A CA 1
ATOM 1657 C C . GLU A 1 210 ? -8.191 -2.633 29.139 1.00 88.31 210 GLU A C 1
ATOM 1659 O O . GLU A 1 210 ? -8.680 -2.584 30.262 1.00 88.31 210 GLU A O 1
ATOM 1664 N N . TRP A 1 211 ? -7.871 -3.784 28.547 1.00 86.06 211 TRP A N 1
ATOM 1665 C CA . TRP A 1 211 ? -8.188 -5.096 29.119 1.00 86.06 211 TRP A CA 1
ATOM 1666 C C . TRP A 1 211 ? -6.946 -5.903 29.517 1.00 86.06 211 TRP A C 1
ATOM 1668 O O . TRP A 1 211 ? -7.047 -6.815 30.334 1.00 86.06 211 TRP A O 1
ATOM 1678 N N . ARG A 1 212 ? -5.766 -5.591 28.960 1.00 86.00 212 ARG A N 1
ATOM 1679 C CA . ARG A 1 212 ? -4.501 -6.257 29.294 1.00 86.00 212 ARG A CA 1
ATOM 1680 C C . ARG A 1 212 ? -3.698 -5.413 30.285 1.00 86.00 212 ARG A C 1
ATOM 1682 O O . ARG A 1 212 ? -3.459 -4.231 30.049 1.00 86.00 212 ARG A O 1
ATOM 1689 N N . HIS A 1 213 ? -3.214 -6.035 31.361 1.00 84.19 213 HIS A N 1
ATOM 1690 C CA . HIS A 1 213 ? -2.530 -5.336 32.462 1.00 84.19 213 HIS A CA 1
ATOM 1691 C C . HIS A 1 213 ? -1.012 -5.579 32.546 1.00 84.19 213 HIS A C 1
ATOM 1693 O O . HIS A 1 213 ? -0.382 -5.176 33.528 1.00 84.19 213 HIS A O 1
ATOM 1699 N N . ASP A 1 214 ? -0.399 -6.174 31.523 1.00 86.94 214 ASP A N 1
ATOM 1700 C CA . ASP A 1 214 ? 1.051 -6.414 31.469 1.00 86.94 214 ASP A CA 1
ATOM 1701 C C . ASP A 1 214 ? 1.853 -5.110 31.330 1.00 86.94 214 ASP A C 1
ATOM 1703 O O . ASP A 1 214 ? 1.334 -4.087 30.871 1.00 86.94 214 ASP A O 1
ATOM 1707 N N . LEU A 1 215 ? 3.150 -5.147 31.663 1.00 84.69 215 LEU A N 1
ATOM 1708 C CA . LEU A 1 215 ? 4.042 -3.982 31.578 1.00 84.69 215 LEU A CA 1
ATOM 1709 C C . LEU A 1 215 ? 4.006 -3.322 30.189 1.00 84.69 215 LEU A C 1
ATOM 1711 O O . LEU A 1 215 ? 3.857 -2.104 30.098 1.00 84.69 215 LEU A O 1
ATOM 1715 N N . ALA A 1 216 ? 4.061 -4.127 29.122 1.00 84.44 216 ALA A N 1
ATOM 1716 C CA . ALA A 1 216 ? 3.989 -3.654 27.740 1.00 84.44 216 ALA A CA 1
ATOM 1717 C C . ALA A 1 216 ? 2.651 -2.961 27.419 1.00 84.44 216 ALA A C 1
ATOM 1719 O O . ALA A 1 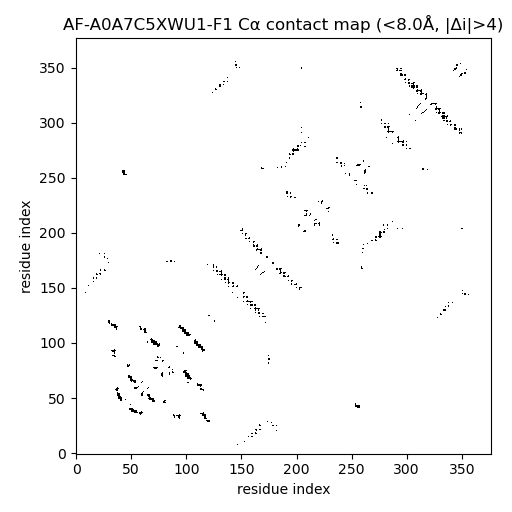216 ? 2.622 -1.908 26.789 1.00 84.44 216 ALA A O 1
ATOM 1720 N N . ALA A 1 217 ? 1.526 -3.500 27.896 1.00 85.62 217 ALA A N 1
ATOM 1721 C CA . ALA A 1 217 ? 0.219 -2.877 27.689 1.00 85.62 217 ALA A CA 1
ATOM 1722 C C . ALA A 1 217 ? 0.106 -1.544 28.452 1.00 85.62 217 ALA A C 1
ATOM 1724 O O . ALA A 1 217 ? -0.440 -0.571 27.932 1.00 85.62 217 ALA A O 1
ATOM 1725 N N . ARG A 1 218 ? 0.698 -1.451 29.653 1.00 87.44 218 ARG A N 1
ATOM 1726 C CA . ARG A 1 218 ? 0.744 -0.203 30.434 1.00 87.44 218 ARG A CA 1
ATOM 1727 C C . ARG A 1 218 ? 1.637 0.860 29.802 1.00 87.44 218 ARG A C 1
ATOM 1729 O O . ARG A 1 218 ? 1.296 2.040 29.870 1.00 87.44 218 ARG A O 1
ATOM 1736 N N . THR A 1 219 ? 2.788 0.494 29.236 1.00 86.31 219 THR A N 1
ATOM 1737 C CA . THR A 1 219 ? 3.669 1.452 28.545 1.00 86.31 219 THR A CA 1
ATOM 1738 C C . THR A 1 219 ? 3.015 1.961 27.269 1.00 86.31 219 THR A C 1
ATOM 1740 O O . THR A 1 219 ? 2.920 3.175 27.094 1.00 86.31 219 THR A O 1
ATOM 1743 N N . VAL A 1 220 ? 2.466 1.066 26.441 1.00 87.38 220 VAL A N 1
ATOM 1744 C CA . VAL A 1 220 ? 1.719 1.442 25.232 1.00 87.38 220 VAL A CA 1
ATOM 1745 C C . VAL A 1 220 ? 0.515 2.314 25.592 1.00 87.38 220 VAL A C 1
ATOM 1747 O O . VAL A 1 220 ? 0.327 3.361 24.982 1.00 87.38 220 VAL A O 1
ATOM 1750 N N . GLY A 1 221 ? -0.246 1.969 26.635 1.00 87.69 221 GLY A N 1
ATOM 1751 C CA . GLY A 1 221 ? -1.379 2.770 27.105 1.00 87.69 221 GLY A CA 1
ATOM 1752 C C . GLY A 1 221 ? -0.990 4.159 27.625 1.00 87.69 221 GLY A C 1
ATOM 1753 O O . GLY A 1 221 ? -1.704 5.128 27.372 1.00 87.69 221 GLY A O 1
ATOM 1754 N N . ARG A 1 222 ? 0.153 4.293 28.315 1.00 88.69 222 ARG A N 1
ATOM 1755 C CA . ARG A 1 222 ? 0.712 5.601 28.714 1.00 88.69 222 ARG A CA 1
ATOM 1756 C C . ARG A 1 222 ? 1.134 6.424 27.498 1.00 88.69 222 ARG A C 1
ATOM 1758 O O . ARG A 1 222 ? 0.864 7.624 27.431 1.00 88.69 222 ARG A O 1
ATOM 1765 N N . LEU A 1 223 ? 1.759 5.783 26.516 1.00 87.38 223 LEU A N 1
ATOM 1766 C CA . LEU A 1 223 ? 2.210 6.447 25.298 1.00 87.38 223 LEU A CA 1
ATOM 1767 C C . LEU A 1 223 ? 1.027 6.874 24.411 1.00 87.38 223 LEU A C 1
ATOM 1769 O O . LEU A 1 223 ? 1.046 7.961 23.838 1.00 87.38 223 LEU A O 1
ATOM 1773 N N . ALA A 1 224 ? -0.031 6.062 24.362 1.00 87.50 224 ALA A N 1
ATOM 1774 C CA . ALA A 1 224 ? -1.290 6.382 23.695 1.00 87.50 224 ALA A CA 1
ATOM 1775 C C . ALA A 1 224 ? -1.976 7.589 24.351 1.00 87.50 224 ALA A C 1
ATOM 1777 O O . ALA A 1 224 ? -2.332 8.541 23.663 1.00 87.50 224 ALA A O 1
ATOM 1778 N N . ARG A 1 225 ? -2.092 7.596 25.689 1.00 86.12 225 ARG A N 1
ATOM 1779 C CA . ARG A 1 225 ? -2.711 8.697 26.451 1.00 86.12 225 ARG A CA 1
ATOM 1780 C C . ARG A 1 225 ? -1.934 10.011 26.385 1.00 86.12 225 ARG A C 1
ATOM 1782 O O . ARG A 1 225 ? -2.543 11.070 26.431 1.00 86.12 225 ARG A O 1
ATOM 1789 N N . SER A 1 226 ? -0.610 9.952 26.259 1.00 86.12 226 SER A N 1
ATOM 1790 C CA . SER A 1 226 ? 0.236 11.145 26.087 1.00 86.12 226 SER A CA 1
ATOM 1791 C C . SER A 1 226 ? 0.282 11.670 24.646 1.00 86.12 226 SER A C 1
ATOM 1793 O O . SER A 1 226 ? 0.986 12.640 24.380 1.00 86.12 226 SER A O 1
ATOM 1795 N N . GLY A 1 227 ? -0.409 11.025 23.697 1.00 86.94 227 GLY A N 1
ATOM 1796 C CA . GLY A 1 227 ? -0.419 11.416 22.283 1.00 86.94 227 GLY A CA 1
ATOM 1797 C C . GLY A 1 227 ? 0.880 11.119 21.522 1.00 86.94 227 GLY A C 1
ATOM 1798 O O . GLY A 1 227 ? 0.942 11.336 20.316 1.00 86.94 227 GLY A O 1
ATOM 1799 N N . ARG A 1 228 ? 1.910 10.580 22.188 1.00 89.00 228 ARG A N 1
ATOM 1800 C CA . ARG A 1 228 ? 3.230 10.301 21.595 1.00 89.00 228 ARG A CA 1
ATOM 1801 C C . ARG A 1 228 ? 3.283 8.998 20.796 1.00 89.00 228 ARG A C 1
ATOM 1803 O O . ARG A 1 228 ? 4.202 8.811 20.006 1.00 89.00 228 ARG A O 1
ATOM 1810 N N . LEU A 1 229 ? 2.309 8.102 20.977 1.00 89.00 229 LEU A N 1
ATOM 1811 C CA . LEU A 1 229 ? 2.279 6.814 20.275 1.00 89.00 229 LEU A CA 1
ATOM 1812 C C . LEU A 1 229 ? 2.136 6.999 18.761 1.00 89.00 229 LEU A C 1
ATOM 1814 O O . LEU A 1 229 ? 2.864 6.369 18.005 1.00 89.00 229 LEU A O 1
ATOM 1818 N N . LEU A 1 230 ? 1.223 7.867 18.318 1.00 89.62 230 LEU A N 1
ATOM 1819 C CA . LEU A 1 230 ? 0.961 8.088 16.894 1.00 89.62 230 LEU A CA 1
ATOM 1820 C C . LEU A 1 230 ? 2.195 8.601 16.131 1.00 89.62 230 LEU A C 1
ATOM 1822 O O . LEU A 1 230 ? 2.579 7.944 15.164 1.00 89.62 230 LEU A O 1
ATOM 1826 N N . PRO A 1 231 ? 2.859 9.704 16.533 1.00 91.69 231 PRO A N 1
ATOM 1827 C CA . PRO A 1 231 ? 4.029 10.188 15.803 1.00 91.69 231 PRO A CA 1
ATOM 1828 C C . PRO A 1 231 ? 5.181 9.177 15.820 1.00 91.69 231 PRO A C 1
ATOM 1830 O O . PRO A 1 231 ? 5.874 9.044 14.817 1.00 91.69 231 PRO A O 1
ATOM 1833 N N . LEU A 1 232 ? 5.350 8.407 16.902 1.00 91.94 232 LEU A N 1
ATOM 1834 C CA . LEU A 1 232 ? 6.366 7.355 16.962 1.00 91.94 232 LEU A CA 1
ATOM 1835 C C . LEU A 1 232 ? 6.057 6.221 15.972 1.00 91.94 232 LEU A C 1
ATOM 1837 O O . LEU A 1 232 ? 6.902 5.847 15.166 1.00 91.94 232 LEU A O 1
ATOM 1841 N N . VAL A 1 233 ? 4.831 5.696 16.001 1.00 93.81 233 VAL A N 1
ATOM 1842 C CA . VAL A 1 233 ? 4.421 4.554 15.174 1.00 93.81 233 VAL A CA 1
ATOM 1843 C C . VAL A 1 233 ? 4.456 4.901 13.685 1.00 93.81 233 VAL A C 1
ATOM 1845 O O . VAL A 1 233 ? 4.943 4.090 12.900 1.00 93.81 233 VAL A O 1
ATOM 1848 N N . TYR A 1 234 ? 3.984 6.089 13.298 1.00 95.19 234 TYR A N 1
ATOM 1849 C CA . TYR A 1 234 ? 3.912 6.516 11.895 1.00 95.19 234 TYR A CA 1
ATOM 1850 C C . TYR A 1 234 ? 5.205 7.166 11.385 1.00 95.19 234 TYR A C 1
ATOM 1852 O O . TYR A 1 234 ? 5.437 7.170 10.180 1.00 95.19 234 TYR A O 1
ATOM 1860 N N . GLY A 1 235 ? 6.052 7.697 12.271 1.00 94.88 235 GLY A N 1
ATOM 1861 C CA . GLY A 1 235 ? 7.303 8.358 11.896 1.00 94.88 235 GLY A CA 1
ATOM 1862 C C . GLY A 1 235 ? 8.452 7.398 11.587 1.00 94.88 235 GLY A C 1
ATOM 1863 O O . GLY A 1 235 ? 9.308 7.727 10.771 1.00 94.88 235 GLY A O 1
ATOM 1864 N N . ILE A 1 236 ? 8.470 6.200 12.184 1.00 95.75 236 ILE A N 1
ATOM 1865 C CA . ILE A 1 236 ? 9.579 5.244 12.019 1.00 95.75 236 ILE A CA 1
ATOM 1866 C C . ILE A 1 236 ? 9.763 4.788 10.558 1.00 95.75 236 ILE A C 1
ATOM 1868 O O . ILE A 1 236 ? 10.878 4.933 10.058 1.00 95.75 236 ILE A O 1
ATOM 1872 N N . PRO A 1 237 ? 8.745 4.280 9.828 1.00 95.44 237 PRO A N 1
ATOM 1873 C CA . PRO A 1 237 ? 8.958 3.823 8.452 1.00 95.44 237 PRO A CA 1
ATOM 1874 C C . PRO A 1 237 ? 9.532 4.889 7.494 1.00 95.44 237 PRO A C 1
ATOM 1876 O O . PRO A 1 237 ? 10.521 4.588 6.817 1.00 95.44 237 PRO A O 1
ATOM 1879 N N . PRO A 1 238 ? 9.000 6.130 7.424 1.00 95.56 238 PRO A N 1
ATOM 1880 C CA . PRO A 1 238 ? 9.588 7.163 6.576 1.00 95.56 238 PRO A CA 1
ATOM 1881 C C . PRO A 1 238 ? 10.950 7.648 7.089 1.00 95.56 238 PRO A C 1
ATOM 1883 O O . PRO A 1 238 ? 11.810 7.957 6.268 1.00 95.56 238 PRO A O 1
ATOM 1886 N N . ALA A 1 239 ? 11.196 7.668 8.406 1.00 95.75 239 ALA A N 1
ATOM 1887 C CA . ALA A 1 239 ? 12.510 8.016 8.951 1.00 95.75 239 ALA A CA 1
ATOM 1888 C C . ALA A 1 239 ? 13.586 6.994 8.555 1.00 95.75 239 ALA A C 1
ATOM 1890 O O . ALA A 1 239 ? 14.675 7.386 8.144 1.00 95.75 239 ALA A O 1
ATOM 1891 N N . VAL A 1 240 ? 13.269 5.694 8.610 1.00 94.94 240 VAL A N 1
ATOM 1892 C CA . VAL A 1 240 ? 14.167 4.624 8.144 1.00 94.94 240 VAL A CA 1
ATOM 1893 C C . VAL A 1 240 ? 14.423 4.752 6.644 1.00 94.94 240 VAL A C 1
ATOM 1895 O O . VAL A 1 240 ? 15.574 4.686 6.220 1.00 94.94 240 VAL A O 1
ATOM 1898 N N . TYR A 1 241 ? 13.380 5.013 5.850 1.00 92.69 241 TYR A N 1
ATOM 1899 C CA . TYR A 1 241 ? 13.533 5.240 4.411 1.00 92.69 241 TYR A CA 1
ATOM 1900 C C . TYR A 1 241 ? 14.474 6.418 4.131 1.00 92.69 241 TYR A C 1
ATOM 1902 O O . TYR A 1 241 ? 15.437 6.281 3.379 1.00 92.69 241 TYR A O 1
ATOM 1910 N N . ALA A 1 242 ? 14.233 7.561 4.779 1.00 93.38 242 ALA A N 1
ATOM 1911 C CA . ALA A 1 242 ? 15.050 8.756 4.622 1.00 93.38 242 ALA A CA 1
ATOM 1912 C C . ALA A 1 242 ? 16.505 8.507 5.040 1.00 93.38 242 ALA A C 1
ATOM 1914 O O . ALA A 1 242 ? 17.401 8.846 4.277 1.00 93.38 242 ALA A O 1
ATOM 1915 N N . ALA A 1 243 ? 16.739 7.873 6.193 1.00 93.56 243 ALA A N 1
ATOM 1916 C CA . ALA A 1 243 ? 18.076 7.581 6.706 1.00 93.56 243 ALA A CA 1
ATOM 1917 C C . ALA A 1 243 ? 18.875 6.646 5.785 1.00 93.56 243 ALA A C 1
ATOM 1919 O O . ALA A 1 243 ? 20.058 6.872 5.549 1.00 93.56 243 ALA A O 1
ATOM 1920 N N . VAL A 1 244 ? 18.236 5.611 5.234 1.00 90.88 244 VAL A N 1
ATOM 1921 C CA . VAL A 1 244 ? 18.907 4.668 4.328 1.00 90.88 244 VAL A CA 1
ATOM 1922 C C . VAL A 1 244 ? 19.206 5.322 2.980 1.00 90.88 244 VAL A C 1
ATOM 1924 O O . VAL A 1 244 ? 20.307 5.170 2.453 1.00 90.88 244 VAL A O 1
ATOM 1927 N N . VAL A 1 245 ? 18.265 6.100 2.437 1.00 87.75 245 VAL A N 1
ATOM 1928 C CA . VAL A 1 245 ? 18.469 6.829 1.177 1.00 87.75 245 VAL A CA 1
ATOM 1929 C C . VAL A 1 245 ? 19.566 7.886 1.321 1.00 87.75 245 VAL A C 1
ATOM 1931 O O . VAL A 1 245 ? 20.406 8.013 0.431 1.00 87.75 245 VAL A O 1
ATOM 1934 N N . THR A 1 246 ? 19.595 8.645 2.421 1.00 89.56 246 THR A N 1
ATOM 1935 C CA . THR A 1 246 ? 20.651 9.641 2.655 1.00 89.56 246 THR A CA 1
ATOM 1936 C C . THR A 1 246 ? 22.002 8.977 2.885 1.00 89.56 246 THR A C 1
ATOM 1938 O O . THR A 1 246 ? 22.978 9.412 2.282 1.00 89.56 246 THR A O 1
ATOM 1941 N N . ALA A 1 247 ? 22.070 7.893 3.663 1.00 88.88 247 ALA A N 1
ATOM 1942 C CA . ALA A 1 247 ? 23.305 7.138 3.866 1.00 88.88 247 ALA A CA 1
ATOM 1943 C C . ALA A 1 247 ? 23.871 6.591 2.547 1.00 88.88 247 ALA A C 1
ATOM 1945 O O . ALA A 1 247 ? 25.057 6.775 2.277 1.00 88.88 247 ALA A O 1
ATOM 1946 N N . ALA A 1 248 ? 23.030 6.007 1.687 1.00 85.94 248 ALA A N 1
ATOM 1947 C CA . ALA A 1 248 ? 23.459 5.509 0.379 1.00 85.94 248 ALA A CA 1
ATOM 1948 C C . ALA A 1 248 ? 23.982 6.634 -0.531 1.00 85.94 248 ALA A C 1
ATOM 1950 O O . ALA A 1 248 ? 25.023 6.491 -1.172 1.00 85.94 248 ALA A O 1
ATOM 1951 N N . ARG A 1 249 ? 23.311 7.797 -0.530 1.00 84.06 249 ARG A N 1
ATOM 1952 C CA . ARG A 1 249 ? 23.773 8.987 -1.267 1.00 84.06 249 ARG A CA 1
ATOM 1953 C C . ARG A 1 249 ? 25.130 9.482 -0.769 1.00 84.06 249 ARG A C 1
ATOM 1955 O O . ARG A 1 249 ? 25.985 9.811 -1.585 1.00 84.06 249 ARG A O 1
ATOM 1962 N N . LEU A 1 250 ? 25.331 9.523 0.548 1.00 88.50 250 LEU A N 1
ATOM 1963 C CA . LEU A 1 250 ? 26.588 9.967 1.159 1.00 88.50 250 LEU A CA 1
ATOM 1964 C C . LEU A 1 250 ? 27.738 8.992 0.880 1.00 88.50 250 LEU A C 1
ATOM 1966 O O . LEU A 1 250 ? 28.858 9.421 0.622 1.00 88.50 250 LEU A O 1
ATOM 1970 N N . GLN A 1 251 ? 27.459 7.689 0.892 1.00 87.31 251 GLN A N 1
ATOM 1971 C CA . GLN A 1 251 ? 28.456 6.638 0.679 1.00 87.31 251 GLN A CA 1
ATOM 1972 C C . GLN A 1 251 ? 28.711 6.328 -0.805 1.00 87.31 251 GLN A C 1
ATOM 1974 O O . GLN A 1 251 ? 29.576 5.510 -1.109 1.00 87.31 251 GLN A O 1
ATOM 1979 N N . LYS A 1 252 ? 27.975 6.965 -1.732 1.00 80.12 252 LYS A N 1
ATOM 1980 C CA . LYS A 1 252 ? 27.985 6.668 -3.180 1.00 80.12 252 LYS A CA 1
ATOM 1981 C C . LYS A 1 252 ? 27.789 5.175 -3.485 1.00 80.12 252 LYS A C 1
ATOM 1983 O O . LYS A 1 252 ? 28.288 4.666 -4.487 1.00 80.12 252 LYS A O 1
ATOM 1988 N N . THR A 1 253 ? 27.069 4.471 -2.617 1.00 73.88 253 THR A N 1
ATOM 1989 C CA . THR A 1 253 ? 26.734 3.057 -2.784 1.00 73.88 253 THR A CA 1
ATOM 1990 C C . THR A 1 253 ? 25.441 2.921 -3.586 1.00 73.88 253 THR A C 1
ATOM 1992 O O . THR A 1 253 ? 24.553 3.774 -3.522 1.00 73.88 253 THR A O 1
ATOM 1995 N N . GLY A 1 254 ? 25.331 1.851 -4.378 1.00 65.31 254 GLY A N 1
ATOM 1996 C CA . GLY A 1 254 ? 24.083 1.525 -5.068 1.00 65.31 254 GLY A CA 1
ATOM 1997 C C . GLY A 1 254 ? 22.974 1.218 -4.059 1.00 65.31 254 GLY A C 1
ATOM 1998 O O . GLY A 1 254 ? 23.202 0.505 -3.083 1.00 65.31 254 GLY A O 1
ATOM 1999 N N . LEU A 1 255 ? 21.776 1.763 -4.281 1.00 70.56 255 LEU A N 1
ATOM 2000 C CA . LEU A 1 255 ? 20.616 1.527 -3.424 1.00 70.56 255 LEU A CA 1
ATOM 2001 C C . LEU A 1 255 ? 19.721 0.452 -4.053 1.00 70.56 255 LEU A C 1
ATOM 2003 O O . LEU A 1 255 ? 18.978 0.743 -4.986 1.00 70.56 255 LEU A O 1
ATOM 2007 N N . ALA A 1 256 ? 19.764 -0.766 -3.514 1.00 66.06 256 ALA A N 1
ATOM 2008 C CA . ALA A 1 256 ? 18.847 -1.832 -3.912 1.00 66.06 256 ALA A CA 1
ATOM 2009 C C . ALA A 1 256 ? 17.436 -1.547 -3.364 1.00 66.06 256 ALA A C 1
ATOM 2011 O O . ALA A 1 256 ? 17.223 -1.462 -2.147 1.00 66.06 256 ALA A O 1
ATOM 2012 N N . LEU A 1 257 ? 16.469 -1.371 -4.266 1.00 69.81 257 LEU A N 1
ATOM 2013 C CA . LEU A 1 257 ? 15.078 -1.042 -3.949 1.00 69.81 257 LEU A CA 1
ATOM 2014 C C . LEU A 1 257 ? 14.181 -2.226 -4.304 1.00 69.81 257 LEU A C 1
ATOM 2016 O O . LEU A 1 257 ? 13.824 -2.437 -5.459 1.00 69.81 257 LEU A O 1
ATOM 2020 N N . ILE A 1 258 ? 13.723 -2.951 -3.288 1.00 70.12 258 ILE A N 1
ATOM 2021 C CA . ILE A 1 258 ? 12.771 -4.045 -3.474 1.00 70.12 258 ILE A CA 1
ATOM 2022 C C . ILE A 1 258 ? 11.378 -3.436 -3.544 1.00 70.12 258 ILE A C 1
ATOM 2024 O O . ILE A 1 258 ? 10.884 -2.895 -2.552 1.00 70.12 258 ILE A O 1
ATOM 2028 N N . SER A 1 259 ? 10.745 -3.484 -4.718 1.00 68.06 259 SER A N 1
ATOM 2029 C CA . SER A 1 259 ? 9.406 -2.918 -4.929 1.00 68.06 259 SER A CA 1
ATOM 2030 C C . SER A 1 259 ? 9.262 -1.504 -4.340 1.00 68.06 259 SER A C 1
ATOM 2032 O O . SER A 1 259 ? 8.222 -1.168 -3.781 1.00 68.06 259 SER A O 1
ATOM 2034 N N . GLY A 1 260 ? 10.297 -0.664 -4.481 1.00 69.56 260 GLY A N 1
ATOM 2035 C CA . GLY A 1 260 ? 10.260 0.771 -4.158 1.00 69.56 260 GLY A CA 1
ATOM 2036 C C . GLY A 1 260 ? 10.689 1.169 -2.761 1.00 69.56 260 GLY A C 1
ATOM 2037 O O . GLY A 1 260 ? 10.663 2.360 -2.457 1.00 69.56 260 GLY A O 1
ATOM 2038 N N . ALA A 1 261 ? 11.087 0.211 -1.927 1.00 81.81 261 ALA A N 1
ATOM 2039 C CA . ALA A 1 261 ? 11.637 0.489 -0.611 1.00 81.81 261 ALA A CA 1
ATOM 2040 C C . ALA A 1 261 ? 12.945 -0.289 -0.378 1.00 81.81 261 ALA A C 1
ATOM 2042 O O . ALA A 1 261 ? 13.083 -1.413 -0.869 1.00 81.81 261 ALA A O 1
ATOM 2043 N N . PRO A 1 262 ? 13.909 0.281 0.369 1.00 86.62 262 PRO A N 1
ATOM 2044 C CA . PRO A 1 262 ? 15.115 -0.434 0.770 1.00 86.62 262 PRO A CA 1
ATOM 2045 C C . PRO A 1 262 ? 14.794 -1.672 1.613 1.00 86.62 262 PRO A C 1
ATOM 2047 O O . PRO A 1 262 ? 13.765 -1.728 2.292 1.00 86.62 262 PRO A O 1
ATOM 2050 N N . LEU A 1 263 ? 15.722 -2.631 1.663 1.00 86.12 263 LEU A N 1
ATOM 2051 C CA . LEU A 1 263 ? 15.588 -3.849 2.474 1.00 86.12 263 LEU A CA 1
ATOM 2052 C C . LEU A 1 263 ? 15.248 -3.556 3.951 1.00 86.12 263 LEU A C 1
ATOM 2054 O O . LEU A 1 263 ? 14.449 -4.262 4.562 1.00 86.12 263 LEU A O 1
ATOM 2058 N N . ALA A 1 264 ? 15.794 -2.476 4.519 1.00 89.94 264 ALA A N 1
ATOM 2059 C CA . ALA A 1 264 ? 15.502 -2.055 5.891 1.00 89.94 264 ALA A CA 1
ATOM 2060 C C . ALA A 1 264 ? 14.009 -1.753 6.125 1.00 89.94 264 ALA A C 1
ATOM 2062 O O . ALA A 1 264 ? 13.456 -2.117 7.161 1.00 89.94 264 ALA A O 1
ATOM 2063 N N . ASN A 1 265 ? 13.326 -1.135 5.158 1.00 92.19 265 ASN A N 1
ATOM 2064 C CA . ASN A 1 265 ? 11.898 -0.837 5.259 1.00 92.19 265 ASN A CA 1
ATOM 2065 C C . ASN A 1 265 ? 11.035 -2.101 5.207 1.00 92.19 265 ASN A C 1
ATOM 2067 O O . ASN A 1 265 ? 9.997 -2.154 5.865 1.00 92.19 265 ASN A O 1
ATOM 2071 N N . TRP A 1 266 ? 11.477 -3.135 4.490 1.00 89.12 266 TRP A N 1
ATOM 2072 C CA . TRP A 1 266 ? 10.826 -4.446 4.510 1.00 89.12 266 TRP A CA 1
ATOM 2073 C C . TRP A 1 266 ? 10.981 -5.145 5.859 1.00 89.12 266 TRP A C 1
ATOM 2075 O O . TRP A 1 266 ? 10.023 -5.733 6.354 1.00 89.12 266 TRP A O 1
ATOM 2085 N N . TRP A 1 267 ? 12.132 -5.007 6.519 1.00 91.12 267 TRP A N 1
ATOM 2086 C CA . TRP A 1 267 ? 12.277 -5.467 7.900 1.00 91.12 267 TRP A CA 1
ATOM 2087 C C . TRP A 1 267 ? 11.356 -4.712 8.859 1.00 91.12 267 TRP A C 1
ATOM 2089 O O . TRP A 1 267 ? 10.669 -5.345 9.658 1.00 91.12 267 TRP A O 1
ATOM 2099 N N . VAL A 1 268 ? 11.261 -3.383 8.740 1.00 94.06 268 VAL A N 1
ATOM 2100 C CA . VAL A 1 268 ? 10.296 -2.586 9.521 1.00 94.06 268 VAL A CA 1
ATOM 2101 C C . VAL A 1 268 ? 8.866 -3.082 9.287 1.00 94.06 268 VAL A C 1
ATOM 2103 O O . VAL A 1 268 ? 8.125 -3.274 10.249 1.00 94.06 268 VAL A O 1
ATOM 2106 N N . MET A 1 269 ? 8.494 -3.351 8.033 1.00 92.50 269 MET A N 1
ATOM 2107 C CA . MET A 1 269 ? 7.201 -3.934 7.672 1.00 92.50 269 MET A CA 1
ATOM 2108 C C . MET A 1 269 ? 6.961 -5.266 8.403 1.00 92.50 269 MET A C 1
ATOM 2110 O O . MET A 1 269 ? 5.945 -5.412 9.081 1.00 92.50 269 MET A O 1
ATOM 2114 N N . VAL A 1 270 ? 7.916 -6.202 8.362 1.00 92.44 270 VAL A N 1
ATOM 2115 C CA . VAL A 1 270 ? 7.820 -7.496 9.065 1.00 92.44 270 VAL A CA 1
ATOM 2116 C C . VAL A 1 270 ? 7.668 -7.310 10.577 1.00 92.44 270 VAL A C 1
ATOM 2118 O O . VAL A 1 270 ? 6.796 -7.935 11.184 1.00 92.44 270 VAL A O 1
ATOM 2121 N N . VAL A 1 271 ? 8.451 -6.425 11.203 1.00 95.50 271 VAL A N 1
ATOM 2122 C CA . VAL A 1 271 ? 8.356 -6.162 12.651 1.00 95.50 271 VAL A CA 1
ATOM 2123 C C . VAL A 1 271 ? 6.980 -5.605 13.025 1.00 95.50 271 VAL A C 1
ATOM 2125 O O . VAL A 1 271 ? 6.347 -6.080 13.965 1.00 95.50 271 VAL A O 1
ATOM 2128 N N . TYR A 1 272 ? 6.468 -4.636 12.270 1.00 95.88 272 TYR A N 1
ATOM 2129 C CA . TYR A 1 272 ? 5.154 -4.043 12.530 1.00 95.88 272 TYR A CA 1
ATOM 2130 C C . TYR A 1 272 ? 4.012 -5.037 12.328 1.00 95.88 272 TYR A C 1
ATOM 2132 O O . TYR A 1 272 ? 3.054 -5.057 13.102 1.00 95.88 272 TYR A O 1
ATOM 2140 N N . MET A 1 273 ? 4.105 -5.881 11.304 1.00 93.00 273 MET A N 1
ATOM 2141 C CA . MET A 1 273 ? 3.062 -6.853 10.992 1.00 93.00 273 MET A CA 1
ATOM 2142 C C . MET A 1 273 ? 3.051 -8.011 11.977 1.00 93.00 273 MET A C 1
ATOM 2144 O O . MET A 1 273 ? 1.979 -8.416 12.415 1.00 93.00 273 MET A O 1
ATOM 2148 N N . THR A 1 274 ? 4.220 -8.500 12.390 1.00 95.00 274 THR A N 1
ATOM 2149 C CA . THR A 1 274 ? 4.327 -9.505 13.456 1.00 95.00 274 THR A CA 1
ATOM 2150 C C . THR A 1 274 ? 3.833 -8.949 14.789 1.00 95.00 274 THR A C 1
ATOM 2152 O O . THR A 1 274 ? 3.045 -9.610 15.465 1.00 95.00 274 THR A O 1
ATOM 2155 N N . ALA A 1 275 ? 4.185 -7.706 15.134 1.00 95.19 275 ALA A N 1
ATOM 2156 C CA . ALA A 1 275 ? 3.664 -7.036 16.322 1.00 95.19 275 ALA A CA 1
ATOM 2157 C C . ALA A 1 275 ? 2.138 -6.831 16.251 1.00 95.19 275 ALA A C 1
ATOM 2159 O O . ALA A 1 275 ? 1.441 -7.085 17.232 1.00 95.19 275 ALA A O 1
ATOM 2160 N N . GLY A 1 276 ? 1.603 -6.429 15.093 1.00 94.94 276 GLY A N 1
ATOM 2161 C CA . GLY A 1 276 ? 0.169 -6.226 14.862 1.00 94.94 276 GLY A CA 1
ATOM 2162 C C . GLY A 1 276 ? -0.636 -7.524 14.900 1.00 94.94 276 GLY A C 1
ATOM 2163 O O . GLY A 1 276 ? -1.658 -7.602 15.579 1.00 94.94 276 GLY A O 1
ATOM 2164 N N . LEU A 1 277 ? -0.146 -8.580 14.247 1.00 94.69 277 LEU A N 1
ATOM 2165 C CA . LEU A 1 277 ? -0.741 -9.916 14.317 1.00 94.69 277 LEU A CA 1
ATOM 2166 C C . LEU A 1 277 ? -0.642 -10.501 15.727 1.00 94.69 277 LEU A C 1
ATOM 2168 O O . LEU A 1 277 ? -1.595 -11.126 16.181 1.00 94.69 277 LEU A O 1
ATOM 2172 N N . GLY A 1 278 ? 0.459 -10.270 16.448 1.00 95.00 278 GLY A N 1
ATOM 2173 C CA . GLY A 1 278 ? 0.603 -10.665 17.851 1.00 95.00 278 GLY A CA 1
ATOM 2174 C C . GLY A 1 278 ? -0.395 -9.948 18.766 1.00 95.00 278 GLY A C 1
ATOM 2175 O O . GLY A 1 278 ? -1.019 -10.577 19.623 1.00 95.00 278 GLY A O 1
ATOM 2176 N N . ALA A 1 279 ? -0.604 -8.651 18.539 1.00 93.25 279 ALA A N 1
ATOM 2177 C CA . ALA A 1 279 ? -1.634 -7.841 19.184 1.00 93.25 279 ALA A CA 1
ATOM 2178 C C . ALA A 1 279 ? -3.045 -8.406 18.936 1.00 93.25 279 ALA A C 1
ATOM 2180 O O . ALA A 1 279 ? -3.793 -8.656 19.883 1.00 93.25 279 ALA A O 1
ATOM 2181 N N . LEU A 1 280 ? -3.379 -8.700 17.679 1.00 93.75 280 LEU A N 1
ATOM 2182 C CA . LEU A 1 280 ? -4.661 -9.296 17.311 1.00 93.75 280 LEU A CA 1
ATOM 2183 C C . LEU A 1 280 ? -4.832 -10.724 17.858 1.00 93.75 280 LEU A C 1
ATOM 2185 O O . LEU A 1 280 ? -5.920 -11.072 18.311 1.00 93.75 280 LEU A O 1
ATOM 2189 N N . ALA A 1 281 ? -3.776 -11.541 17.864 1.00 93.94 281 ALA A N 1
ATOM 2190 C CA . ALA A 1 281 ? -3.789 -12.889 18.431 1.00 93.94 281 ALA A CA 1
ATOM 2191 C C . ALA A 1 281 ? -4.055 -12.864 19.941 1.00 93.94 281 ALA A C 1
ATOM 2193 O O . ALA A 1 281 ? -4.819 -13.684 20.451 1.00 93.94 281 ALA A O 1
ATOM 2194 N N . ALA A 1 282 ? -3.461 -11.905 20.660 1.00 92.38 282 ALA A N 1
ATOM 2195 C CA . ALA A 1 282 ? -3.750 -11.687 22.072 1.00 92.38 282 ALA A CA 1
ATOM 2196 C C . ALA A 1 282 ? -5.227 -11.311 22.274 1.00 92.38 282 ALA A C 1
ATOM 2198 O O . ALA A 1 282 ? -5.900 -11.917 23.108 1.00 92.38 282 ALA A O 1
ATOM 2199 N N . SER A 1 283 ? -5.763 -10.398 21.457 1.00 89.69 283 SER A N 1
ATOM 2200 C CA . SER A 1 283 ? -7.191 -10.051 21.467 1.00 89.69 283 SER A CA 1
ATOM 2201 C C . SER A 1 283 ? -8.083 -11.270 21.182 1.00 89.69 283 SER A C 1
ATOM 2203 O O . SER A 1 283 ? -9.053 -11.520 21.897 1.00 89.69 283 SER A O 1
ATOM 2205 N N . ALA A 1 284 ? -7.729 -12.098 20.199 1.00 90.06 284 ALA A N 1
ATOM 2206 C CA . ALA A 1 284 ? -8.463 -13.309 19.835 1.00 90.06 284 ALA A CA 1
ATOM 2207 C C . ALA A 1 284 ? -8.456 -14.403 20.919 1.00 90.06 284 ALA A C 1
ATOM 2209 O O . ALA A 1 284 ? -9.323 -15.277 20.907 1.00 90.06 284 ALA A O 1
ATOM 2210 N N . ARG A 1 285 ? -7.505 -14.374 21.859 1.00 90.69 285 ARG A N 1
ATOM 2211 C CA . ARG A 1 285 ? -7.403 -15.358 22.951 1.00 90.69 285 ARG A CA 1
ATOM 2212 C C . ARG A 1 285 ? -7.995 -14.856 24.260 1.00 90.69 285 ARG A C 1
ATOM 2214 O O . ARG A 1 285 ? -8.669 -15.615 24.949 1.00 90.69 285 ARG A O 1
ATOM 2221 N N . SER A 1 286 ? -7.766 -13.590 24.588 1.00 87.81 286 SER A N 1
ATOM 2222 C CA . SER A 1 286 ? -7.923 -13.090 25.956 1.00 87.81 286 SER A CA 1
ATOM 2223 C C . SER A 1 286 ? -9.022 -12.038 26.124 1.00 87.81 286 SER A C 1
ATOM 2225 O O . SER A 1 286 ? -9.241 -11.576 27.241 1.00 87.81 286 SER A O 1
ATOM 2227 N N . LEU A 1 287 ? -9.750 -11.673 25.059 1.00 87.19 287 LEU A N 1
ATOM 2228 C CA . LEU A 1 287 ? -10.893 -10.763 25.183 1.00 87.19 287 LEU A CA 1
ATOM 2229 C C . LEU A 1 287 ? -11.990 -11.348 26.104 1.00 87.19 287 LEU A C 1
ATOM 2231 O O . LEU A 1 287 ? -12.385 -12.509 25.909 1.00 87.19 287 LEU A O 1
ATOM 2235 N N . PRO A 1 288 ? -12.533 -10.547 27.051 1.00 82.88 288 PRO A N 1
ATOM 2236 C CA . PRO A 1 288 ? -13.596 -10.990 27.958 1.00 82.88 288 PRO A CA 1
ATOM 2237 C C . PRO A 1 288 ? -14.904 -11.346 27.237 1.00 82.88 288 PRO A C 1
ATOM 2239 O O . PRO A 1 288 ? -15.545 -12.344 27.559 1.00 82.88 288 PRO A O 1
ATOM 2242 N N . ASP A 1 289 ? -15.291 -10.554 26.232 1.00 87.25 289 ASP A N 1
ATOM 2243 C CA . ASP A 1 289 ? -16.511 -10.782 25.451 1.00 87.25 289 ASP A CA 1
ATOM 2244 C C . ASP A 1 289 ? -16.286 -11.873 24.391 1.00 87.25 289 ASP A C 1
ATOM 2246 O O . ASP A 1 289 ? -15.494 -11.715 23.458 1.00 87.25 289 ASP A O 1
ATOM 2250 N N . VAL A 1 290 ? -17.034 -12.975 24.503 1.00 86.75 290 VAL A N 1
ATOM 2251 C CA . VAL A 1 290 ? -16.955 -14.135 23.602 1.00 86.75 290 VAL A CA 1
ATOM 2252 C C . VAL A 1 290 ? -17.252 -13.759 22.148 1.00 86.75 290 VAL A C 1
ATOM 2254 O O . VAL A 1 290 ? -16.637 -14.321 21.238 1.00 86.75 290 VAL A O 1
ATOM 2257 N N . ARG A 1 291 ? -18.172 -12.816 21.897 1.00 85.31 291 ARG A N 1
ATOM 2258 C CA . ARG A 1 291 ? -18.512 -12.394 20.527 1.00 85.31 291 ARG A CA 1
ATOM 2259 C C . ARG A 1 291 ? -17.351 -11.640 19.894 1.00 85.31 291 ARG A C 1
ATOM 2261 O O . ARG A 1 291 ? -16.958 -11.968 18.775 1.00 85.31 291 ARG A O 1
ATOM 2268 N N . GLN A 1 292 ? -16.772 -10.693 20.633 1.00 86.06 292 GLN A N 1
ATOM 2269 C CA . GLN A 1 292 ? -15.601 -9.939 20.182 1.00 86.06 292 GLN A CA 1
ATOM 2270 C C . GLN A 1 292 ? -14.391 -10.849 19.993 1.00 86.06 292 GLN A C 1
ATOM 2272 O O . GLN A 1 292 ? -13.696 -10.739 18.987 1.00 86.06 292 GLN A O 1
ATOM 2277 N N . ARG A 1 293 ? -14.192 -11.807 20.904 1.00 89.25 293 ARG A N 1
ATOM 2278 C CA . ARG A 1 293 ? -13.117 -12.796 20.830 1.00 89.25 293 ARG A CA 1
ATOM 2279 C C . ARG A 1 293 ? -13.218 -13.674 19.580 1.00 89.25 293 ARG A C 1
ATOM 2281 O O . ARG A 1 293 ? -12.240 -13.807 18.850 1.00 89.25 293 ARG A O 1
ATOM 2288 N N . ARG A 1 294 ? -14.401 -14.231 19.286 1.00 88.56 294 ARG A N 1
ATOM 2289 C CA . ARG A 1 294 ? -14.629 -15.041 18.071 1.00 88.56 294 ARG A CA 1
ATOM 2290 C C . ARG A 1 294 ? -14.455 -14.224 16.792 1.00 88.56 294 ARG A C 1
ATOM 2292 O O . ARG A 1 294 ? -13.837 -14.709 15.849 1.00 88.56 294 ARG A O 1
ATOM 2299 N N . GLY A 1 295 ? -14.952 -12.986 16.768 1.00 88.50 295 GLY A N 1
ATOM 2300 C CA . GLY A 1 295 ? -14.760 -12.097 15.624 1.00 88.50 295 GLY A CA 1
ATOM 2301 C C . GLY A 1 295 ? -13.293 -11.715 15.407 1.00 88.50 295 GLY A C 1
ATOM 2302 O O . GLY A 1 295 ? -12.813 -11.809 14.282 1.00 88.50 295 GLY A O 1
ATOM 2303 N N . ALA A 1 296 ? -12.558 -11.382 16.473 1.00 90.69 296 ALA A N 1
ATOM 2304 C CA . ALA A 1 296 ? -11.116 -11.138 16.412 1.00 90.69 296 ALA A CA 1
ATOM 2305 C C . ALA A 1 296 ? -10.341 -12.374 15.935 1.00 90.69 296 ALA A C 1
ATOM 2307 O O . ALA A 1 296 ? -9.437 -12.239 15.120 1.00 90.69 296 ALA A O 1
ATOM 2308 N N . GLY A 1 297 ? -10.718 -13.575 16.388 1.00 92.31 297 GLY A N 1
ATOM 2309 C CA . GLY A 1 297 ? -10.113 -14.830 15.937 1.00 92.31 297 GLY A CA 1
ATOM 2310 C C . GLY A 1 297 ? -10.330 -15.112 14.451 1.00 92.31 297 GLY A C 1
ATOM 2311 O O . GLY A 1 297 ? -9.402 -15.534 13.765 1.00 92.31 297 GLY A O 1
ATOM 2312 N N . LEU A 1 298 ? -11.521 -14.818 13.923 1.00 93.00 298 LEU A N 1
ATOM 2313 C CA . LEU A 1 298 ? -11.781 -14.951 12.490 1.00 93.00 298 LEU A CA 1
ATOM 2314 C C . LEU A 1 298 ? -10.960 -13.947 11.670 1.00 93.00 298 LEU A C 1
ATOM 2316 O O . LEU A 1 298 ? -10.344 -14.325 10.676 1.00 93.00 298 LEU A O 1
ATOM 2320 N N . VAL A 1 299 ? -10.923 -12.682 12.101 1.00 93.69 299 VAL A N 1
ATOM 2321 C CA . VAL A 1 299 ? -10.102 -11.642 11.459 1.00 93.69 299 VAL A CA 1
ATOM 2322 C C . VAL A 1 299 ? -8.618 -12.001 11.535 1.00 93.69 299 VAL A C 1
ATOM 2324 O O . VAL A 1 299 ? -7.888 -11.780 10.573 1.00 93.69 299 VAL A O 1
ATOM 2327 N N . PHE A 1 300 ? -8.168 -12.600 12.640 1.00 95.25 300 PHE A N 1
ATOM 2328 C CA . PHE A 1 300 ? -6.802 -13.095 12.791 1.00 95.25 300 PHE A CA 1
ATOM 2329 C C . PHE A 1 300 ? -6.469 -14.159 11.753 1.00 95.25 300 PHE A C 1
ATOM 2331 O O . PHE A 1 300 ? -5.473 -14.013 11.054 1.00 95.25 300 PHE A O 1
ATOM 2338 N N . LEU A 1 301 ? -7.316 -15.181 11.602 1.00 95.81 301 LEU A N 1
ATOM 2339 C CA . LEU A 1 301 ? -7.116 -16.224 10.596 1.00 95.81 301 LEU A CA 1
ATOM 2340 C C . LEU A 1 301 ? -7.115 -15.640 9.179 1.00 95.81 301 LEU A C 1
ATOM 2342 O O . LEU A 1 301 ? -6.199 -15.918 8.411 1.00 95.81 301 LEU A O 1
ATOM 2346 N N . GLY A 1 302 ? -8.082 -14.780 8.849 1.00 94.75 302 GLY A N 1
ATOM 2347 C CA . GLY A 1 302 ? -8.147 -14.127 7.539 1.00 94.75 302 GLY A CA 1
ATOM 2348 C C . GLY A 1 302 ? -6.934 -13.252 7.237 1.00 94.75 302 GLY A C 1
ATOM 2349 O O . GLY A 1 302 ? -6.400 -13.292 6.132 1.00 94.75 302 GLY A O 1
ATOM 2350 N N . THR A 1 303 ? -6.454 -12.502 8.230 1.00 95.12 303 THR A N 1
ATOM 2351 C CA . THR A 1 303 ? -5.260 -11.660 8.086 1.00 95.12 303 THR A CA 1
ATOM 2352 C C . THR A 1 303 ? -4.003 -12.512 7.974 1.00 95.12 303 THR A C 1
ATOM 2354 O O . THR A 1 303 ? -3.182 -12.256 7.106 1.00 95.12 303 THR A O 1
ATOM 2357 N N . LEU A 1 304 ? -3.861 -13.563 8.782 1.00 95.62 304 LEU A N 1
ATOM 2358 C CA . LEU A 1 304 ? -2.719 -14.472 8.721 1.00 95.62 304 LEU A CA 1
ATOM 2359 C C . LEU A 1 304 ? -2.623 -15.150 7.346 1.00 95.62 304 LEU A C 1
ATOM 2361 O O . LEU A 1 304 ? -1.589 -15.050 6.690 1.00 95.62 304 LEU A O 1
ATOM 2365 N N . PHE A 1 305 ? -3.709 -15.776 6.884 1.00 95.94 305 PHE A N 1
ATOM 2366 C CA . PHE A 1 305 ? -3.742 -16.489 5.604 1.00 95.94 305 PHE A CA 1
ATOM 2367 C C . PHE A 1 305 ? -3.840 -15.575 4.381 1.00 95.94 305 PHE A C 1
ATOM 2369 O O . PHE A 1 305 ? -3.523 -16.018 3.285 1.00 95.94 305 PHE A O 1
ATOM 2376 N N . GLY A 1 306 ? -4.247 -14.316 4.532 1.00 94.31 306 GLY A N 1
ATOM 2377 C CA . GLY A 1 306 ? -4.210 -13.362 3.427 1.00 94.31 306 GLY A CA 1
ATOM 2378 C C . GLY A 1 306 ? -2.855 -12.681 3.281 1.00 94.31 306 GLY A C 1
ATOM 2379 O O . GLY A 1 306 ? -2.298 -12.594 2.191 1.00 94.31 306 GLY A O 1
ATOM 2380 N N . VAL A 1 307 ? -2.300 -12.214 4.395 1.00 93.12 307 VAL A N 1
ATOM 2381 C CA . VAL A 1 307 ? -1.146 -11.318 4.398 1.00 93.12 307 VAL A CA 1
ATOM 2382 C C . VAL A 1 307 ? 0.183 -12.068 4.381 1.00 93.12 307 VAL A C 1
ATOM 2384 O O . VAL A 1 307 ? 1.112 -11.626 3.708 1.00 93.12 307 VAL A O 1
ATOM 2387 N N . VAL A 1 308 ? 0.304 -13.200 5.085 1.00 92.38 308 VAL A N 1
ATOM 2388 C CA . VAL A 1 308 ? 1.565 -13.963 5.097 1.00 92.38 308 VAL A CA 1
ATOM 2389 C C . VAL A 1 308 ? 1.888 -14.529 3.711 1.00 92.38 308 VAL A C 1
ATOM 2391 O O . VAL A 1 308 ? 3.002 -14.284 3.245 1.00 92.38 308 VAL A O 1
ATOM 2394 N N . PRO A 1 309 ? 0.957 -15.194 2.992 1.00 93.62 309 PRO A N 1
ATOM 2395 C CA . PRO A 1 309 ? 1.228 -15.633 1.625 1.00 93.62 309 PRO A CA 1
ATOM 2396 C C . PRO A 1 309 ? 1.540 -14.472 0.686 1.00 93.62 309 PRO A C 1
ATOM 2398 O O . PRO A 1 309 ? 2.429 -14.603 -0.148 1.00 93.62 309 PRO A O 1
ATOM 2401 N N . PHE A 1 310 ? 0.885 -13.319 0.859 1.00 91.06 310 PHE A N 1
ATOM 2402 C CA . PHE A 1 310 ? 1.210 -12.118 0.096 1.00 91.06 310 PHE A CA 1
ATOM 2403 C C . PHE A 1 310 ? 2.668 -11.685 0.312 1.00 91.06 310 PHE A C 1
ATOM 2405 O O . PHE A 1 310 ? 3.416 -11.549 -0.651 1.00 91.06 310 PHE A O 1
ATOM 2412 N N . LEU A 1 311 ? 3.123 -11.537 1.558 1.00 88.50 311 LEU A N 1
ATOM 2413 C CA . LEU A 1 311 ? 4.510 -11.144 1.830 1.00 88.50 311 LEU A CA 1
ATOM 2414 C C . LEU A 1 311 ? 5.528 -12.164 1.305 1.00 88.50 311 LEU A C 1
ATOM 2416 O O . LEU A 1 311 ? 6.556 -11.783 0.753 1.00 88.50 311 LEU A O 1
ATOM 2420 N N . VAL A 1 312 ? 5.261 -13.459 1.469 1.00 89.19 312 VAL A N 1
ATOM 2421 C CA . VAL A 1 312 ? 6.207 -14.506 1.064 1.00 89.19 312 VAL A CA 1
ATOM 2422 C C . VAL A 1 312 ? 6.247 -14.651 -0.459 1.00 89.19 312 VAL A C 1
ATOM 2424 O O . VAL A 1 312 ? 7.323 -14.601 -1.051 1.00 89.19 312 VAL A O 1
ATOM 2427 N N . LEU A 1 313 ? 5.088 -14.792 -1.104 1.00 88.25 313 LEU A N 1
ATOM 2428 C CA . LEU A 1 313 ? 4.988 -15.133 -2.525 1.00 88.25 313 LEU A CA 1
ATOM 2429 C C . LEU A 1 313 ? 4.994 -13.909 -3.447 1.00 88.25 313 LEU A C 1
ATOM 2431 O O . LEU A 1 313 ? 5.510 -14.004 -4.556 1.00 88.25 313 LEU A O 1
ATOM 2435 N N . ALA A 1 314 ? 4.440 -12.769 -3.017 1.00 80.81 314 ALA A N 1
ATOM 2436 C CA . ALA A 1 314 ? 4.395 -11.555 -3.840 1.00 80.81 314 ALA A CA 1
ATOM 2437 C C . ALA A 1 314 ? 5.594 -10.626 -3.623 1.00 80.81 314 ALA A C 1
ATOM 2439 O O . ALA A 1 314 ? 5.881 -9.811 -4.495 1.00 80.81 314 ALA A O 1
ATOM 2440 N N . VAL A 1 315 ? 6.297 -10.738 -2.489 1.00 79.19 315 VAL A N 1
ATOM 2441 C CA . VAL A 1 315 ? 7.427 -9.853 -2.171 1.00 79.19 315 VAL A CA 1
ATOM 2442 C C . VAL A 1 315 ? 8.730 -10.626 -2.018 1.00 79.19 315 VAL A C 1
ATOM 2444 O O . VAL A 1 315 ? 9.663 -10.392 -2.785 1.00 79.19 315 VAL A O 1
ATOM 2447 N N . ALA A 1 316 ? 8.827 -11.544 -1.054 1.00 80.81 316 ALA A N 1
ATOM 2448 C CA . ALA A 1 316 ? 10.099 -12.191 -0.737 1.00 80.81 316 ALA A CA 1
ATOM 2449 C C . ALA A 1 316 ? 10.606 -13.054 -1.905 1.00 80.81 316 ALA A C 1
ATOM 2451 O O . ALA A 1 316 ? 11.719 -12.854 -2.383 1.00 80.81 316 ALA A O 1
ATOM 2452 N N . PHE A 1 317 ? 9.785 -13.972 -2.417 1.00 80.50 317 PHE A N 1
ATOM 2453 C CA . PHE A 1 317 ? 10.196 -14.908 -3.468 1.00 80.50 317 PHE A CA 1
ATOM 2454 C C . PHE A 1 317 ? 10.592 -14.218 -4.779 1.00 80.50 317 PHE A C 1
ATOM 2456 O O . PHE A 1 317 ? 11.661 -14.546 -5.288 1.00 80.50 317 PHE A O 1
ATOM 2463 N N . PRO A 1 318 ? 9.835 -13.240 -5.317 1.00 73.06 318 PRO A N 1
ATOM 2464 C CA . PRO A 1 318 ? 10.263 -12.506 -6.507 1.00 73.06 318 PRO A CA 1
ATOM 2465 C C . PRO A 1 318 ? 11.592 -11.772 -6.321 1.00 73.06 318 PRO A C 1
ATOM 2467 O O . PRO A 1 318 ? 12.342 -11.637 -7.285 1.00 73.06 318 PRO A O 1
ATOM 2470 N N . SER A 1 319 ? 11.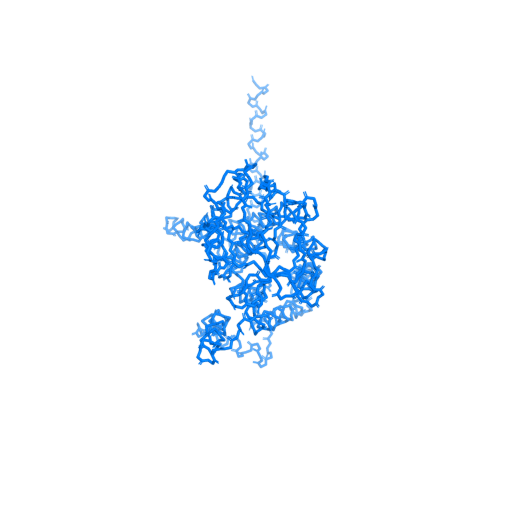896 -11.349 -5.089 1.00 70.25 319 SER A N 1
ATOM 2471 C CA . SER A 1 319 ? 13.149 -10.666 -4.750 1.00 70.25 319 SER A CA 1
ATOM 2472 C C . SER A 1 319 ? 14.344 -11.620 -4.664 1.00 70.25 319 SER A C 1
ATOM 2474 O O . SER A 1 319 ? 15.440 -11.239 -5.047 1.00 70.25 319 SER A O 1
ATOM 2476 N N . PHE A 1 320 ? 14.148 -12.855 -4.185 1.00 74.50 320 PHE A N 1
ATOM 2477 C CA . PHE A 1 320 ? 15.229 -13.844 -4.041 1.00 74.50 320 PHE A CA 1
ATOM 2478 C C . PHE A 1 320 ? 15.412 -14.753 -5.265 1.00 74.50 320 PHE A C 1
ATOM 2480 O O . PHE A 1 320 ? 16.521 -15.187 -5.550 1.00 74.50 320 PHE A O 1
ATOM 2487 N N . LEU A 1 321 ? 14.327 -15.076 -5.973 1.00 72.31 321 LEU A N 1
ATOM 2488 C CA . LEU A 1 321 ? 14.312 -16.018 -7.103 1.00 72.31 321 LEU A CA 1
ATOM 2489 C C . LEU A 1 321 ? 14.283 -15.308 -8.464 1.00 72.31 321 LEU A C 1
ATOM 2491 O O . LEU A 1 321 ? 14.146 -15.966 -9.497 1.00 72.31 321 LEU A O 1
ATOM 2495 N N . HIS A 1 322 ? 14.322 -13.970 -8.466 1.00 67.50 322 HIS A N 1
ATOM 2496 C CA . HIS A 1 322 ? 14.244 -13.105 -9.647 1.00 67.50 322 HIS A CA 1
ATOM 2497 C C . HIS A 1 322 ? 13.104 -13.463 -10.623 1.00 67.50 322 HIS A C 1
ATOM 2499 O O . HIS A 1 322 ? 13.189 -13.179 -11.817 1.00 67.50 322 HIS A O 1
ATOM 2505 N N . THR A 1 323 ? 12.007 -14.040 -10.118 1.00 67.12 323 THR A N 1
ATOM 2506 C CA . THR A 1 323 ? 10.905 -14.603 -10.914 1.00 67.12 323 THR A CA 1
ATOM 2507 C C . THR A 1 323 ? 9.559 -14.008 -10.501 1.00 67.12 323 THR A C 1
ATOM 2509 O O . THR A 1 323 ? 9.179 -14.069 -9.335 1.00 67.12 323 THR A O 1
ATOM 2512 N N . GLU A 1 324 ? 8.781 -13.512 -11.465 1.00 66.31 324 GLU A N 1
ATOM 2513 C CA . GLU A 1 324 ? 7.469 -12.885 -11.208 1.00 66.31 324 GLU A CA 1
ATOM 2514 C C . GLU A 1 324 ? 6.299 -13.885 -11.120 1.00 66.31 324 GLU A C 1
ATOM 2516 O O . GLU A 1 324 ? 5.193 -13.527 -10.720 1.00 66.31 324 GLU A O 1
ATOM 2521 N N . ARG A 1 325 ? 6.537 -15.171 -11.419 1.00 72.50 325 ARG A N 1
ATOM 2522 C CA . ARG A 1 325 ? 5.502 -16.228 -11.457 1.00 72.50 325 ARG A CA 1
ATOM 2523 C C . ARG A 1 325 ? 4.730 -16.396 -10.143 1.00 72.50 325 ARG A C 1
ATOM 2525 O O . ARG A 1 325 ? 3.579 -16.821 -10.167 1.00 72.50 325 ARG A O 1
ATOM 2532 N N . PHE A 1 326 ? 5.352 -16.093 -9.003 1.00 78.44 326 PHE A N 1
ATOM 2533 C CA . PHE A 1 326 ? 4.738 -16.274 -7.683 1.00 78.44 326 PHE A CA 1
ATOM 2534 C C . PHE A 1 326 ? 3.823 -15.121 -7.264 1.00 78.44 326 PHE A C 1
ATOM 2536 O O . PHE A 1 326 ? 3.016 -15.289 -6.347 1.00 78.44 326 PHE A O 1
ATOM 2543 N N . LEU A 1 327 ? 3.891 -13.980 -7.956 1.00 74.94 327 LEU A N 1
ATOM 2544 C CA . LEU A 1 327 ? 3.179 -12.772 -7.552 1.00 74.94 327 LEU A CA 1
ATOM 2545 C C . LEU A 1 327 ? 1.660 -12.978 -7.591 1.00 74.94 327 LEU A C 1
ATOM 2547 O O . LEU A 1 327 ? 0.966 -12.641 -6.632 1.00 74.94 327 LEU A O 1
ATOM 2551 N N . TYR A 1 328 ? 1.159 -13.650 -8.630 1.00 80.81 328 TYR A N 1
ATOM 2552 C CA . TYR A 1 328 ? -0.253 -14.019 -8.758 1.00 80.81 328 TYR A CA 1
ATOM 2553 C C . TYR A 1 328 ? -0.763 -14.834 -7.554 1.00 80.81 328 TYR A C 1
ATOM 2555 O O . TYR A 1 328 ? -1.798 -14.509 -6.967 1.00 80.81 328 TYR A O 1
ATOM 2563 N N . TYR A 1 329 ? 0.002 -15.842 -7.124 1.00 86.19 329 TYR A N 1
ATOM 2564 C CA . TYR A 1 329 ? -0.349 -16.701 -5.988 1.00 86.19 329 TYR A CA 1
ATOM 2565 C C . TYR A 1 329 ? -0.284 -15.979 -4.639 1.00 86.19 329 TYR A C 1
ATOM 2567 O O . TYR A 1 329 ? -0.969 -16.381 -3.702 1.00 86.19 329 TYR A O 1
ATOM 2575 N N . GLY A 1 330 ? 0.510 -14.911 -4.527 1.00 86.12 330 GLY A N 1
ATOM 2576 C CA . GLY A 1 330 ? 0.554 -14.076 -3.329 1.00 86.12 330 GLY A CA 1
ATOM 2577 C C . GLY A 1 330 ? -0.594 -13.068 -3.240 1.00 86.12 330 GLY A C 1
ATOM 2578 O O . GLY A 1 330 ? -1.065 -12.780 -2.142 1.00 86.12 330 GLY A O 1
ATOM 2579 N N . VAL A 1 331 ? -1.081 -12.545 -4.371 1.00 87.88 331 VAL A N 1
ATOM 2580 C CA . VAL A 1 331 ? -2.162 -11.541 -4.393 1.00 87.88 331 VAL A CA 1
ATOM 2581 C C . VAL A 1 331 ? -3.529 -12.160 -4.095 1.00 87.88 331 VAL A C 1
ATOM 2583 O O . VAL A 1 331 ? -4.314 -11.551 -3.371 1.00 87.88 331 VAL A O 1
ATOM 2586 N N . ILE A 1 332 ? -3.825 -13.366 -4.595 1.00 90.88 332 ILE A N 1
ATOM 2587 C CA . ILE A 1 332 ? -5.152 -13.991 -4.417 1.00 90.88 332 ILE A CA 1
ATOM 2588 C C . ILE A 1 332 ? -5.555 -14.128 -2.940 1.00 90.88 332 ILE A C 1
ATOM 2590 O O . ILE A 1 332 ? -6.644 -13.666 -2.592 1.00 90.88 332 ILE A O 1
ATOM 2594 N N . PRO A 1 333 ? -4.732 -14.713 -2.044 1.00 93.94 333 PRO A N 1
ATOM 2595 C CA . PRO A 1 333 ? -5.126 -14.929 -0.653 1.00 93.94 333 PRO A CA 1
ATOM 2596 C C . PRO A 1 333 ? -5.465 -13.634 0.084 1.00 93.94 333 PRO A C 1
ATOM 2598 O O . PRO A 1 333 ? -6.261 -13.645 1.021 1.00 93.94 333 PRO A O 1
ATOM 2601 N N . LEU A 1 334 ? -4.919 -12.498 -0.352 1.00 93.56 334 LEU A N 1
ATOM 2602 C CA . LEU A 1 334 ? -5.131 -11.205 0.287 1.00 93.56 334 LEU A CA 1
ATOM 2603 C C . LEU A 1 334 ? -6.614 -10.767 0.269 1.00 93.56 334 LEU A C 1
ATOM 2605 O O . LEU A 1 334 ? -7.014 -9.989 1.134 1.00 93.56 334 LEU A O 1
ATOM 2609 N N . ILE A 1 335 ? -7.465 -11.337 -0.602 1.00 93.38 335 ILE A N 1
ATOM 2610 C CA . ILE A 1 335 ? -8.934 -11.150 -0.578 1.00 93.38 335 ILE A CA 1
ATOM 2611 C C . ILE A 1 335 ? -9.588 -11.634 0.724 1.00 93.38 335 ILE A C 1
ATOM 2613 O O . ILE A 1 335 ? -10.635 -11.121 1.128 1.00 93.38 335 ILE A O 1
ATOM 2617 N N . LEU A 1 336 ? -8.960 -12.580 1.430 1.00 94.56 336 LEU A N 1
ATOM 2618 C CA . LEU A 1 336 ? -9.453 -13.075 2.715 1.00 94.56 336 LEU A CA 1
ATOM 2619 C C . LEU A 1 336 ? -9.517 -11.959 3.757 1.00 94.56 336 LEU A C 1
ATOM 2621 O O . LEU A 1 336 ? -10.398 -11.978 4.616 1.00 94.56 336 LEU A O 1
ATOM 2625 N N . VAL A 1 337 ? -8.637 -10.959 3.671 1.00 93.56 337 VAL A N 1
ATOM 2626 C CA . VAL A 1 337 ? -8.602 -9.834 4.609 1.00 93.56 337 VAL A CA 1
ATOM 2627 C C . VAL A 1 337 ? -9.911 -9.029 4.551 1.00 93.56 337 VAL A C 1
ATOM 2629 O O . VAL A 1 337 ? -10.662 -9.078 5.527 1.00 93.56 337 VAL A O 1
ATOM 2632 N N . PRO A 1 338 ? -10.276 -8.344 3.447 1.00 91.94 338 PRO A N 1
ATOM 2633 C CA . PRO A 1 338 ? -11.496 -7.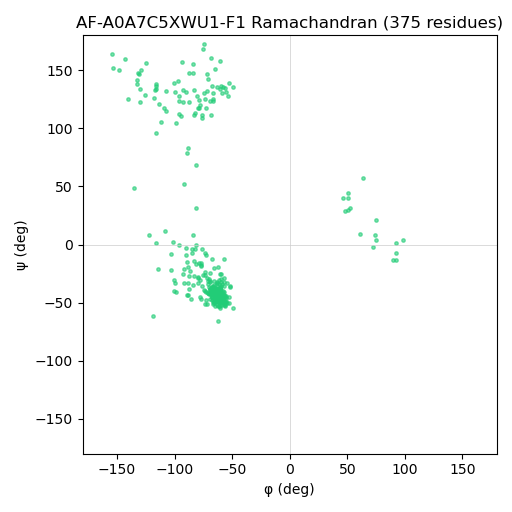541 3.405 1.00 91.94 338 PRO A CA 1
ATOM 2634 C C . PRO A 1 338 ? -12.758 -8.385 3.618 1.00 91.94 338 PRO A C 1
ATOM 2636 O O . PRO A 1 338 ? -13.682 -7.915 4.279 1.00 91.94 338 PRO A O 1
ATOM 2639 N N . ILE A 1 339 ? -12.793 -9.638 3.145 1.00 91.12 339 ILE A N 1
ATOM 2640 C CA . ILE A 1 339 ? -13.940 -10.537 3.350 1.00 91.12 339 ILE A CA 1
ATOM 2641 C C . ILE A 1 339 ? -14.125 -10.867 4.833 1.00 91.12 339 ILE A C 1
ATOM 2643 O O . ILE A 1 339 ? -15.232 -10.741 5.362 1.00 91.12 339 ILE A O 1
ATOM 2647 N N . THR A 1 340 ? -13.059 -11.273 5.528 1.00 92.69 340 THR A N 1
ATOM 2648 C CA . THR A 1 340 ? -13.160 -11.618 6.954 1.00 92.69 340 THR A CA 1
ATOM 2649 C C . THR A 1 340 ? -13.477 -10.400 7.806 1.00 92.69 340 THR A C 1
ATOM 2651 O O . THR A 1 340 ? -14.277 -10.520 8.732 1.00 92.69 340 THR A O 1
ATOM 2654 N N . PHE A 1 341 ? -12.956 -9.219 7.464 1.00 88.25 341 PHE A N 1
ATOM 2655 C CA . PHE A 1 341 ? -13.361 -7.966 8.099 1.00 88.25 341 PHE A CA 1
ATOM 2656 C C . PHE A 1 341 ? -14.840 -7.654 7.874 1.00 88.25 341 PHE A C 1
ATOM 2658 O O . PHE A 1 341 ? -15.565 -7.456 8.850 1.00 88.25 341 PHE A O 1
ATOM 2665 N N . ALA A 1 342 ? -15.310 -7.655 6.624 1.00 85.81 342 ALA A N 1
ATOM 2666 C CA . ALA A 1 342 ? -16.709 -7.392 6.294 1.00 85.81 342 ALA A CA 1
ATOM 2667 C C . ALA A 1 342 ? -17.646 -8.354 7.041 1.00 85.81 342 ALA A C 1
ATOM 2669 O O . ALA A 1 342 ? -18.575 -7.925 7.730 1.00 85.81 342 ALA A O 1
ATOM 2670 N N . TYR A 1 343 ? -17.350 -9.654 6.988 1.00 87.38 343 TYR A N 1
ATOM 2671 C CA . TYR A 1 343 ? -18.129 -10.669 7.684 1.00 87.38 343 TYR A CA 1
ATOM 2672 C C . TYR A 1 343 ? -18.075 -10.497 9.204 1.00 87.38 343 TYR A C 1
ATOM 2674 O O . TYR A 1 343 ? -19.115 -10.546 9.860 1.00 87.38 343 TYR A O 1
ATOM 2682 N N . ALA A 1 344 ? -16.897 -10.267 9.791 1.00 84.88 344 ALA A N 1
ATOM 2683 C CA . ALA A 1 344 ? -16.765 -10.158 11.238 1.00 84.88 344 ALA A CA 1
ATOM 2684 C C . ALA A 1 344 ? -17.488 -8.924 11.792 1.00 84.88 344 ALA A C 1
ATOM 2686 O O . ALA A 1 344 ? -18.130 -8.987 12.844 1.00 84.88 344 ALA A O 1
ATOM 2687 N N . ILE A 1 345 ? -17.449 -7.824 11.045 1.00 79.94 345 ILE A N 1
ATOM 2688 C CA . ILE A 1 345 ? -18.154 -6.587 11.362 1.00 79.94 345 ILE A CA 1
ATOM 2689 C C . ILE A 1 345 ? -19.674 -6.805 11.327 1.00 79.94 345 ILE A C 1
ATOM 2691 O O . ILE A 1 345 ? -20.359 -6.427 12.279 1.00 79.94 345 ILE A O 1
ATOM 2695 N N . ILE A 1 346 ? -20.204 -7.481 10.301 1.00 72.94 346 ILE A N 1
ATOM 2696 C CA . ILE A 1 346 ? -21.646 -7.754 10.165 1.00 72.94 346 ILE A CA 1
ATOM 2697 C C . ILE A 1 346 ? -22.126 -8.801 11.187 1.00 72.94 346 ILE A C 1
ATOM 2699 O O . ILE A 1 346 ? -23.104 -8.576 11.903 1.00 72.94 346 ILE A O 1
ATOM 2703 N N . ARG A 1 347 ? -21.446 -9.952 11.275 1.00 74.88 347 ARG A N 1
ATOM 2704 C CA . ARG A 1 347 ? -21.887 -11.126 12.048 1.00 74.88 347 ARG A CA 1
ATOM 2705 C C . ARG A 1 347 ? -21.637 -10.987 13.544 1.00 74.88 347 ARG A C 1
ATOM 2707 O O . ARG A 1 347 ? -22.517 -11.324 14.335 1.00 74.88 347 ARG A O 1
ATOM 2714 N N . PHE A 1 348 ? -20.451 -10.523 13.936 1.00 70.38 348 PHE A N 1
ATOM 2715 C CA . PHE A 1 348 ? -20.070 -10.405 15.349 1.00 70.38 348 PHE A CA 1
ATOM 2716 C C . PHE A 1 348 ? -20.302 -9.006 15.911 1.00 70.38 348 PHE A C 1
ATOM 2718 O O . PHE A 1 348 ? -20.088 -8.804 17.103 1.00 70.38 348 PHE A O 1
ATOM 2725 N N . GLN A 1 349 ? -20.795 -8.073 15.083 1.00 63.44 349 GLN A N 1
ATOM 2726 C CA . GLN A 1 349 ? -21.126 -6.703 15.480 1.00 63.44 349 GLN A CA 1
ATOM 2727 C C . GLN A 1 349 ? -19.970 -6.040 16.222 1.00 63.44 349 GLN A C 1
ATOM 2729 O O . GLN A 1 349 ? -20.188 -5.318 17.189 1.00 63.44 349 GLN A O 1
ATOM 2734 N N . LEU A 1 350 ? -18.742 -6.278 15.752 1.00 62.44 350 LEU A N 1
ATOM 2735 C CA . LEU A 1 350 ? -17.511 -5.819 16.406 1.00 62.44 350 LEU A CA 1
ATOM 2736 C C . LEU A 1 350 ? -17.449 -4.301 16.606 1.00 62.44 350 LEU A C 1
ATOM 2738 O O . LEU A 1 350 ? -16.596 -3.820 17.340 1.00 62.44 350 LEU A O 1
ATOM 2742 N N . LEU A 1 351 ? -18.348 -3.565 15.952 1.00 60.78 351 LEU A N 1
ATOM 2743 C CA . LEU A 1 351 ? -18.455 -2.119 16.004 1.00 60.78 351 LEU A CA 1
ATOM 2744 C C . LEU A 1 351 ? -19.846 -1.623 16.488 1.00 60.78 351 LEU A C 1
ATOM 2746 O O . LEU A 1 351 ? -20.092 -0.437 16.438 1.00 60.78 351 LEU A O 1
ATOM 2750 N N . ASP A 1 352 ? -20.775 -2.458 16.978 1.00 60.28 352 ASP A N 1
ATOM 2751 C CA . ASP A 1 352 ? -22.153 -2.047 17.374 1.00 60.28 352 ASP A CA 1
ATOM 2752 C C . ASP A 1 352 ? -23.046 -1.513 16.218 1.00 60.28 352 ASP A C 1
ATOM 2754 O O . ASP A 1 352 ? -23.605 -0.419 16.253 1.00 60.28 352 ASP A O 1
ATOM 2758 N N . ILE A 1 353 ? -23.252 -2.307 15.158 1.00 55.84 353 ILE A N 1
ATOM 2759 C CA . ILE A 1 353 ? -24.041 -1.910 13.958 1.00 55.84 353 ILE A CA 1
ATOM 2760 C C . ILE A 1 353 ? -25.573 -2.073 14.130 1.00 55.84 353 ILE A C 1
ATOM 2762 O O . ILE A 1 353 ? -26.353 -1.696 13.252 1.00 55.84 353 ILE A O 1
ATOM 2766 N N . ARG A 1 354 ? -26.058 -2.608 15.266 1.00 50.03 354 ARG A N 1
ATOM 2767 C CA . ARG A 1 354 ? -27.467 -3.051 15.432 1.00 50.03 354 ARG A CA 1
ATOM 2768 C C . ARG A 1 354 ? -28.525 -2.013 15.062 1.00 50.03 354 ARG A C 1
ATOM 2770 O O . ARG A 1 354 ? -29.587 -2.397 14.575 1.00 50.03 354 ARG A O 1
ATOM 2777 N N . VAL A 1 355 ? -28.271 -0.732 15.321 1.00 52.78 355 VAL A N 1
ATOM 2778 C CA . VAL A 1 355 ? -29.295 0.312 15.182 1.00 52.78 355 VAL A CA 1
ATOM 2779 C C . VAL A 1 355 ? -29.510 0.714 13.722 1.00 52.78 355 VAL A C 1
ATOM 2781 O O . VAL A 1 355 ? -30.628 1.063 13.359 1.00 52.78 355 VAL A O 1
ATOM 2784 N N . ILE A 1 356 ? -28.482 0.645 12.873 1.00 52.38 356 ILE A N 1
ATOM 2785 C CA . ILE A 1 356 ? -28.568 1.168 11.502 1.00 52.38 356 ILE A CA 1
ATOM 2786 C C . ILE A 1 356 ? -29.109 0.107 10.547 1.00 52.38 356 ILE A C 1
ATOM 2788 O O . ILE A 1 356 ? -30.021 0.408 9.786 1.00 52.38 356 ILE A O 1
ATOM 2792 N N . LEU A 1 357 ? -28.645 -1.147 10.640 1.00 54.03 357 LEU A N 1
ATOM 2793 C CA . LEU A 1 357 ? -29.085 -2.194 9.710 1.00 54.03 357 LEU A CA 1
ATOM 2794 C C . LEU A 1 357 ? -30.580 -2.510 9.869 1.00 54.03 357 LEU A C 1
ATOM 2796 O O . LEU A 1 357 ? -31.300 -2.593 8.880 1.00 54.03 357 LEU A O 1
ATOM 2800 N N . ARG A 1 358 ? -31.070 -2.608 11.114 1.00 55.59 358 ARG A N 1
ATOM 2801 C CA . ARG A 1 358 ? -32.502 -2.814 11.396 1.00 55.59 358 ARG A CA 1
ATOM 2802 C C . ARG A 1 358 ? -33.358 -1.659 10.890 1.00 55.59 358 ARG A C 1
ATOM 2804 O O . ARG A 1 358 ? -34.432 -1.910 10.363 1.00 55.59 358 ARG A O 1
ATOM 2811 N N . LYS A 1 359 ? -32.866 -0.420 11.010 1.00 58.44 359 LYS A N 1
ATOM 2812 C CA . LYS A 1 359 ? -33.537 0.763 10.464 1.00 58.44 359 LYS A CA 1
ATOM 2813 C C . LYS A 1 359 ? -33.550 0.737 8.944 1.00 58.44 359 LYS A C 1
ATOM 2815 O O . LYS A 1 359 ? -34.617 0.889 8.378 1.00 58.44 359 LYS A O 1
ATOM 2820 N N . SER A 1 360 ? -32.413 0.490 8.288 1.00 62.38 360 SER A N 1
ATOM 2821 C CA . SER A 1 360 ? -32.355 0.417 6.824 1.00 62.38 360 SER A CA 1
ATOM 2822 C C . SER A 1 360 ? -33.260 -0.678 6.284 1.00 62.38 360 SER A C 1
ATOM 2824 O O . SER A 1 360 ? -34.032 -0.394 5.383 1.00 62.38 360 SER A O 1
ATOM 2826 N N . LEU A 1 361 ? -33.241 -1.869 6.901 1.00 71.62 361 LEU A N 1
ATOM 2827 C CA . LEU A 1 361 ? -34.075 -2.992 6.496 1.00 71.62 361 LEU A CA 1
ATOM 2828 C C . LEU A 1 361 ? -35.549 -2.627 6.668 1.00 71.62 361 LEU A C 1
ATOM 2830 O O . LEU A 1 361 ? -36.273 -2.682 5.684 1.00 71.62 361 LEU A O 1
ATOM 2834 N N . MET A 1 362 ? -35.954 -2.148 7.855 1.00 72.69 362 MET A N 1
ATOM 2835 C CA . MET A 1 362 ? -37.322 -1.678 8.093 1.00 72.69 362 MET A CA 1
ATOM 2836 C C . MET A 1 362 ? -37.742 -0.596 7.106 1.00 72.69 362 MET A C 1
ATOM 2838 O O . MET A 1 362 ? -38.838 -0.692 6.579 1.00 72.69 362 MET A O 1
ATOM 2842 N N . TYR A 1 363 ? -36.895 0.394 6.817 1.00 78.19 363 TYR A N 1
ATOM 2843 C CA . TYR A 1 363 ? -37.221 1.432 5.844 1.00 78.19 363 TYR A CA 1
ATOM 2844 C C . TYR A 1 363 ? -37.377 0.851 4.438 1.00 78.19 363 TYR A C 1
ATOM 2846 O O . TYR A 1 363 ? -38.372 1.153 3.801 1.00 78.19 363 TYR A O 1
ATOM 2854 N N . THR A 1 364 ? -36.491 -0.033 3.961 1.00 85.06 364 THR A N 1
ATOM 2855 C CA . THR A 1 364 ? -36.695 -0.701 2.660 1.00 85.06 364 THR A CA 1
ATOM 2856 C C . THR A 1 364 ? -37.953 -1.556 2.633 1.00 85.06 364 THR A C 1
ATOM 2858 O O . THR A 1 364 ? -38.674 -1.508 1.646 1.00 85.06 364 THR A O 1
ATOM 2861 N N . THR A 1 365 ? -38.249 -2.311 3.694 1.00 84.69 365 THR A N 1
ATOM 2862 C CA . THR A 1 365 ? -39.457 -3.143 3.758 1.00 84.69 365 THR A CA 1
ATOM 2863 C C . THR A 1 365 ? -40.712 -2.278 3.788 1.00 84.69 365 THR A C 1
ATOM 2865 O O . THR A 1 365 ? -41.674 -2.573 3.094 1.00 84.69 365 THR A O 1
ATOM 2868 N N . MET A 1 366 ? -40.693 -1.185 4.548 1.00 85.44 366 MET A N 1
ATOM 2869 C CA . MET A 1 366 ? -41.816 -0.266 4.692 1.00 85.44 366 MET A CA 1
ATOM 2870 C C . MET A 1 366 ? -42.036 0.549 3.414 1.00 85.44 366 MET A C 1
ATOM 2872 O O . MET A 1 366 ? -43.168 0.661 2.964 1.00 85.44 366 MET A O 1
ATOM 2876 N N . THR A 1 367 ? -40.970 1.030 2.768 1.00 90.56 367 THR A N 1
ATOM 2877 C CA . THR A 1 367 ? -41.048 1.670 1.448 1.00 90.56 367 THR A CA 1
ATOM 2878 C C . THR A 1 367 ? -41.548 0.687 0.397 1.00 90.56 367 THR A C 1
ATOM 2880 O O . THR A 1 367 ? -42.475 1.023 -0.322 1.00 90.56 367 THR A O 1
ATOM 2883 N N . ALA A 1 368 ? -41.015 -0.539 0.338 1.00 88.44 368 ALA A N 1
ATOM 2884 C CA . ALA A 1 368 ? -41.480 -1.555 -0.606 1.00 88.44 368 ALA A CA 1
ATOM 2885 C C . ALA A 1 368 ? -42.958 -1.910 -0.391 1.00 88.44 368 ALA A C 1
ATOM 2887 O O . ALA A 1 368 ? -43.690 -2.050 -1.363 1.00 88.44 368 ALA A O 1
ATOM 2888 N N . LEU A 1 369 ? -43.409 -2.001 0.865 1.00 91.62 369 LEU A N 1
ATOM 2889 C CA . LEU A 1 369 ? -44.812 -2.234 1.201 1.00 91.62 369 LEU A CA 1
ATOM 2890 C C . LEU A 1 369 ? -45.698 -1.070 0.738 1.00 91.62 369 LEU A C 1
ATOM 2892 O O . LEU A 1 369 ? -46.715 -1.300 0.098 1.00 91.62 369 LEU A O 1
ATOM 2896 N N . VAL A 1 370 ? -45.296 0.175 1.013 1.00 93.50 370 VAL A N 1
ATOM 2897 C CA . VAL A 1 370 ? -46.028 1.373 0.571 1.00 93.50 370 VAL A CA 1
ATOM 2898 C C . VAL A 1 370 ? -46.080 1.444 -0.954 1.00 93.50 370 VAL A C 1
ATOM 2900 O O . VAL A 1 370 ? -47.147 1.669 -1.511 1.00 93.50 370 VAL A O 1
ATOM 2903 N N . THR A 1 371 ? -44.961 1.203 -1.638 1.00 92.62 371 THR A N 1
ATOM 2904 C CA . THR A 1 371 ? -44.906 1.173 -3.103 1.00 92.62 371 THR A CA 1
ATOM 2905 C C . THR A 1 371 ? -45.773 0.052 -3.677 1.00 92.62 371 THR A C 1
ATOM 2907 O O . THR A 1 371 ? -46.467 0.283 -4.658 1.00 92.62 371 THR A O 1
ATOM 2910 N N . ALA A 1 372 ? -45.789 -1.133 -3.061 1.00 89.62 372 ALA A N 1
ATOM 2911 C CA . ALA A 1 372 ? -46.636 -2.244 -3.492 1.00 89.62 372 ALA A CA 1
ATOM 2912 C C . ALA A 1 372 ? -48.133 -1.943 -3.312 1.00 89.62 372 ALA A C 1
ATOM 2914 O O . ALA A 1 372 ? -48.920 -2.248 -4.201 1.00 89.62 372 ALA A O 1
ATOM 2915 N N . VAL A 1 373 ? -48.522 -1.304 -2.203 1.00 92.94 373 VAL A N 1
ATOM 2916 C CA . VAL A 1 373 ? -49.908 -0.856 -1.977 1.00 92.94 373 VAL A CA 1
ATOM 2917 C C . VAL A 1 373 ? -50.310 0.208 -2.998 1.00 92.94 373 VAL A C 1
ATOM 2919 O O . VAL A 1 373 ? -51.405 0.141 -3.538 1.00 92.94 373 VAL A O 1
ATOM 2922 N N . TYR A 1 374 ? -49.421 1.154 -3.306 1.00 88.00 374 TYR A N 1
ATOM 2923 C CA . TYR A 1 374 ? -49.692 2.228 -4.267 1.00 88.00 374 TYR A CA 1
ATOM 2924 C C . TYR A 1 374 ? -49.698 1.763 -5.730 1.00 88.00 374 TYR A C 1
ATOM 2926 O O . TYR A 1 374 ? -50.271 2.433 -6.574 1.00 88.00 374 TYR A O 1
ATOM 2934 N N . ALA A 1 375 ? -49.020 0.657 -6.046 1.00 88.75 375 ALA A N 1
ATOM 2935 C CA . ALA A 1 375 ? -49.013 0.065 -7.384 1.00 88.75 375 ALA A CA 1
ATOM 2936 C C . ALA A 1 375 ? -50.153 -0.948 -7.605 1.00 88.75 375 ALA A C 1
ATOM 2938 O O . ALA A 1 375 ? -50.384 -1.354 -8.742 1.00 88.75 375 ALA A O 1
ATOM 2939 N N . GLY A 1 376 ? -50.806 -1.405 -6.529 1.00 78.19 376 GLY A N 1
ATOM 2940 C CA . GLY A 1 376 ? -51.942 -2.335 -6.564 1.00 78.19 376 GLY A CA 1
ATOM 2941 C C . GLY A 1 376 ? -53.316 -1.687 -6.337 1.00 78.19 376 GLY A C 1
ATOM 2942 O O . GLY A 1 376 ? -54.324 -2.376 -6.483 1.00 78.19 376 GLY A O 1
ATOM 2943 N N . LEU A 1 377 ? -53.346 -0.403 -5.969 1.00 53.91 377 LEU A N 1
ATOM 2944 C CA . LEU A 1 377 ? -54.492 0.515 -6.044 1.00 53.91 377 LEU A CA 1
ATOM 2945 C C . LEU A 1 377 ? -54.402 1.301 -7.353 1.00 53.91 377 LEU A C 1
ATOM 2947 O O . LEU A 1 377 ? -55.477 1.620 -7.906 1.00 53.91 377 LEU A O 1
#

Foldseek 3Di:
DVVVVVVLLVVLCVLLVVLVVLLVVLVVLLQPWAWAQQFDADPQDQQWRFGQQGHPPGLCVVQVPGHRKTFQDKQPHGDRGPLVVLVSRRVDDQQDWIWTFIQDPNDTDITTGGTHTDPQVDVQLVLLQVLLVLLQVLLVVLCVLFVPAPLSSLSNLLSSLSSLQSRQLVGDQHNDPSNVVSNVSNLLSLLQNLLSLLVSLCCPLHHLLVQDDDPVSVVCVVCVVVVNNNCVSSVVSVVQQVVLVVVCVVVVHGADAQSRGGPVSLVVSVVSNVNSLVSLVCQLPRPPDPLSNVLSVLLSVLCCQLPVLLCVQQGVCCVPVVDRVSNSVNNVSVSSNSVSVSCSCVPSVSRVSVPPVVVVVCVVVVVVVVVVVVVVD

Secondary structure (DSSP, 8-state):
-HHHHHHHHHHHHHHHHHHHHHHHHHHHHHHS--EE--EEE-TTSTT-EEEEEE-TTSHHHHTT--TT-EEEEETTEEPSSHHHHHHHHTTSPTT-EEEEEEEETTEEEEEEEE-EE-----HHHHHHHHHHHHHHHHHHHHHHH-TT-HHHHHHHHHHHHHHHIIIIISSPP--SHHHHHHHHHHHHHHHHHHHHHHHHHHHSSS-HHHH--SHHHHHHHHHHHTT-HHHHHHHHHHHHHHHHHHHHHHHT----EETTEEHHHHHHHHHHHHHHHHHHHHHHHH-SSHHHHHHHHHHHHHHHHHHHHIIIIIIIHHHHS--GGGHHHHHGGGGHHHHHHHHHHHHH-TT--HHHHHHHHHHHHHHHHHHHHHHH-

Nearest PDB structures (foldseek):
  3stj-assembly1_A  TM=8.739E-01  e=4.310E-05  Escherichia coli K-12
  4rqy-assembly2_B  TM=9.103E-01  e=2.253E-04  Escherichia coli
  7w4t-assembly1_A-3  TM=8.795E-01  e=3.324E-04  Mycobacterium tuberculosis H37Rv
  4rqy-assembly1_A  TM=8.676E-01  e=3.664E-04  Escherichia coli
  6ew9-assembly1_A  TM=8.625E-01  e=8.377E-04  Escherichia coli K-12

Solvent-accessible surface area (backbone atoms only — not comparable to full-atom values): 19215 Å² total; per-residue (Å²): 114,71,65,62,53,52,48,56,53,49,64,63,42,50,64,47,51,51,47,51,52,50,39,49,47,48,50,55,61,41,70,50,80,43,49,29,45,36,74,37,62,41,82,71,45,85,73,45,50,32,26,58,40,54,41,86,87,25,20,30,40,75,43,65,56,50,60,74,25,30,52,47,22,51,71,89,39,76,47,66,42,72,67,51,48,28,55,60,52,65,76,46,55,64,69,40,71,42,47,32,37,34,36,49,100,88,44,80,46,79,35,61,27,38,15,34,73,48,77,64,75,44,70,60,50,54,49,32,37,52,47,14,50,48,27,32,52,48,17,48,52,43,26,73,76,32,74,83,42,67,49,29,51,41,43,26,52,40,16,41,25,45,22,32,24,36,35,30,47,63,44,79,90,57,74,46,76,66,37,56,54,37,38,49,49,8,38,55,21,58,45,48,38,32,35,36,51,24,54,33,25,43,36,38,81,57,42,49,47,79,81,42,85,49,73,68,28,51,52,53,39,51,32,49,75,69,59,54,38,59,59,53,52,59,43,47,44,54,49,52,47,50,52,53,54,52,50,29,63,74,66,72,46,80,73,57,55,62,94,70,38,43,67,67,48,54,51,51,37,52,55,29,46,52,53,15,51,50,41,25,50,49,41,28,71,66,43,88,52,65,52,51,12,53,27,35,38,48,35,42,52,21,38,49,60,4,48,51,45,21,50,46,30,46,46,48,43,31,71,76,67,76,40,72,82,40,32,60,71,5,54,60,40,38,54,37,32,49,51,30,46,53,49,27,44,68,75,41,36,55,77,69,54,70,71,56,58,56,48,52,50,49,49,52,53,51,50,51,50,51,52,51,54,65,73,73,106

Sequence (377 aa):
MASLRRRQILELLIPGLLAFLLAGLSIADMFLPRPYDGVVLEADVPGRLVVRQVVAGSGADRAGIRPGDVIVGIDRVVLETTAHAAEVLNRHAIGEKVTYLVRSHGHLREVEVELGRRRIGDTMFLLAALLGFAFFFVGLFVLVQQPRLPAARVFFFMSVLFLLFLVCRLRPASYSWVDTFVLTTGTVALLFLPATFFHFFLIFPRPIWEWRHDLAARTVGRLARSGRLLPLVYGIPPAVYAAVVTAARLQKTGLALISGAPLANWWVMVVYMTAGLGALAASARSLPDVRQRRGAGLVFLGTLFGVVPFLVLAVAFPSFLHTERFLYYGVIPLILVPITFAYAIIRFQLLDIRVILRKSLMYTTMTALVTAVYAGL